Protein AF-A0A447T5N0-F1 (afdb_monomer)

Sequence (454 aa):
MVFMSHAIEIEAVSKRYGQLQALDKVSFAVEPGEFFALLGPNGAGKTTLISALAGLARPDSGSIRVMGRDVVRDFREARRALGVVPQELVFDPFLSVRETLRFQSGYFGLSRNEAWIDELLFKLGLADKADSNMRALSGGMKRRVMVAQALVHRPPVVVLDEPTAGVDVELRQSLWTFVQELNRAGTTIVLTTHYLEEAEALCGRIAMLKKGRLLALENKDKLLAHSARREVAVKLSGPLPASLAPRKLRDDDGRAVLQLADLSELEGVLAELRQAGVEVRELNVVEADLESVFVKMMNGARHDRLPHPVQEGAGALLESGVPDHRRAGADRADVPADLRPRAVQACRGLSRRRLHRLPDSGPGDDVDGAERLRQQLQQPDPVQDHRQYRVPAVAAADRGRVLLRLPAGRRGARPGGRRGVIAVTAWFGLPLPASRCGRWFSPCSAAACWARWV

pLDDT: mean 70.22, std 30.37, range [23.0, 98.38]

Foldseek 3Di:
DPPQDFQKWWAQFWDDDVPATQAGGAGDTHHFLFAEEEEEDPSLNPVVVVCCQLLVDPTPDTFMDGSNHTCPPRVLVSNLQEFEQDPDLDDDQAAFLQVLLCVLCVVSVHNPQVVVLCVLCVLQVNNVRRRPGPVVDDPQSSLSSSVSSSPSSPHLEYEYEASCVPHDPVSVVSVLVVVVVSSVVGRHYYYYHPPQVSCLVGGQWYWYGGSNYTLDTGGSVVLQVVQPFWKKWWAKPDDQDPVQVVQFDDHDPRTTIGTDPDPVCVVVSVVVCVVVVIDTPDMDTDGRGPVVSNCCSRVPPDDDDPDDDDDDDDDDDDDDDDDDDDDDDDDDDDDDDDDDDDDDDDDDDDDDDDDDDDDDDDDDDDPPPVVVVVVVVPDDDDDDDDDDDDDDDDDDDDDDDDDDDDDDDDDDDDDDDDDDDDDDDDDDDDDDDDDDDDDDDDDDDPPPPVPPPD

Radius of gyration: 33.57 Å; Cα contacts (8 Å, |Δi|>4): 566; chains: 1; bounding box: 96×104×73 Å

Solvent-accessible surface area (backbone atoms only — not comparable to full-atom values): 28854 Å² total; per-residue (Å²): 133,84,80,83,61,39,37,32,38,34,42,44,30,22,33,68,60,91,89,48,63,40,28,50,55,29,64,54,72,41,54,73,37,35,39,33,26,53,37,58,62,91,82,11,26,65,68,60,50,52,30,31,67,70,51,78,37,81,66,77,40,61,49,47,27,35,68,74,24,37,28,79,86,37,35,68,64,19,49,60,40,44,15,62,26,66,71,67,95,78,79,64,69,81,38,25,46,46,54,46,42,50,52,53,20,44,76,74,71,44,87,85,48,62,72,56,52,53,49,45,26,50,64,62,74,36,57,95,43,31,82,39,42,47,69,81,48,51,72,44,53,49,49,46,50,41,48,43,55,27,46,60,69,66,31,55,29,36,37,34,31,43,73,55,74,79,43,57,71,71,59,43,51,44,48,51,54,49,52,50,53,45,29,76,74,48,24,18,36,39,38,31,58,91,54,46,66,57,44,63,76,63,26,57,34,38,35,33,31,50,72,11,26,73,75,46,76,46,44,41,72,60,53,34,57,78,41,60,58,40,31,36,37,35,28,56,77,51,79,84,55,79,88,54,51,84,35,49,77,52,73,59,98,81,17,48,28,31,60,34,95,45,77,79,50,50,60,56,55,53,50,52,35,52,74,71,73,35,49,77,77,44,80,42,80,45,75,58,46,60,58,61,37,48,52,49,62,74,66,61,83,72,88,78,84,77,80,79,83,73,86,83,87,88,85,86,90,80,91,80,82,85,85,89,82,85,87,81,85,89,85,88,84,82,86,88,87,89,88,83,83,90,83,85,93,84,87,89,90,87,80,92,85,82,91,78,82,84,83,90,79,82,92,76,91,72,76,70,64,66,53,59,62,54,62,72,72,70,69,83,82,80,86,82,84,82,77,80,83,83,78,81,88,79,81,87,85,84,89,80,91,81,87,88,83,84,86,88,84,88,86,84,90,85,88,89,77,95,75,89,83,82,84,84,80,87,80,83,88,86,88,87,82,84,85,89,84,81,88,91,83,82,97,82,71,83,82,69,71,70,80,78,81,123

Mean predicted aligned error: 18.21 Å

Organism: Chromobacterium violaceum (NCBI:txid536)

Secondary structure (DSSP, 8-state):
------SEEEEEEEEEETTEEEEEEEEEEE-TT-EEEEE--TTSSHHHHHHHHTTSS--SEEEEEETTEETTTSHHHHHHTEEEE-SS----SSSBHHHHHHHHHHHTT-SS-HHHHHHHHHHTT-GGGTTSBGGGS-HHHHHHHHHHHHHTT--SEEEEESTTTT--HHHHHHHHHHHHHHHHTT-EEEEE-S-HHHHHHH-SEEEEEETTEEEEEEEHHHHHHTT--EEEEEEESSPPPTTTGGGEEEEETTEEEEEESSTTHHHHHHHHHHHTT--EEEEEEE---HHHHHHHHHH--S---PPP-----------------------------------------------------------HHHHHHHHTT--PPPP------PPPP---------PPPPPP----------------------------------S--SSSSGGG--

InterPro domains:
  IPR003439 ABC transporter-like, ATP-binding domain [PF00005] (23-165)
  IPR003439 ABC transporter-like, ATP-binding domain [PS50893] (8-236)
  IPR003593 AAA+ ATPase domain [SM00382] (32-212)
  IPR017871 ABC transporter-like, conserved site [PS00211] (137-151)
  IPR027417 P-loop containing nucleoside triphosphate hydrolase [G3DSA:3.40.50.300] (3-238)
  IPR027417 P-loop containing nucleoside triphosphate hydrolase [SSF52540] (4-229)
  IPR050763 ABC transporter ATP-binding component [PTHR42711] (4-300)

Structure (mmCIF, N/CA/C/O backbone):
data_AF-A0A447T5N0-F1
#
_entry.id   AF-A0A447T5N0-F1
#
loop_
_atom_site.group_PDB
_atom_site.id
_atom_site.type_symbol
_atom_site.label_atom_id
_atom_site.label_alt_id
_atom_site.label_comp_id
_atom_site.label_asym_id
_atom_site.label_entity_id
_atom_site.label_seq_id
_atom_site.pdbx_PDB_ins_code
_atom_site.Cartn_x
_atom_site.Cartn_y
_atom_site.Cartn_z
_atom_site.occupancy
_atom_site.B_iso_or_equiv
_atom_site.auth_seq_id
_atom_site.auth_comp_id
_atom_site.auth_asym_id
_atom_site.auth_atom_id
_atom_site.pdbx_PDB_model_num
ATOM 1 N N . MET A 1 1 ? -13.209 -20.963 -22.573 1.00 33.50 1 MET A N 1
ATOM 2 C CA . MET A 1 1 ? -13.150 -20.395 -21.210 1.00 33.50 1 MET A CA 1
ATOM 3 C C . MET A 1 1 ? -11.787 -19.749 -21.046 1.00 33.50 1 MET A C 1
ATOM 5 O O . MET A 1 1 ? -10.799 -20.463 -20.951 1.00 33.50 1 MET A O 1
ATOM 9 N N . VAL A 1 2 ? -11.700 -18.422 -21.135 1.00 37.06 2 VAL A N 1
ATOM 10 C CA . VAL A 1 2 ? -10.464 -17.716 -20.774 1.00 37.06 2 VAL A CA 1
ATOM 11 C C . VAL A 1 2 ? -10.434 -17.728 -19.249 1.00 37.06 2 VAL A C 1
ATOM 13 O O . VAL A 1 2 ? -11.292 -17.104 -18.635 1.00 37.06 2 VAL A O 1
ATOM 16 N N . PHE A 1 3 ? -9.543 -18.517 -18.644 1.00 44.69 3 PHE A N 1
ATOM 17 C CA . PHE A 1 3 ? -9.294 -18.450 -17.204 1.00 44.69 3 PHE A CA 1
ATOM 18 C C . PHE A 1 3 ? -8.937 -16.998 -16.879 1.00 44.69 3 PHE A C 1
ATOM 20 O O . PHE A 1 3 ? -7.908 -16.505 -17.343 1.00 44.69 3 PHE A O 1
ATOM 27 N N . MET A 1 4 ? -9.805 -16.292 -16.154 1.00 53.47 4 MET A N 1
ATOM 28 C CA . MET A 1 4 ? -9.456 -14.980 -15.627 1.00 53.47 4 MET A CA 1
ATOM 29 C C . MET A 1 4 ? -8.401 -15.204 -14.550 1.00 53.47 4 MET A C 1
ATOM 31 O O . MET A 1 4 ? -8.708 -15.629 -13.443 1.00 53.47 4 MET A O 1
ATOM 35 N N . SER A 1 5 ? -7.134 -15.019 -14.916 1.00 80.62 5 SER A N 1
ATOM 36 C CA . SER A 1 5 ? -6.029 -15.053 -13.967 1.00 80.62 5 SER A CA 1
ATOM 37 C C . SER A 1 5 ? -6.114 -13.820 -13.074 1.00 80.62 5 SER A C 1
ATOM 39 O O . SER A 1 5 ? -6.157 -12.702 -13.596 1.00 80.62 5 SER A O 1
ATOM 41 N N . HIS A 1 6 ? -6.095 -14.016 -11.757 1.00 94.50 6 HIS A N 1
ATOM 42 C CA . HIS A 1 6 ? -5.962 -12.933 -10.787 1.00 94.50 6 HIS A CA 1
ATOM 43 C C . HIS A 1 6 ? -4.747 -12.045 -11.105 1.00 94.50 6 HIS A C 1
ATOM 45 O O . HIS A 1 6 ? -3.737 -12.508 -11.652 1.00 94.50 6 HIS A O 1
ATOM 51 N N . ALA A 1 7 ? -4.827 -10.762 -10.746 1.00 97.12 7 ALA A N 1
ATOM 52 C CA . ALA A 1 7 ? -3.711 -9.836 -10.912 1.00 97.12 7 ALA A CA 1
ATOM 53 C C . ALA A 1 7 ? -2.532 -10.223 -10.014 1.00 97.12 7 ALA A C 1
ATOM 55 O O . ALA A 1 7 ? -1.381 -10.217 -10.458 1.00 97.12 7 ALA A O 1
ATOM 56 N N . ILE A 1 8 ? -2.830 -10.613 -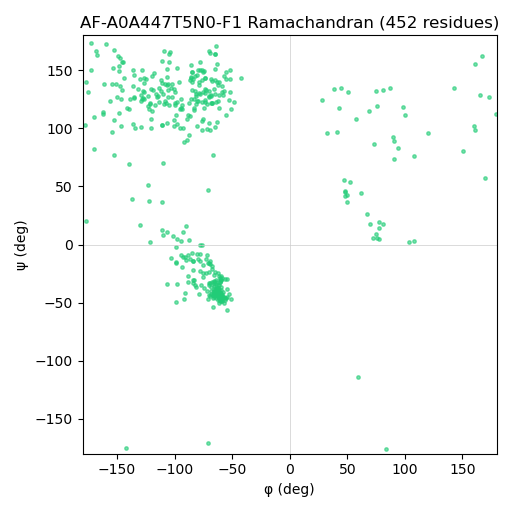8.773 1.00 98.12 8 ILE A N 1
ATOM 57 C CA . ILE A 1 8 ? -1.876 -11.193 -7.827 1.00 98.12 8 ILE A CA 1
ATOM 58 C C . ILE A 1 8 ? -2.509 -12.441 -7.224 1.00 98.12 8 ILE A C 1
ATOM 60 O O . ILE A 1 8 ? -3.653 -12.404 -6.781 1.00 98.12 8 ILE A O 1
ATOM 64 N N . GLU A 1 9 ? -1.749 -13.525 -7.155 1.00 98.00 9 GLU A N 1
ATOM 65 C CA . GLU A 1 9 ? -2.140 -14.765 -6.492 1.00 98.00 9 GLU A CA 1
ATOM 66 C C . GLU A 1 9 ? -1.032 -15.174 -5.521 1.00 98.00 9 GLU A C 1
ATOM 68 O O . GLU A 1 9 ? 0.136 -15.273 -5.900 1.00 98.00 9 GLU A O 1
ATOM 73 N N . ILE A 1 10 ? -1.391 -15.371 -4.255 1.00 98.19 10 ILE A N 1
ATOM 74 C CA . ILE A 1 10 ? -0.487 -15.769 -3.177 1.00 98.19 10 ILE A CA 1
ATOM 75 C C . ILE A 1 10 ? -1.043 -17.054 -2.574 1.00 98.19 10 ILE A C 1
ATOM 77 O O . ILE A 1 10 ? -2.151 -17.063 -2.040 1.00 98.19 10 ILE A O 1
ATOM 81 N N . GLU A 1 11 ? -0.268 -18.134 -2.639 1.00 98.06 11 GLU A N 1
ATOM 82 C CA . GLU A 1 11 ? -0.673 -19.466 -2.188 1.00 98.06 11 GLU A CA 1
ATOM 83 C C . GLU A 1 11 ? 0.276 -19.973 -1.095 1.00 98.06 11 GLU A C 1
ATOM 85 O O . GLU A 1 11 ? 1.427 -20.330 -1.360 1.00 98.06 11 GLU A O 1
ATOM 90 N N . ALA A 1 12 ? -0.216 -20.019 0.145 1.00 97.69 12 ALA A N 1
ATOM 91 C CA . ALA A 1 12 ? 0.440 -20.594 1.320 1.00 97.69 12 ALA A CA 1
ATOM 92 C C . ALA A 1 12 ? 1.893 -20.127 1.536 1.00 97.69 12 ALA A C 1
ATOM 94 O O . ALA A 1 12 ? 2.750 -20.885 2.006 1.00 97.69 12 ALA A O 1
ATOM 95 N N . VAL A 1 13 ? 2.171 -18.861 1.228 1.00 98.25 13 VAL A N 1
ATOM 96 C CA . VAL A 1 13 ? 3.522 -18.301 1.252 1.00 98.25 13 VAL A CA 1
ATOM 97 C C . VAL A 1 13 ? 4.049 -18.212 2.670 1.00 98.25 13 VAL A C 1
ATOM 99 O O . VAL A 1 13 ? 3.421 -17.633 3.559 1.00 98.25 13 VAL A O 1
ATOM 102 N N . SER A 1 14 ? 5.245 -18.761 2.867 1.00 98.12 14 SER A N 1
ATOM 103 C CA . SER A 1 14 ? 5.967 -18.678 4.131 1.00 98.12 14 SER A CA 1
ATOM 104 C C . SER A 1 14 ? 7.375 -18.136 3.928 1.00 98.12 14 SER A C 1
ATOM 106 O O . SER A 1 14 ? 8.042 -18.435 2.935 1.00 98.12 14 SER A O 1
ATOM 108 N N . LYS A 1 15 ? 7.838 -17.340 4.893 1.00 97.75 15 LYS A N 1
ATOM 109 C CA . LYS A 1 15 ? 9.185 -16.779 4.912 1.00 97.75 15 LYS A CA 1
ATOM 110 C C . LYS A 1 15 ? 9.718 -16.664 6.331 1.00 97.75 15 LYS A C 1
ATOM 112 O O . LYS A 1 15 ? 9.053 -16.121 7.213 1.00 97.75 15 LYS A O 1
ATOM 117 N N . ARG A 1 16 ? 10.950 -17.117 6.519 1.00 97.12 16 ARG A N 1
ATOM 118 C CA . ARG A 1 16 ? 11.705 -17.110 7.762 1.00 97.12 16 ARG A CA 1
ATOM 119 C C . ARG A 1 16 ? 13.057 -16.429 7.557 1.00 97.12 16 ARG A C 1
ATOM 121 O O . ARG A 1 16 ? 13.743 -16.647 6.560 1.00 97.12 16 ARG A O 1
ATOM 128 N N . TYR A 1 17 ? 13.451 -15.627 8.539 1.00 96.06 17 TYR A N 1
ATOM 129 C CA . TYR A 1 17 ? 14.779 -15.030 8.655 1.00 96.06 17 TYR A CA 1
ATOM 130 C C . TYR A 1 17 ? 15.397 -15.490 9.976 1.00 96.06 17 TYR A C 1
ATOM 132 O O . TYR A 1 17 ? 15.046 -14.999 11.049 1.00 96.06 17 TYR A O 1
ATOM 140 N N . GLY A 1 18 ? 16.278 -16.492 9.918 1.00 94.12 18 GLY A N 1
ATOM 141 C CA . GLY A 1 18 ? 16.810 -17.135 11.121 1.00 94.12 18 GLY A CA 1
ATOM 142 C C . GLY A 1 18 ? 15.689 -17.748 11.966 1.00 94.12 18 GLY A C 1
ATOM 143 O O . GLY A 1 18 ? 15.026 -18.684 11.529 1.00 94.12 18 GLY A O 1
ATOM 144 N N . GLN A 1 19 ? 15.464 -17.210 13.167 1.00 92.25 19 GLN A N 1
ATOM 145 C CA . GLN A 1 19 ? 14.386 -17.657 14.062 1.00 92.25 19 GLN A CA 1
ATOM 146 C C . GLN A 1 19 ? 13.062 -16.901 13.863 1.00 92.25 19 GLN A C 1
ATOM 148 O O . GLN A 1 19 ? 12.022 -17.346 14.345 1.00 92.25 19 GLN A O 1
ATOM 153 N N . LEU A 1 20 ? 13.072 -15.777 13.140 1.00 95.19 20 LEU A N 1
ATOM 154 C CA . LEU A 1 20 ? 11.887 -14.955 12.920 1.00 95.19 20 LEU A CA 1
ATOM 155 C C . LEU A 1 20 ? 11.051 -15.510 11.761 1.00 95.19 20 LEU A C 1
ATOM 157 O O . LEU A 1 20 ? 11.489 -15.486 10.612 1.00 95.19 20 LEU A O 1
ATOM 161 N N . GLN A 1 21 ? 9.828 -15.962 12.044 1.00 96.31 21 GLN A N 1
ATOM 162 C CA . GLN A 1 21 ? 8.829 -16.265 11.015 1.00 96.31 21 GLN A CA 1
ATOM 163 C C . GLN A 1 21 ? 8.162 -14.955 10.564 1.00 96.31 21 GLN A C 1
ATOM 165 O O . GLN A 1 21 ? 7.313 -14.418 11.270 1.00 96.31 21 GLN A O 1
ATOM 170 N N . ALA A 1 22 ? 8.563 -14.430 9.407 1.00 97.50 22 ALA A N 1
ATOM 171 C CA . ALA A 1 22 ? 8.056 -13.166 8.873 1.00 97.50 22 ALA A CA 1
ATOM 172 C C . ALA A 1 22 ? 6.731 -13.323 8.108 1.00 97.50 22 ALA A C 1
ATOM 174 O O . ALA A 1 22 ? 5.896 -12.426 8.158 1.00 97.50 22 ALA A O 1
ATOM 175 N N . LEU A 1 23 ? 6.528 -14.457 7.430 1.00 98.19 23 LEU A N 1
ATOM 176 C CA . LEU A 1 23 ? 5.273 -14.837 6.766 1.00 98.19 23 LEU A CA 1
ATOM 177 C C . LEU A 1 23 ? 4.971 -16.296 7.074 1.00 98.19 23 LEU A C 1
ATOM 179 O O . LEU A 1 23 ? 5.879 -17.114 6.986 1.00 98.19 23 LEU A O 1
ATOM 183 N N . ASP A 1 24 ? 3.735 -16.649 7.392 1.00 97.69 24 ASP A N 1
ATOM 184 C CA . ASP A 1 24 ? 3.320 -18.000 7.769 1.00 97.69 24 ASP A CA 1
ATOM 185 C C . ASP A 1 24 ? 2.031 -18.384 7.037 1.00 97.69 24 ASP A C 1
ATOM 187 O O . ASP A 1 24 ? 0.938 -17.970 7.426 1.00 97.69 24 ASP A O 1
ATOM 191 N N . LYS A 1 25 ? 2.191 -19.168 5.964 1.00 97.44 25 LYS A N 1
ATOM 192 C CA . LYS A 1 25 ? 1.116 -19.693 5.108 1.00 97.44 25 LYS A CA 1
ATOM 193 C C . LYS A 1 25 ? 0.092 -18.635 4.682 1.00 97.44 25 LYS A C 1
ATOM 195 O O . LYS A 1 25 ? -1.113 -18.867 4.743 1.00 97.44 25 LYS A O 1
ATOM 200 N N . VAL A 1 26 ? 0.568 -17.470 4.251 1.00 98.25 26 VAL A N 1
ATOM 201 C CA . VAL A 1 26 ? -0.299 -16.396 3.754 1.00 98.25 26 VAL A CA 1
ATOM 202 C C . VAL A 1 26 ? -0.895 -16.811 2.410 1.00 98.25 26 VAL A C 1
ATOM 204 O O . VAL A 1 26 ? -0.145 -17.167 1.503 1.00 98.25 26 VAL A O 1
ATOM 207 N N . SER A 1 27 ? -2.222 -16.736 2.286 1.00 98.06 27 SER A N 1
ATOM 208 C CA . SER A 1 27 ? -2.942 -17.019 1.042 1.00 98.06 27 SER A CA 1
ATOM 209 C C . SER A 1 27 ? -4.009 -15.966 0.773 1.00 98.06 27 SER A C 1
ATOM 211 O O . SER A 1 27 ? -4.848 -15.730 1.640 1.00 98.06 27 SER A O 1
ATOM 213 N N . PHE A 1 28 ? -3.992 -15.357 -0.410 1.00 97.81 28 PHE A N 1
ATOM 214 C CA . PHE A 1 28 ? -5.068 -14.513 -0.937 1.00 97.81 28 PHE A CA 1
ATOM 215 C C . PHE A 1 28 ? -4.841 -14.228 -2.426 1.00 97.81 28 PHE A C 1
ATOM 217 O O . PHE A 1 28 ? -3.744 -14.431 -2.946 1.00 97.81 28 PHE A O 1
ATOM 224 N N . ALA A 1 29 ? -5.866 -13.709 -3.095 1.00 97.62 29 ALA A N 1
ATOM 225 C CA . ALA A 1 29 ? -5.786 -13.250 -4.475 1.00 97.62 29 ALA A CA 1
ATOM 226 C C . ALA A 1 29 ? -6.329 -11.824 -4.603 1.00 97.62 29 ALA A C 1
ATOM 228 O O . ALA A 1 29 ? -7.217 -11.442 -3.841 1.00 97.62 29 ALA A O 1
ATOM 229 N N . VAL A 1 30 ? -5.805 -11.053 -5.556 1.00 98.12 30 VAL A N 1
ATOM 230 C CA . VAL A 1 30 ? -6.237 -9.691 -5.912 1.00 98.12 30 VAL A CA 1
ATOM 231 C C . VAL A 1 30 ? -6.768 -9.710 -7.338 1.00 98.12 30 VAL A C 1
ATOM 233 O O . VAL A 1 30 ? -6.097 -10.220 -8.241 1.00 98.12 30 VAL A O 1
ATOM 236 N N . GLU A 1 31 ? -7.962 -9.164 -7.542 1.00 97.25 31 GLU A N 1
ATOM 237 C CA . GLU A 1 31 ? -8.608 -9.167 -8.851 1.00 97.25 31 GLU A CA 1
ATOM 238 C C . GLU A 1 31 ? -8.024 -8.091 -9.781 1.00 97.25 31 GLU A C 1
ATOM 240 O O . GLU A 1 31 ? -7.573 -7.039 -9.316 1.00 97.25 31 GLU A O 1
ATOM 245 N N . PRO A 1 32 ? -8.025 -8.310 -11.108 1.00 96.88 32 PRO A N 1
ATOM 246 C CA . PRO A 1 32 ? -7.641 -7.277 -12.063 1.00 96.88 32 PRO A CA 1
ATOM 247 C C . PRO A 1 32 ? -8.486 -6.004 -11.926 1.00 96.88 32 PRO A C 1
ATOM 249 O O . PRO A 1 32 ? -9.712 -6.063 -11.877 1.00 96.88 32 PRO A O 1
ATOM 252 N N . GLY A 1 33 ? -7.822 -4.847 -11.891 1.00 96.12 33 GLY A N 1
ATOM 253 C CA . GLY A 1 33 ? -8.464 -3.535 -11.748 1.00 96.12 33 GLY A CA 1
ATOM 254 C C . GLY A 1 33 ? -8.912 -3.210 -10.320 1.00 96.12 33 GLY A C 1
ATOM 255 O O . GLY A 1 33 ? -9.521 -2.168 -10.088 1.00 96.12 33 GLY A O 1
ATOM 256 N N . GLU A 1 34 ? -8.605 -4.065 -9.346 1.00 96.88 34 GLU A N 1
ATOM 257 C CA . GLU A 1 34 ? -8.948 -3.824 -7.951 1.00 96.88 34 GLU A CA 1
ATOM 258 C C . GLU A 1 34 ? -8.060 -2.739 -7.320 1.00 96.88 34 GLU A C 1
ATOM 260 O O . GLU A 1 34 ? -6.856 -2.669 -7.578 1.00 96.88 34 GLU A O 1
ATOM 265 N N . PHE A 1 35 ? -8.658 -1.920 -6.451 1.00 97.50 35 PHE A N 1
ATOM 266 C CA . PHE A 1 35 ? -7.933 -1.079 -5.501 1.00 97.50 35 PHE A CA 1
ATOM 267 C C . PHE A 1 35 ? -7.970 -1.761 -4.126 1.00 97.50 35 PHE A C 1
ATOM 269 O O . PHE A 1 35 ? -8.992 -1.761 -3.431 1.00 97.50 35 PHE A O 1
ATOM 276 N N . PHE A 1 36 ? -6.857 -2.398 -3.772 1.00 98.31 36 PHE A N 1
ATOM 277 C CA . PHE A 1 36 ? -6.728 -3.329 -2.656 1.00 98.31 36 PHE A CA 1
ATOM 278 C C . PHE A 1 36 ? -5.809 -2.775 -1.564 1.00 98.31 36 PHE A C 1
ATOM 280 O O . PHE A 1 36 ? -4.703 -2.321 -1.856 1.00 98.31 36 PHE A O 1
ATOM 287 N N . ALA A 1 37 ? -6.215 -2.874 -0.297 1.00 97.69 37 ALA A N 1
ATOM 288 C CA . ALA A 1 37 ? -5.369 -2.489 0.832 1.00 97.69 37 ALA A CA 1
ATOM 289 C C . ALA A 1 37 ? -4.718 -3.707 1.498 1.00 97.69 37 ALA A C 1
ATOM 291 O O . ALA A 1 37 ? -5.398 -4.672 1.847 1.00 97.69 37 ALA A O 1
ATOM 292 N N . LEU A 1 38 ? -3.415 -3.627 1.767 1.00 97.31 38 LEU A N 1
ATOM 293 C CA . LEU A 1 38 ? -2.691 -4.542 2.648 1.00 97.31 38 LEU A CA 1
ATOM 294 C C . LEU A 1 38 ? -2.278 -3.788 3.917 1.00 97.31 38 LEU A C 1
ATOM 296 O O . LEU A 1 38 ? -1.311 -3.027 3.936 1.00 97.31 38 LEU A O 1
ATOM 300 N N . LEU A 1 39 ? -3.010 -4.026 4.999 1.00 95.75 39 LEU A N 1
ATOM 301 C CA . LEU A 1 39 ? -2.867 -3.316 6.266 1.00 95.75 39 LEU A CA 1
ATOM 302 C C . LEU A 1 39 ? -2.303 -4.231 7.347 1.00 95.75 39 LEU A C 1
ATOM 304 O O . LEU A 1 39 ? -2.374 -5.454 7.270 1.00 95.75 39 LEU A O 1
ATOM 308 N N . GLY A 1 40 ? -1.717 -3.641 8.380 1.00 93.75 40 GLY A N 1
ATOM 309 C CA . GLY A 1 40 ? -1.152 -4.380 9.504 1.00 93.75 40 GLY A CA 1
ATOM 310 C C . GLY A 1 40 ? -0.154 -3.531 10.282 1.00 93.75 40 GLY A C 1
ATOM 311 O O . GLY A 1 40 ? 0.431 -2.615 9.702 1.00 93.75 40 GLY A O 1
ATOM 312 N N . PRO A 1 41 ? 0.079 -3.813 11.573 1.00 91.94 41 PRO A N 1
ATOM 313 C CA . PRO A 1 41 ? 1.046 -3.067 12.367 1.00 91.94 41 PRO A CA 1
ATOM 314 C C . PRO A 1 41 ? 2.478 -3.250 11.843 1.00 91.94 41 PRO A C 1
ATOM 316 O O . PRO A 1 41 ? 2.768 -4.095 10.983 1.00 91.94 41 PRO A O 1
ATOM 319 N N . ASN A 1 42 ? 3.408 -2.468 12.384 1.00 89.94 42 ASN A N 1
ATOM 320 C CA . ASN A 1 42 ? 4.830 -2.647 12.103 1.00 89.94 42 ASN A CA 1
ATOM 321 C C . ASN A 1 42 ? 5.280 -4.055 12.516 1.00 89.94 42 ASN A C 1
ATOM 323 O O . ASN A 1 42 ? 4.863 -4.588 13.544 1.00 89.94 42 ASN A O 1
ATOM 327 N N . GLY A 1 43 ? 6.081 -4.696 11.663 1.00 89.44 43 GLY A N 1
ATOM 328 C CA . GLY A 1 43 ? 6.484 -6.093 11.855 1.00 89.44 43 GLY A CA 1
ATOM 329 C C . GLY A 1 43 ? 5.399 -7.134 11.540 1.00 89.44 43 GLY A C 1
ATOM 330 O O . GLY A 1 43 ? 5.608 -8.318 11.788 1.00 89.44 43 GLY A O 1
ATOM 331 N N . ALA A 1 44 ? 4.254 -6.748 10.960 1.00 93.94 44 ALA A N 1
ATOM 332 C CA . ALA A 1 44 ? 3.229 -7.708 10.543 1.00 93.94 44 ALA A CA 1
ATOM 333 C C . ALA A 1 44 ? 3.647 -8.617 9.374 1.00 93.94 44 ALA A C 1
ATOM 335 O O . ALA A 1 44 ? 3.013 -9.649 9.183 1.00 93.94 44 ALA A O 1
ATOM 336 N N . GLY A 1 45 ? 4.677 -8.241 8.605 1.00 95.25 45 GLY A N 1
ATOM 337 C CA . GLY A 1 45 ? 5.151 -8.979 7.426 1.00 95.25 45 GLY A CA 1
ATOM 338 C C . GLY A 1 45 ? 4.833 -8.320 6.076 1.00 95.25 45 GLY A C 1
ATOM 339 O O . GLY A 1 45 ? 5.186 -8.885 5.046 1.00 95.25 45 GLY A O 1
ATOM 340 N N . LYS A 1 46 ? 4.221 -7.123 6.051 1.00 95.75 46 LYS A N 1
ATOM 341 C CA . LYS A 1 46 ? 3.823 -6.410 4.815 1.00 95.75 46 LYS A CA 1
ATOM 342 C C . LYS A 1 46 ? 4.992 -6.225 3.841 1.00 95.75 46 LYS A C 1
ATOM 344 O O . LYS A 1 46 ? 4.956 -6.740 2.729 1.00 95.75 46 LYS A O 1
ATOM 349 N N . THR A 1 47 ? 6.072 -5.593 4.300 1.00 94.25 47 THR A N 1
ATOM 350 C CA . THR A 1 47 ? 7.277 -5.339 3.497 1.00 94.25 47 THR A CA 1
ATOM 351 C C . THR A 1 47 ? 7.948 -6.636 3.043 1.00 94.25 47 THR A C 1
ATOM 353 O O . THR A 1 47 ? 8.443 -6.714 1.923 1.00 94.25 47 THR A O 1
ATOM 356 N N . THR A 1 48 ? 7.925 -7.696 3.864 1.00 96.62 48 THR A N 1
ATOM 357 C CA . THR A 1 48 ? 8.424 -9.023 3.463 1.00 96.62 48 THR A CA 1
ATOM 358 C C . THR A 1 48 ? 7.585 -9.618 2.335 1.00 96.62 48 THR A C 1
ATOM 360 O O . THR A 1 48 ? 8.147 -10.167 1.389 1.00 96.62 48 THR A O 1
ATOM 363 N N . LEU A 1 49 ? 6.259 -9.490 2.407 1.00 97.50 49 LEU A N 1
ATOM 364 C CA . LEU A 1 49 ? 5.351 -9.966 1.367 1.00 97.50 49 LEU A CA 1
ATOM 365 C C . LEU A 1 49 ? 5.535 -9.190 0.061 1.00 97.50 49 LEU A C 1
ATOM 367 O O . LEU A 1 49 ? 5.666 -9.804 -0.992 1.00 97.50 49 LEU A O 1
ATOM 371 N N . ILE A 1 50 ? 5.633 -7.861 0.136 1.00 97.00 50 ILE A N 1
ATOM 372 C CA . ILE A 1 50 ? 5.912 -6.996 -1.021 1.00 97.00 50 ILE A CA 1
ATOM 373 C C . ILE A 1 50 ? 7.278 -7.323 -1.625 1.00 97.00 50 ILE A C 1
ATOM 375 O O . ILE A 1 50 ? 7.406 -7.447 -2.840 1.00 97.00 50 ILE A O 1
ATOM 379 N N . SER A 1 51 ? 8.295 -7.544 -0.792 1.00 96.31 51 SER A N 1
ATOM 380 C CA . SER A 1 51 ? 9.624 -7.957 -1.254 1.00 96.31 51 SER A CA 1
ATOM 381 C C . SER A 1 51 ? 9.583 -9.316 -1.953 1.00 96.31 51 SER A C 1
ATOM 383 O O . SER A 1 51 ? 10.288 -9.520 -2.940 1.00 96.31 51 SER A O 1
ATOM 385 N N . ALA A 1 52 ? 8.760 -10.248 -1.467 1.00 97.25 52 ALA A N 1
ATOM 386 C CA . ALA A 1 52 ? 8.563 -11.540 -2.113 1.00 97.25 52 ALA A CA 1
ATOM 387 C C . ALA A 1 52 ? 7.833 -11.408 -3.456 1.00 97.25 52 ALA A C 1
ATOM 389 O O . ALA A 1 52 ? 8.267 -11.989 -4.449 1.00 97.25 52 ALA A O 1
ATOM 390 N N . LEU A 1 53 ? 6.795 -10.573 -3.509 1.00 96.75 53 LEU A N 1
ATOM 391 C CA . LEU A 1 53 ? 6.046 -10.236 -4.719 1.00 96.75 53 LEU A CA 1
ATOM 392 C C . LEU A 1 53 ? 6.932 -9.569 -5.787 1.00 96.75 53 LEU A C 1
ATOM 394 O O . LEU A 1 53 ? 6.866 -9.927 -6.959 1.00 96.75 53 LEU A O 1
ATOM 398 N N . ALA A 1 54 ? 7.821 -8.661 -5.379 1.00 95.44 54 ALA A N 1
ATOM 399 C CA . ALA A 1 54 ? 8.802 -8.008 -6.250 1.00 95.44 54 ALA A CA 1
ATOM 400 C C . ALA A 1 54 ? 9.949 -8.942 -6.699 1.00 95.44 54 ALA A C 1
ATOM 402 O O . ALA A 1 54 ? 10.784 -8.577 -7.536 1.00 95.44 54 ALA A O 1
ATOM 403 N N . GLY A 1 55 ? 10.036 -10.146 -6.122 1.00 94.00 55 GLY A N 1
ATOM 404 C CA . GLY A 1 55 ? 11.141 -11.077 -6.337 1.00 94.00 55 GLY A CA 1
ATOM 405 C C . GLY A 1 55 ? 12.476 -10.582 -5.766 1.00 94.00 55 GLY A C 1
ATOM 406 O O . GLY A 1 55 ? 13.527 -10.950 -6.296 1.00 94.00 55 GLY A O 1
ATOM 407 N N . LEU A 1 56 ? 12.441 -9.729 -4.736 1.00 93.31 56 LEU A N 1
ATOM 408 C CA . LEU A 1 56 ? 13.598 -9.276 -3.947 1.00 93.31 56 LEU A CA 1
ATOM 409 C C . LEU A 1 56 ? 13.891 -10.221 -2.772 1.00 93.31 56 LEU A C 1
ATOM 411 O O . LEU A 1 56 ? 15.035 -10.356 -2.347 1.00 93.31 56 LEU A O 1
ATOM 415 N N . ALA A 1 57 ? 12.867 -10.920 -2.278 1.00 95.19 57 ALA A N 1
ATOM 416 C CA . ALA A 1 57 ? 12.992 -11.992 -1.299 1.00 95.19 57 ALA A CA 1
ATOM 417 C C . ALA A 1 57 ? 12.424 -13.292 -1.877 1.00 95.19 57 ALA A C 1
ATOM 419 O O . ALA A 1 57 ? 11.335 -13.310 -2.435 1.00 95.19 57 ALA A O 1
ATOM 420 N N . ARG A 1 58 ? 13.136 -14.411 -1.732 1.00 95.44 58 ARG A N 1
ATOM 421 C CA . ARG A 1 58 ? 12.611 -15.715 -2.160 1.00 95.44 58 ARG A CA 1
ATOM 422 C C . ARG A 1 58 ? 11.756 -16.326 -1.042 1.00 95.44 58 ARG A C 1
ATOM 424 O O . ARG A 1 58 ? 12.301 -16.458 0.058 1.00 95.44 58 ARG A O 1
ATOM 431 N N . PRO A 1 59 ? 10.487 -16.711 -1.281 1.00 96.81 59 PRO A N 1
ATOM 432 C CA . PRO A 1 59 ? 9.705 -17.505 -0.331 1.00 96.81 59 PRO A CA 1
ATOM 433 C C . PRO A 1 59 ? 10.425 -18.803 0.050 1.00 96.81 59 PRO A C 1
ATOM 435 O O . PRO A 1 59 ? 11.138 -19.375 -0.775 1.00 96.81 59 PRO A O 1
ATOM 438 N N . ASP A 1 60 ? 10.230 -19.281 1.279 1.00 97.38 60 ASP A N 1
ATOM 439 C CA . ASP A 1 60 ? 10.751 -20.592 1.694 1.00 97.38 60 ASP A CA 1
ATOM 440 C C . ASP A 1 60 ? 9.804 -21.724 1.268 1.00 97.38 60 ASP A C 1
ATOM 442 O O . ASP A 1 60 ? 10.243 -22.834 0.974 1.00 97.38 60 ASP A O 1
ATOM 446 N N . SER A 1 61 ? 8.503 -21.433 1.209 1.00 97.94 61 SER A N 1
ATOM 447 C CA . SER A 1 61 ? 7.463 -22.305 0.663 1.00 97.94 61 SER A CA 1
ATOM 448 C C . SER A 1 61 ? 6.282 -21.486 0.134 1.00 97.94 61 SER A C 1
ATOM 450 O O . SER A 1 61 ? 6.180 -20.285 0.410 1.00 97.94 61 SER A O 1
ATOM 452 N N . GLY A 1 62 ? 5.396 -22.149 -0.613 1.00 97.38 62 GLY A N 1
ATOM 453 C CA . GLY A 1 62 ? 4.274 -21.522 -1.310 1.00 97.38 62 GLY A CA 1
ATOM 454 C C . GLY A 1 62 ? 4.672 -20.932 -2.664 1.00 97.38 62 GLY A C 1
ATOM 455 O O . GLY A 1 62 ? 5.818 -21.068 -3.102 1.00 97.38 62 GLY A O 1
ATOM 456 N N . SER A 1 63 ? 3.722 -20.276 -3.321 1.00 97.38 63 SER A N 1
ATOM 457 C CA . SER A 1 63 ? 3.921 -19.626 -4.620 1.00 97.38 63 SER A CA 1
ATOM 458 C C . SER A 1 63 ? 3.282 -18.246 -4.660 1.00 97.38 63 SER A C 1
ATOM 460 O O . SER A 1 63 ? 2.283 -17.982 -3.993 1.00 97.38 63 SER A O 1
ATOM 462 N N . ILE A 1 64 ? 3.884 -17.363 -5.454 1.00 98.19 64 ILE A N 1
ATOM 463 C CA . ILE A 1 64 ? 3.338 -16.044 -5.769 1.00 98.19 64 ILE A CA 1
ATOM 464 C C . ILE A 1 64 ? 3.324 -15.911 -7.282 1.00 98.19 64 ILE A C 1
ATOM 466 O O . ILE A 1 64 ? 4.340 -16.179 -7.934 1.00 98.19 64 ILE A O 1
ATOM 470 N N . ARG A 1 65 ? 2.196 -15.465 -7.831 1.00 98.19 65 ARG A N 1
ATOM 471 C CA . ARG A 1 65 ? 2.049 -15.165 -9.252 1.00 98.19 65 ARG A CA 1
ATOM 472 C C . ARG A 1 65 ? 1.553 -13.742 -9.447 1.00 98.19 65 ARG A C 1
ATOM 474 O O . ARG A 1 65 ? 0.715 -13.262 -8.689 1.00 98.19 65 ARG A O 1
ATOM 481 N N . VAL A 1 66 ? 2.062 -13.083 -10.481 1.00 97.88 66 VAL A N 1
ATOM 482 C CA . VAL A 1 66 ? 1.604 -11.767 -10.942 1.00 97.88 66 VAL A CA 1
ATOM 483 C C . VAL A 1 66 ? 1.158 -11.914 -12.384 1.00 97.88 66 VAL A C 1
ATOM 485 O O . VAL A 1 66 ? 1.946 -12.353 -13.222 1.00 97.88 66 VAL A O 1
ATOM 488 N N . MET A 1 67 ? -0.101 -11.588 -12.680 1.00 96.50 67 MET A N 1
ATOM 489 C CA . MET A 1 67 ? -0.695 -11.778 -14.011 1.00 96.50 67 MET A CA 1
ATOM 490 C C . MET A 1 67 ? -0.457 -13.203 -14.556 1.00 96.50 67 MET A C 1
ATOM 492 O O . MET A 1 67 ? -0.047 -13.400 -15.702 1.00 96.50 67 MET A O 1
ATOM 496 N N . GLY A 1 68 ? -0.620 -14.206 -13.685 1.00 95.69 68 GLY A N 1
ATOM 497 C CA . GLY A 1 68 ? -0.386 -15.622 -13.991 1.00 95.69 68 GLY A CA 1
ATOM 498 C C . GLY A 1 68 ? 1.084 -16.052 -14.140 1.00 95.69 68 GLY A C 1
ATOM 499 O O . GLY A 1 68 ? 1.332 -17.202 -14.497 1.00 95.69 68 GLY A O 1
ATOM 500 N N . ARG A 1 69 ? 2.063 -15.174 -13.882 1.00 97.00 69 ARG A N 1
ATOM 501 C CA . ARG A 1 69 ? 3.509 -15.464 -13.972 1.00 97.00 69 ARG A CA 1
ATOM 502 C C . ARG A 1 69 ? 4.109 -15.691 -12.598 1.00 97.00 69 ARG A C 1
ATOM 504 O O . ARG A 1 69 ? 3.968 -14.832 -11.732 1.00 97.00 69 ARG A O 1
ATOM 511 N N . ASP A 1 70 ? 4.796 -16.811 -12.402 1.00 97.06 70 ASP A N 1
ATOM 512 C CA . ASP A 1 70 ? 5.446 -17.116 -11.126 1.00 97.06 70 ASP A CA 1
ATOM 513 C C . ASP A 1 70 ? 6.628 -16.163 -10.879 1.00 97.06 70 ASP A C 1
ATOM 515 O O . ASP A 1 70 ? 7.505 -16.008 -11.730 1.00 97.06 70 ASP A O 1
ATOM 519 N N . VAL A 1 71 ? 6.679 -15.523 -9.707 1.00 97.00 71 VAL A N 1
ATOM 520 C CA . VAL A 1 71 ? 7.696 -14.493 -9.410 1.00 97.00 71 VAL A CA 1
ATOM 521 C C . VAL A 1 71 ? 9.120 -15.049 -9.276 1.00 97.00 71 VAL A C 1
ATOM 523 O O . VAL A 1 71 ? 10.085 -14.285 -9.323 1.00 97.00 71 VAL A O 1
ATOM 526 N N . VAL A 1 72 ? 9.271 -16.366 -9.100 1.00 96.00 72 VAL A N 1
ATOM 527 C CA . VAL A 1 72 ? 10.561 -17.060 -8.988 1.00 96.00 72 VAL A CA 1
ATOM 528 C C . VAL A 1 72 ? 10.955 -17.688 -10.325 1.00 96.00 72 VAL A C 1
ATOM 530 O O . VAL A 1 72 ? 12.087 -17.501 -10.772 1.00 96.00 72 VAL A O 1
ATOM 533 N N . ARG A 1 73 ? 10.050 -18.438 -10.965 1.00 96.12 73 ARG A N 1
ATOM 534 C CA . ARG A 1 73 ? 10.324 -19.172 -12.216 1.00 96.12 73 ARG A CA 1
ATOM 535 C C . ARG A 1 73 ? 10.287 -18.255 -13.439 1.00 96.12 73 ARG A C 1
ATOM 537 O O . ARG A 1 73 ? 11.196 -18.326 -14.262 1.00 96.12 73 ARG A O 1
ATOM 544 N N . ASP A 1 74 ? 9.310 -17.352 -13.497 1.00 96.38 74 ASP A N 1
ATOM 545 C CA . ASP A 1 74 ? 9.038 -16.434 -14.614 1.00 96.38 74 ASP A CA 1
ATOM 546 C C . ASP A 1 74 ? 9.341 -14.975 -14.219 1.00 96.38 74 ASP A C 1
ATOM 548 O O . ASP A 1 74 ? 8.632 -14.029 -14.573 1.00 96.38 74 ASP A O 1
ATOM 552 N N . PHE A 1 75 ? 10.399 -14.778 -13.421 1.00 94.94 75 PHE A N 1
ATOM 553 C CA . PHE A 1 75 ? 10.669 -13.515 -12.725 1.00 94.94 75 PHE A CA 1
ATOM 554 C C . PHE A 1 75 ? 10.758 -12.288 -13.649 1.00 94.94 75 PHE A C 1
ATOM 556 O O . PHE A 1 75 ? 10.466 -11.173 -13.219 1.00 94.94 75 PHE A O 1
ATOM 563 N N . ARG A 1 76 ? 11.183 -12.451 -14.910 1.00 94.50 76 ARG A N 1
ATOM 564 C CA . ARG A 1 76 ? 11.303 -11.333 -15.863 1.00 94.50 76 ARG A CA 1
ATOM 565 C C . ARG A 1 76 ? 9.929 -10.844 -16.292 1.00 94.50 76 ARG A C 1
ATOM 567 O O . ARG A 1 76 ? 9.680 -9.642 -16.291 1.00 94.50 76 ARG A O 1
ATOM 574 N N . GLU A 1 77 ? 9.051 -11.768 -16.649 1.00 95.44 77 GLU A N 1
ATOM 575 C CA . GLU A 1 77 ? 7.677 -11.507 -17.059 1.00 95.44 77 GLU A CA 1
ATOM 576 C C . GLU A 1 77 ? 6.866 -10.953 -15.885 1.00 95.44 77 GLU A C 1
ATOM 578 O O . GLU A 1 77 ? 6.182 -9.945 -16.053 1.00 95.44 77 GLU A O 1
ATOM 583 N N . ALA A 1 78 ? 7.022 -11.529 -14.689 1.00 96.31 78 ALA A N 1
ATOM 584 C CA . ALA A 1 78 ? 6.382 -11.025 -13.475 1.00 96.31 78 ALA A CA 1
ATOM 585 C C . ALA A 1 78 ? 6.807 -9.578 -13.158 1.00 96.31 78 ALA A C 1
ATOM 587 O O . ALA A 1 78 ? 5.960 -8.718 -12.931 1.00 96.31 78 ALA A O 1
ATOM 588 N N . ARG A 1 79 ? 8.111 -9.266 -13.222 1.00 95.44 79 ARG A N 1
ATOM 589 C CA . ARG A 1 79 ? 8.619 -7.901 -12.976 1.00 95.44 79 ARG A CA 1
ATOM 590 C C . ARG A 1 79 ? 8.207 -6.899 -14.052 1.00 95.44 79 ARG A C 1
ATOM 592 O O . ARG A 1 79 ? 7.999 -5.737 -13.732 1.00 95.44 79 ARG A O 1
ATOM 599 N N . ARG A 1 80 ? 8.059 -7.316 -15.315 1.00 95.69 80 ARG A N 1
ATOM 600 C CA . ARG A 1 80 ? 7.492 -6.448 -16.368 1.00 95.69 80 ARG A CA 1
ATOM 601 C C . ARG A 1 80 ? 6.033 -6.088 -16.090 1.00 95.69 80 ARG A C 1
ATOM 603 O O . ARG A 1 80 ? 5.601 -5.013 -16.482 1.00 95.69 80 ARG A O 1
ATOM 610 N N . ALA A 1 81 ? 5.293 -6.973 -15.426 1.00 96.69 81 ALA A N 1
ATOM 611 C CA . ALA A 1 81 ? 3.895 -6.753 -15.079 1.00 96.69 81 ALA A CA 1
ATOM 612 C C . ALA A 1 81 ? 3.693 -5.962 -13.769 1.00 96.69 81 ALA A C 1
ATOM 614 O O . ALA A 1 81 ? 2.560 -5.606 -13.453 1.00 96.69 81 ALA A O 1
ATOM 615 N N . LEU A 1 82 ? 4.765 -5.686 -13.017 1.00 97.88 82 LEU A N 1
ATOM 616 C CA . LEU A 1 82 ? 4.706 -5.134 -11.667 1.00 97.88 82 LEU A CA 1
ATOM 617 C C . LEU A 1 82 ? 5.490 -3.818 -11.555 1.00 97.88 82 LEU A C 1
ATOM 619 O O . LEU A 1 82 ? 6.671 -3.752 -11.892 1.00 97.88 82 LEU A O 1
ATOM 623 N N . GLY A 1 83 ? 4.848 -2.775 -11.038 1.00 97.50 83 GLY A N 1
ATOM 624 C CA . GLY A 1 83 ? 5.499 -1.574 -10.515 1.00 97.50 83 GLY A CA 1
ATOM 625 C C . GLY A 1 83 ? 5.504 -1.609 -8.992 1.00 97.50 83 GLY A C 1
ATOM 626 O O . GLY A 1 83 ? 4.484 -1.930 -8.391 1.00 97.50 83 GLY A O 1
ATOM 627 N N . VAL A 1 84 ? 6.627 -1.286 -8.349 1.00 96.62 84 VAL A N 1
ATOM 628 C CA . VAL A 1 84 ? 6.716 -1.234 -6.881 1.00 96.62 84 VAL A CA 1
ATOM 629 C C . VAL A 1 84 ? 7.319 0.093 -6.460 1.00 96.62 84 VAL A C 1
ATOM 631 O O . VAL A 1 84 ? 8.429 0.427 -6.874 1.00 96.62 84 VAL A O 1
ATOM 634 N N . VAL A 1 85 ? 6.594 0.829 -5.625 1.00 95.19 85 VAL A N 1
ATOM 635 C CA . VAL A 1 85 ? 7.088 2.024 -4.941 1.00 95.19 85 VAL A CA 1
ATOM 636 C C . VAL A 1 85 ? 7.489 1.607 -3.528 1.00 95.19 85 VAL A C 1
ATOM 638 O O . VAL A 1 85 ? 6.605 1.242 -2.756 1.00 95.19 85 VAL A O 1
ATOM 641 N N . PRO A 1 86 ? 8.788 1.607 -3.185 1.00 90.94 86 PRO A N 1
ATOM 642 C CA . PRO A 1 86 ? 9.249 1.190 -1.867 1.00 90.94 86 PRO A CA 1
ATOM 643 C C . PRO A 1 86 ? 9.036 2.272 -0.796 1.00 90.94 86 PRO A C 1
ATOM 645 O O . PRO A 1 86 ? 9.015 3.475 -1.086 1.00 90.94 86 PRO A O 1
ATOM 648 N N . GLN A 1 87 ? 8.981 1.830 0.464 1.00 87.88 87 GLN A N 1
ATOM 649 C CA . GLN A 1 87 ? 8.916 2.708 1.635 1.00 87.88 87 GLN A CA 1
ATOM 650 C C . GLN A 1 87 ? 10.198 3.540 1.830 1.00 87.88 87 GLN A C 1
ATOM 652 O O . GLN A 1 87 ? 10.125 4.694 2.257 1.00 87.88 87 GLN A O 1
ATOM 657 N N . GLU A 1 88 ? 11.376 3.006 1.502 1.00 87.38 88 GLU A N 1
ATOM 658 C CA . GLU A 1 88 ? 12.645 3.737 1.606 1.00 87.38 88 GLU A CA 1
ATOM 659 C C . GLU A 1 88 ? 12.931 4.574 0.354 1.00 87.38 88 GLU A C 1
ATOM 661 O O . GLU A 1 88 ? 12.655 4.161 -0.772 1.00 87.38 88 GLU A O 1
ATOM 666 N N . LEU A 1 89 ? 13.520 5.760 0.542 1.00 84.69 89 LEU A N 1
ATOM 667 C CA . LEU A 1 89 ? 13.927 6.625 -0.565 1.00 84.69 89 LEU A CA 1
ATOM 668 C C . LEU A 1 89 ? 15.213 6.099 -1.208 1.00 84.69 89 LEU A C 1
ATOM 670 O O . LEU A 1 89 ? 16.313 6.388 -0.740 1.00 84.69 89 LEU A O 1
ATOM 674 N N . VAL A 1 90 ? 15.068 5.378 -2.317 1.00 82.94 90 VAL A N 1
ATOM 675 C CA . VAL A 1 90 ? 16.186 4.882 -3.125 1.00 82.94 90 VAL A CA 1
ATOM 676 C C . VAL A 1 90 ? 16.300 5.729 -4.391 1.00 82.94 90 VAL A C 1
ATOM 678 O O . VAL A 1 90 ? 15.361 5.801 -5.179 1.00 82.94 90 VAL A O 1
ATOM 681 N N . PHE A 1 91 ? 17.442 6.389 -4.602 1.00 87.38 91 PHE A N 1
ATOM 682 C CA . PHE A 1 91 ? 17.674 7.197 -5.802 1.00 87.38 91 PHE A CA 1
ATOM 683 C C . PHE A 1 91 ? 19.142 7.216 -6.233 1.00 87.38 91 PHE A C 1
ATOM 685 O O . PHE A 1 91 ? 20.049 7.085 -5.411 1.00 87.38 91 PHE A O 1
ATOM 692 N N . ASP A 1 92 ? 19.367 7.440 -7.529 1.00 88.81 92 ASP A N 1
ATOM 693 C CA . ASP A 1 92 ? 20.695 7.702 -8.078 1.00 88.81 92 ASP A CA 1
ATOM 694 C C . ASP A 1 92 ? 21.050 9.194 -7.908 1.00 88.81 92 ASP A C 1
ATOM 696 O O . ASP A 1 92 ? 20.278 10.056 -8.332 1.00 88.81 92 ASP A O 1
ATOM 700 N N . PRO A 1 93 ? 22.185 9.546 -7.277 1.00 89.50 93 PRO A N 1
ATOM 701 C CA . PRO A 1 93 ? 22.536 10.940 -7.016 1.00 89.50 93 PRO A CA 1
ATOM 702 C C . PRO A 1 93 ? 23.147 11.668 -8.227 1.00 89.50 93 PRO A C 1
ATOM 704 O O . PRO A 1 93 ? 23.396 12.874 -8.156 1.00 89.50 93 PRO A O 1
ATOM 707 N N . PHE A 1 94 ? 23.462 10.989 -9.323 1.00 93.38 94 PHE A N 1
ATOM 708 C CA . PHE A 1 94 ? 24.160 11.566 -10.473 1.00 93.38 94 PHE A CA 1
ATOM 709 C C . PHE A 1 94 ? 23.207 11.971 -11.589 1.00 93.38 94 PHE A C 1
ATOM 711 O O . PHE A 1 94 ? 23.443 12.995 -12.229 1.00 93.38 94 PHE A O 1
ATOM 718 N N . LEU A 1 95 ? 22.122 11.227 -11.771 1.00 95.75 95 LEU A N 1
ATOM 719 C CA . LEU A 1 95 ? 21.158 11.480 -12.835 1.00 95.75 95 LEU A CA 1
ATOM 720 C C . LEU A 1 95 ? 20.190 12.625 -12.499 1.00 95.75 95 LEU A C 1
ATOM 722 O O . LEU A 1 95 ? 19.855 12.895 -11.337 1.00 95.75 95 LEU A O 1
ATOM 726 N N . SER A 1 96 ? 19.726 13.310 -13.542 1.00 97.25 96 SER A N 1
ATOM 727 C CA . SER A 1 96 ? 18.515 14.130 -13.476 1.00 97.25 96 SER A CA 1
ATOM 728 C C . SER A 1 96 ? 17.261 13.262 -13.357 1.00 97.25 96 SER A C 1
ATOM 730 O O . SER A 1 96 ? 17.292 12.045 -13.583 1.00 97.25 96 SER A O 1
ATOM 732 N N . VAL A 1 97 ? 16.131 13.884 -13.017 1.00 97.44 97 VAL A N 1
ATOM 733 C CA . VAL A 1 97 ? 14.838 13.187 -12.944 1.00 97.44 97 VAL A CA 1
ATOM 734 C C . VAL A 1 97 ? 14.500 12.523 -14.277 1.00 97.44 97 VAL A C 1
ATOM 736 O O . VAL A 1 97 ? 14.202 11.329 -14.326 1.00 97.44 97 VAL A O 1
ATOM 739 N N . ARG A 1 98 ? 14.592 13.270 -15.378 1.00 97.44 98 ARG A N 1
ATOM 740 C CA . ARG A 1 98 ? 14.274 12.773 -16.718 1.00 97.44 98 ARG A CA 1
ATOM 741 C C . ARG A 1 98 ? 15.212 11.651 -17.145 1.00 97.44 98 ARG A C 1
ATOM 743 O O . ARG A 1 98 ? 14.747 10.641 -17.668 1.00 97.44 98 ARG A O 1
ATOM 750 N N . GLU A 1 99 ? 16.514 11.791 -16.907 1.00 96.88 99 GLU A N 1
ATOM 751 C CA . GLU A 1 99 ? 17.486 10.732 -17.212 1.00 96.88 99 GLU A CA 1
ATOM 752 C C . GLU A 1 99 ? 17.206 9.459 -16.414 1.00 96.88 99 GLU A C 1
ATOM 754 O O . GLU A 1 99 ? 17.275 8.367 -16.971 1.00 96.88 99 GLU A O 1
ATOM 759 N N . THR A 1 100 ? 16.817 9.594 -15.145 1.00 96.62 100 THR A N 1
ATOM 760 C CA . THR A 1 100 ? 16.428 8.462 -14.295 1.00 96.62 100 THR A CA 1
ATOM 761 C C . THR A 1 100 ? 15.235 7.706 -14.888 1.00 96.62 100 THR A C 1
ATOM 763 O O . THR A 1 100 ? 15.261 6.478 -14.986 1.00 96.62 100 THR A O 1
ATOM 766 N N . LEU A 1 101 ? 14.201 8.424 -15.343 1.00 97.00 101 LEU A N 1
ATOM 767 C CA . LEU A 1 101 ? 13.020 7.816 -15.966 1.00 97.00 101 LEU A CA 1
ATOM 768 C C . LEU A 1 101 ? 13.338 7.188 -17.326 1.00 97.00 101 LEU A C 1
ATOM 770 O O . LEU A 1 101 ? 12.890 6.077 -17.606 1.00 97.00 101 LEU A O 1
ATOM 774 N N . ARG A 1 102 ? 14.169 7.840 -18.145 1.00 96.50 102 ARG A N 1
ATOM 775 C CA . ARG A 1 102 ? 14.670 7.274 -19.409 1.00 96.50 102 ARG A CA 1
ATOM 776 C C . ARG A 1 102 ? 15.461 5.992 -19.181 1.00 96.50 102 ARG A C 1
ATOM 778 O O . ARG A 1 102 ? 15.252 5.009 -19.890 1.00 96.50 102 ARG A O 1
ATOM 785 N N . PHE A 1 103 ? 16.340 5.986 -18.183 1.00 95.19 103 PHE A N 1
A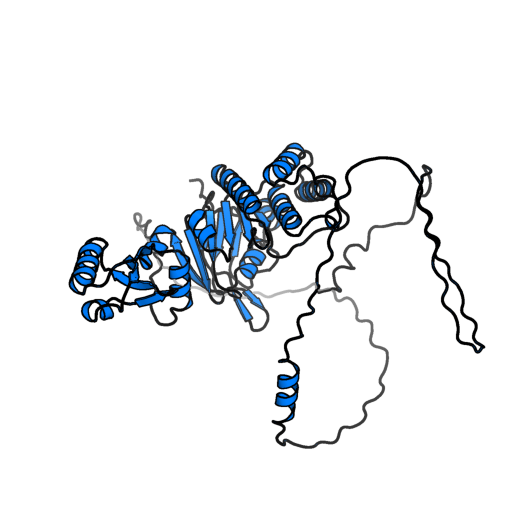TOM 786 C CA . PHE A 1 103 ? 17.152 4.826 -17.835 1.00 95.19 103 PHE A CA 1
ATOM 787 C C . PHE A 1 103 ? 16.277 3.647 -17.393 1.00 95.19 103 PHE A C 1
ATOM 789 O O . PHE A 1 103 ? 16.410 2.543 -17.923 1.00 95.19 103 PHE A O 1
ATOM 796 N N . GLN A 1 104 ? 15.319 3.899 -16.498 1.00 95.25 104 GLN A N 1
ATOM 797 C CA . GLN A 1 104 ? 14.355 2.898 -16.045 1.00 95.25 104 GLN A CA 1
ATOM 798 C C . GLN A 1 104 ? 13.496 2.370 -17.209 1.00 95.25 104 GLN A C 1
ATOM 800 O O . GLN A 1 104 ? 13.360 1.162 -17.379 1.00 95.25 104 GLN A O 1
ATOM 805 N N . SER A 1 105 ? 12.985 3.258 -18.067 1.00 96.06 105 SER A N 1
ATOM 806 C CA . SER A 1 105 ? 12.261 2.903 -19.296 1.00 96.06 105 SER A CA 1
ATOM 807 C C . SER A 1 105 ? 13.087 1.970 -20.194 1.00 96.06 105 SER A C 1
ATOM 809 O O . SER A 1 105 ? 12.592 0.944 -20.666 1.00 96.06 105 SER A O 1
ATOM 811 N N . GLY A 1 106 ? 14.375 2.279 -20.374 1.00 95.19 106 GLY A N 1
ATOM 812 C CA . GLY A 1 106 ? 15.317 1.455 -21.129 1.00 95.19 106 GLY A CA 1
ATOM 813 C C . GLY A 1 106 ? 15.523 0.061 -20.531 1.00 95.19 106 GLY A C 1
ATOM 814 O O . GLY A 1 106 ? 15.589 -0.911 -21.283 1.00 95.19 106 GLY A O 1
ATOM 815 N N . TYR A 1 107 ? 15.538 -0.072 -19.199 1.00 92.56 107 TYR A N 1
ATOM 816 C CA . TYR A 1 107 ? 15.640 -1.370 -18.514 1.00 92.56 107 TYR A CA 1
ATOM 817 C C . TYR A 1 107 ? 14.466 -2.306 -18.850 1.00 92.56 107 TYR A C 1
ATOM 819 O O . TYR A 1 107 ? 14.639 -3.520 -18.964 1.00 92.56 107 TYR A O 1
ATOM 827 N N . PHE A 1 108 ? 13.284 -1.734 -19.087 1.00 94.38 108 PHE A N 1
ATOM 828 C CA . PHE A 1 108 ? 12.095 -2.459 -19.540 1.00 94.38 108 PHE A CA 1
ATOM 829 C C . PHE A 1 108 ? 11.987 -2.592 -21.070 1.00 94.38 108 PHE A C 1
ATOM 831 O O . PHE A 1 108 ? 11.016 -3.159 -21.567 1.00 94.38 108 PHE A O 1
ATOM 838 N N . GLY A 1 109 ? 12.990 -2.133 -21.826 1.00 93.50 109 GLY A N 1
ATOM 839 C CA . GLY A 1 109 ? 13.033 -2.235 -23.289 1.00 93.50 109 GLY A CA 1
ATOM 840 C C . GLY A 1 109 ? 12.217 -1.167 -24.025 1.00 93.50 109 GLY A C 1
ATOM 841 O O . GLY A 1 109 ? 11.921 -1.335 -25.207 1.00 93.50 109 GLY A O 1
ATOM 842 N N . LEU A 1 110 ? 11.851 -0.071 -23.355 1.00 93.81 110 LEU A N 1
ATOM 843 C CA . LEU A 1 110 ? 11.022 0.998 -23.912 1.00 93.81 110 LEU A CA 1
ATOM 844 C C . LEU A 1 110 ? 11.891 2.186 -24.352 1.00 93.81 110 LEU A C 1
ATOM 846 O O . LEU A 1 110 ? 12.394 2.942 -23.521 1.00 93.81 110 LEU A O 1
ATOM 850 N N . SER A 1 111 ? 12.054 2.361 -25.668 1.00 86.94 111 SER A N 1
ATOM 851 C CA . SER A 1 111 ? 12.950 3.366 -26.273 1.00 86.94 111 SER A CA 1
ATOM 852 C C . SER A 1 111 ? 12.266 4.653 -26.751 1.00 86.94 111 SER A C 1
ATOM 854 O O . SER A 1 111 ? 12.940 5.651 -26.983 1.00 86.94 111 SER A O 1
ATOM 856 N N . ARG A 1 112 ? 10.936 4.658 -26.904 1.00 90.44 112 ARG A N 1
ATOM 857 C CA . ARG A 1 112 ? 10.142 5.807 -27.389 1.00 90.44 112 ARG A CA 1
ATOM 858 C C . ARG A 1 112 ? 9.071 6.211 -26.380 1.00 90.44 112 ARG A C 1
ATOM 860 O O . ARG A 1 112 ? 7.894 6.294 -26.709 1.00 90.44 112 ARG A O 1
ATOM 867 N N . ASN A 1 113 ? 9.491 6.408 -25.135 1.00 95.19 113 ASN A N 1
ATOM 868 C CA . ASN A 1 113 ? 8.588 6.611 -24.003 1.00 95.19 113 ASN A CA 1
ATOM 869 C C . ASN A 1 113 ? 8.544 8.069 -23.507 1.00 95.19 113 ASN A C 1
ATOM 871 O O . ASN A 1 113 ? 7.989 8.337 -22.450 1.00 95.19 113 ASN A O 1
ATOM 875 N N . GLU A 1 114 ? 9.124 9.016 -24.253 1.00 96.12 114 GLU A N 1
ATOM 876 C CA . GLU A 1 114 ? 9.231 10.424 -23.834 1.00 96.12 114 GLU A CA 1
ATOM 877 C C . GLU A 1 114 ? 7.878 11.068 -23.542 1.00 96.12 114 GLU A C 1
ATOM 879 O O . GLU A 1 114 ? 7.723 11.672 -22.491 1.00 96.12 114 GLU A O 1
ATOM 884 N N . ALA A 1 115 ? 6.878 10.867 -24.407 1.00 96.81 115 ALA A N 1
ATOM 885 C CA . ALA A 1 115 ? 5.545 11.432 -24.194 1.00 96.81 115 ALA A CA 1
ATOM 886 C C . ALA A 1 115 ? 4.909 10.943 -22.880 1.00 96.81 115 ALA A C 1
ATOM 888 O O . ALA A 1 115 ? 4.258 11.710 -22.179 1.00 96.81 115 ALA A O 1
ATOM 889 N N . TRP A 1 116 ? 5.143 9.677 -22.515 1.00 96.12 116 TRP A N 1
ATOM 890 C CA . TRP A 1 116 ? 4.686 9.135 -21.236 1.00 96.12 116 TRP A CA 1
ATOM 891 C C . TRP A 1 116 ? 5.475 9.692 -20.056 1.00 96.12 116 TRP A C 1
ATOM 893 O O . TRP A 1 116 ? 4.903 9.979 -19.012 1.00 96.12 116 TRP A O 1
ATOM 903 N N . ILE A 1 117 ? 6.791 9.842 -20.214 1.00 97.62 117 ILE A N 1
ATOM 904 C CA . ILE A 1 117 ? 7.650 10.452 -19.198 1.00 97.62 117 ILE A CA 1
ATOM 905 C C . ILE A 1 117 ? 7.197 11.894 -18.935 1.00 97.62 117 ILE A C 1
ATOM 907 O O . ILE A 1 117 ? 7.076 12.281 -17.778 1.00 97.62 117 ILE A O 1
ATOM 911 N N . ASP A 1 118 ? 6.895 12.666 -19.979 1.00 97.38 118 ASP A N 1
ATOM 912 C CA . ASP A 1 118 ? 6.373 14.030 -19.856 1.00 97.38 118 ASP A CA 1
ATOM 913 C C . ASP A 1 118 ? 5.020 14.062 -19.141 1.00 97.38 118 ASP A C 1
ATOM 915 O O . ASP A 1 118 ? 4.819 14.875 -18.237 1.00 97.38 118 ASP A O 1
ATOM 919 N N . GLU A 1 119 ? 4.118 13.142 -19.485 1.00 95.31 119 GLU A N 1
ATOM 920 C CA . GLU A 1 119 ? 2.824 13.002 -18.817 1.00 95.31 119 GLU A CA 1
ATOM 921 C C . GLU A 1 119 ? 2.982 12.654 -17.328 1.00 95.31 119 GLU A C 1
ATOM 923 O O . GLU A 1 119 ? 2.368 13.304 -16.481 1.00 95.31 119 GLU A O 1
ATOM 928 N N . LEU A 1 120 ? 3.857 11.699 -16.989 1.00 95.69 120 LEU A N 1
ATOM 929 C CA . LEU A 1 120 ? 4.176 11.339 -15.603 1.00 95.69 120 LEU A CA 1
ATOM 930 C C . LEU A 1 120 ? 4.730 12.533 -14.825 1.00 95.69 120 LEU A C 1
ATOM 932 O O . LEU A 1 120 ? 4.295 12.802 -13.705 1.00 95.69 120 LEU A O 1
ATOM 936 N N . LEU A 1 121 ? 5.681 13.264 -15.411 1.00 95.94 121 LEU A N 1
ATOM 937 C CA . LEU A 1 121 ? 6.273 14.446 -14.788 1.00 95.94 121 LEU A CA 1
ATOM 938 C C . LEU A 1 121 ? 5.235 15.546 -14.567 1.00 95.94 121 LEU A C 1
ATOM 940 O O . LEU A 1 121 ? 5.258 16.198 -13.525 1.00 95.94 121 LEU A O 1
ATOM 944 N N . PHE A 1 122 ? 4.314 15.742 -15.508 1.00 94.12 122 PHE A N 1
ATOM 945 C CA . PHE A 1 122 ? 3.227 16.703 -15.364 1.00 94.12 122 PHE A CA 1
ATOM 946 C C . PHE A 1 122 ? 2.244 16.288 -14.262 1.00 94.12 122 PHE A C 1
ATOM 948 O O . PHE A 1 122 ? 2.037 17.045 -13.314 1.00 94.12 122 PHE A O 1
ATOM 955 N N . LYS A 1 123 ? 1.703 15.063 -14.327 1.00 91.81 123 LYS A N 1
ATOM 956 C CA . LYS A 1 123 ? 0.719 14.523 -13.367 1.00 91.81 123 LYS A CA 1
ATOM 957 C C . LYS A 1 123 ? 1.247 14.462 -11.933 1.00 91.81 123 LYS A C 1
ATOM 959 O O . LYS A 1 123 ? 0.479 14.604 -10.985 1.00 91.81 123 LYS A O 1
ATOM 964 N N . LEU A 1 124 ? 2.555 14.275 -11.765 1.00 91.44 124 LEU A N 1
ATOM 965 C CA . LEU A 1 124 ? 3.209 14.231 -10.457 1.00 91.44 124 LEU A CA 1
ATOM 966 C C . LEU A 1 124 ? 3.778 15.590 -10.015 1.00 91.44 124 LEU A C 1
ATOM 968 O O . LEU A 1 124 ? 4.399 15.667 -8.954 1.00 91.44 124 LEU A O 1
ATOM 972 N N . GLY A 1 125 ? 3.584 16.667 -10.784 1.00 91.31 125 GLY A N 1
ATOM 973 C CA . GLY A 1 125 ? 4.067 18.006 -10.431 1.00 91.31 125 GLY A CA 1
ATOM 974 C C . GLY A 1 125 ? 5.595 18.081 -10.318 1.00 91.31 125 GLY A C 1
ATOM 975 O O . GLY A 1 125 ? 6.122 18.606 -9.336 1.00 91.31 125 GLY A O 1
ATOM 976 N N . LEU A 1 126 ? 6.291 17.471 -11.280 1.00 93.81 126 LEU A N 1
ATOM 977 C CA . LEU A 1 126 ? 7.752 17.390 -11.401 1.00 93.81 126 LEU A CA 1
ATOM 978 C C . LEU A 1 126 ? 8.281 17.983 -12.720 1.00 93.81 126 LEU A C 1
ATOM 980 O O . LEU A 1 126 ? 9.486 17.937 -12.966 1.00 93.81 126 LEU A O 1
ATOM 984 N N . ALA A 1 127 ? 7.412 18.525 -13.577 1.00 95.69 127 ALA A N 1
ATOM 985 C CA . ALA A 1 127 ? 7.785 19.031 -14.900 1.00 95.69 127 ALA A CA 1
ATOM 986 C C . ALA A 1 127 ? 8.865 20.130 -14.847 1.00 95.69 127 ALA A C 1
ATOM 988 O O . ALA A 1 127 ? 9.818 20.093 -15.620 1.00 95.69 127 ALA A O 1
ATOM 989 N N . ASP A 1 128 ? 8.784 21.055 -13.886 1.00 95.75 128 ASP A N 1
ATOM 990 C CA . ASP A 1 128 ? 9.771 22.125 -13.673 1.00 95.75 128 ASP A CA 1
ATOM 991 C C . ASP A 1 128 ? 11.102 21.621 -13.078 1.00 95.75 128 ASP A C 1
ATOM 993 O O . ASP A 1 128 ? 12.095 22.351 -13.043 1.00 95.75 128 ASP A O 1
ATOM 997 N N . LYS A 1 129 ? 11.131 20.371 -12.599 1.00 96.06 129 LYS A N 1
ATOM 998 C CA . LYS A 1 129 ? 12.307 19.691 -12.040 1.00 96.06 129 LYS A CA 1
ATOM 999 C C . LYS A 1 129 ? 12.836 18.570 -12.931 1.00 96.06 129 LYS A C 1
ATOM 1001 O O . LYS A 1 129 ? 13.752 17.868 -12.507 1.00 96.06 129 LYS A O 1
ATOM 1006 N N . ALA A 1 130 ? 12.322 18.417 -14.152 1.00 96.94 130 ALA A N 1
ATOM 1007 C CA . ALA A 1 130 ? 12.689 17.327 -15.057 1.00 96.94 130 ALA A CA 1
ATOM 1008 C C . ALA A 1 130 ? 14.211 17.208 -15.266 1.00 96.94 130 ALA A C 1
ATOM 1010 O O . ALA A 1 130 ? 14.763 16.110 -15.194 1.00 96.94 130 ALA A O 1
ATOM 1011 N N . ASP A 1 131 ? 14.895 18.340 -15.437 1.00 97.19 131 ASP A N 1
ATOM 1012 C CA . ASP A 1 131 ? 16.343 18.392 -15.686 1.00 97.19 131 ASP A CA 1
ATOM 1013 C C . ASP A 1 131 ? 17.161 18.666 -14.409 1.00 97.19 131 ASP A C 1
ATOM 1015 O O . ASP A 1 131 ? 18.384 18.808 -14.444 1.00 97.19 131 ASP A O 1
ATOM 1019 N N . SER A 1 132 ? 16.501 18.732 -13.248 1.00 97.19 132 SER A N 1
ATOM 1020 C CA . SER A 1 132 ? 17.180 18.883 -11.961 1.00 97.19 132 SER A CA 1
ATOM 1021 C C . SER A 1 132 ? 17.809 17.563 -11.523 1.00 97.19 132 SER A C 1
ATOM 1023 O O . SER A 1 132 ? 17.219 16.493 -11.670 1.00 97.19 132 SER A O 1
ATOM 1025 N N . ASN A 1 133 ? 19.000 17.638 -10.930 1.00 96.75 133 ASN A N 1
ATOM 1026 C CA . ASN A 1 133 ? 19.653 16.477 -10.330 1.00 96.75 133 ASN A CA 1
ATOM 1027 C C . ASN A 1 133 ? 18.877 15.985 -9.093 1.00 96.75 133 ASN A C 1
ATOM 1029 O O . ASN A 1 133 ? 18.445 16.792 -8.265 1.00 96.75 133 ASN A O 1
ATOM 1033 N N . MET A 1 134 ? 18.781 14.664 -8.918 1.00 94.19 134 MET A N 1
ATOM 1034 C CA . MET A 1 134 ? 18.055 14.038 -7.803 1.00 94.19 134 MET A CA 1
ATOM 1035 C C . MET A 1 134 ? 18.500 14.516 -6.408 1.00 94.19 134 MET A C 1
ATOM 1037 O O . MET A 1 134 ? 17.682 14.569 -5.489 1.00 94.19 134 MET A O 1
ATOM 1041 N N . ARG A 1 135 ? 19.767 14.917 -6.215 1.00 94.44 135 ARG A N 1
ATOM 1042 C CA . ARG A 1 135 ? 20.263 15.450 -4.928 1.00 94.44 135 ARG A CA 1
ATOM 1043 C C . ARG A 1 135 ? 19.622 16.775 -4.531 1.00 94.44 135 ARG A C 1
ATOM 1045 O O . ARG A 1 135 ? 19.476 17.017 -3.336 1.00 94.44 135 ARG A O 1
ATOM 1052 N N . ALA A 1 136 ? 19.244 17.603 -5.503 1.00 94.31 136 ALA A N 1
ATOM 1053 C CA . ALA A 1 136 ? 18.651 18.917 -5.264 1.00 94.31 136 ALA A CA 1
ATOM 1054 C C . ALA A 1 136 ? 17.164 18.846 -4.872 1.00 94.31 136 ALA A C 1
ATOM 1056 O O . ALA A 1 136 ? 16.575 19.857 -4.497 1.00 94.31 136 ALA A O 1
ATOM 1057 N N . LEU A 1 137 ? 16.548 17.665 -4.962 1.00 92.81 137 LEU A N 1
ATOM 1058 C CA . LEU A 1 137 ? 15.135 17.466 -4.668 1.00 92.81 137 LEU A CA 1
ATOM 1059 C C . LEU A 1 137 ? 14.867 17.303 -3.168 1.00 92.81 137 LEU A C 1
ATOM 1061 O O . LEU A 1 137 ? 15.627 16.645 -2.445 1.00 92.81 137 LEU A O 1
ATOM 1065 N N . SER A 1 138 ? 13.722 17.826 -2.721 1.00 90.81 138 SER A N 1
ATOM 1066 C CA . SER A 1 138 ? 13.178 17.538 -1.391 1.00 90.81 138 SER A CA 1
ATOM 1067 C C . SER A 1 138 ? 12.785 16.059 -1.255 1.00 90.81 138 SER A C 1
ATOM 1069 O O . SER A 1 138 ? 12.628 15.348 -2.250 1.00 90.81 138 SER A O 1
ATOM 1071 N N . GLY A 1 139 ? 12.593 15.577 -0.023 1.00 88.62 139 GLY A N 1
ATOM 1072 C CA . GLY A 1 139 ? 12.148 14.197 0.226 1.00 88.62 139 GLY A CA 1
ATOM 1073 C C . GLY A 1 139 ? 10.839 13.854 -0.499 1.00 88.62 139 GLY A C 1
ATOM 1074 O O . GLY A 1 139 ? 10.774 12.853 -1.208 1.00 88.62 139 GLY A O 1
ATOM 1075 N N . GLY A 1 140 ? 9.838 14.737 -0.423 1.00 87.94 140 GLY A N 1
ATOM 1076 C CA . GLY A 1 140 ? 8.563 14.559 -1.127 1.00 87.94 140 GLY A CA 1
ATOM 1077 C C . GLY A 1 140 ? 8.688 14.601 -2.656 1.00 87.94 140 GLY A C 1
ATOM 1078 O O . GLY A 1 140 ? 7.970 13.893 -3.359 1.00 87.94 140 GLY A O 1
ATOM 1079 N N . MET A 1 141 ? 9.625 15.381 -3.209 1.00 91.06 141 MET A N 1
ATOM 1080 C CA . MET A 1 141 ? 9.934 15.332 -4.646 1.00 91.06 141 MET A CA 1
ATOM 1081 C C . MET A 1 141 ? 10.557 13.986 -5.032 1.00 91.06 141 MET A C 1
ATOM 1083 O O . MET A 1 141 ? 10.102 13.365 -5.987 1.00 91.06 141 MET A O 1
ATOM 1087 N N . LYS A 1 142 ? 11.530 13.488 -4.259 1.00 92.12 142 LYS A N 1
ATOM 1088 C CA . LYS A 1 142 ? 12.147 12.169 -4.489 1.00 92.12 142 LYS A CA 1
ATOM 1089 C C . LYS A 1 142 ? 11.117 11.042 -4.429 1.00 92.12 142 LYS A C 1
ATOM 1091 O O . LYS A 1 142 ? 11.118 10.186 -5.306 1.00 92.12 142 LYS A O 1
ATOM 1096 N N . ARG A 1 143 ? 10.193 11.080 -3.461 1.00 91.06 143 ARG A N 1
ATOM 1097 C CA . ARG A 1 143 ? 9.083 10.120 -3.353 1.00 91.06 143 ARG A CA 1
ATOM 1098 C C . ARG A 1 143 ? 8.248 10.077 -4.634 1.00 91.06 143 ARG A C 1
ATOM 1100 O O . ARG A 1 143 ? 7.997 9.000 -5.164 1.00 91.06 143 ARG A O 1
ATOM 1107 N N . ARG A 1 144 ? 7.888 11.240 -5.181 1.00 91.44 144 ARG A N 1
ATOM 1108 C CA . ARG A 1 144 ? 7.141 11.333 -6.446 1.00 91.44 144 ARG A CA 1
ATOM 1109 C C . ARG A 1 144 ? 7.943 10.826 -7.644 1.00 91.44 144 ARG A C 1
ATOM 1111 O O . ARG A 1 144 ? 7.372 10.175 -8.511 1.00 91.44 144 ARG A O 1
ATOM 1118 N N . VAL A 1 145 ? 9.260 11.039 -7.674 1.00 94.25 145 VAL A N 1
ATOM 1119 C CA . VAL A 1 145 ? 10.113 10.424 -8.706 1.00 94.25 145 VAL A CA 1
ATOM 1120 C C . VAL A 1 145 ? 10.090 8.897 -8.600 1.00 94.25 145 VAL A C 1
ATOM 1122 O O . VAL A 1 145 ? 9.977 8.238 -9.628 1.00 94.25 145 VAL A O 1
ATOM 1125 N N . MET A 1 146 ? 10.108 8.318 -7.394 1.00 93.88 146 MET A N 1
ATOM 1126 C CA . MET A 1 146 ? 9.990 6.859 -7.234 1.00 93.88 146 MET A CA 1
ATOM 1127 C C . MET A 1 146 ? 8.643 6.327 -7.736 1.00 93.88 146 MET A C 1
ATOM 1129 O O . MET A 1 146 ? 8.604 5.281 -8.383 1.00 93.88 146 MET A O 1
ATOM 1133 N N . VAL A 1 147 ? 7.550 7.065 -7.507 1.00 94.56 147 VAL A N 1
ATOM 1134 C C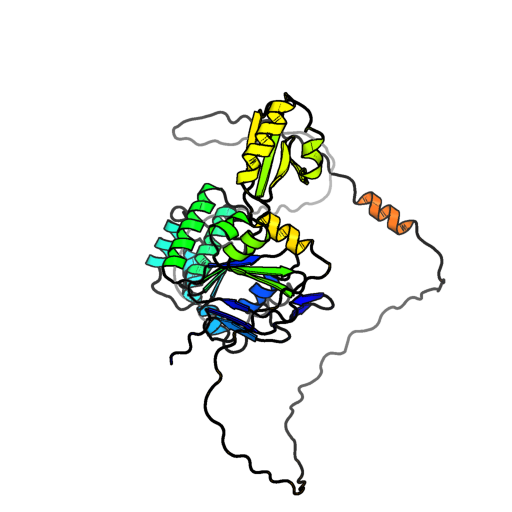A . VAL A 1 147 ? 6.243 6.747 -8.108 1.00 94.56 147 VAL A CA 1
ATOM 1135 C C . VAL A 1 147 ? 6.343 6.758 -9.635 1.00 94.56 147 VAL A C 1
ATOM 1137 O O . VAL A 1 147 ? 5.949 5.788 -10.280 1.00 94.56 147 VAL A O 1
ATOM 1140 N N . ALA A 1 148 ? 6.940 7.796 -10.227 1.00 95.31 148 ALA A N 1
ATOM 1141 C CA . ALA A 1 148 ? 7.152 7.862 -11.673 1.00 95.31 148 ALA A CA 1
ATOM 1142 C C . ALA A 1 148 ? 7.996 6.682 -12.194 1.00 95.31 148 ALA A C 1
ATOM 1144 O O . ALA A 1 148 ? 7.656 6.087 -13.214 1.00 95.31 148 ALA A O 1
ATOM 1145 N N . GLN A 1 149 ? 9.064 6.295 -11.487 1.00 96.00 149 GLN A N 1
ATOM 1146 C CA . GLN A 1 149 ? 9.915 5.157 -11.854 1.00 96.00 149 GLN A CA 1
ATOM 1147 C C . GLN A 1 149 ? 9.162 3.824 -11.831 1.00 96.00 149 GLN A C 1
ATOM 1149 O O . GLN A 1 149 ? 9.400 2.982 -12.696 1.00 96.00 149 GLN A O 1
ATOM 1154 N N . ALA A 1 150 ? 8.259 3.624 -10.869 1.00 95.69 150 ALA A N 1
ATOM 1155 C CA . ALA A 1 150 ? 7.437 2.419 -10.792 1.00 95.69 150 ALA A CA 1
ATOM 1156 C C . ALA A 1 150 ? 6.387 2.341 -11.915 1.00 95.69 150 ALA A C 1
ATOM 1158 O O . ALA A 1 150 ? 5.943 1.247 -12.252 1.00 95.69 150 ALA A O 1
ATOM 1159 N N . LEU A 1 151 ? 6.000 3.482 -12.492 1.00 96.19 151 LEU A N 1
ATOM 1160 C CA . LEU A 1 151 ? 4.949 3.597 -13.508 1.00 96.19 151 LEU A CA 1
ATOM 1161 C C . LEU A 1 151 ? 5.481 3.772 -14.936 1.00 96.19 151 LEU A C 1
ATOM 1163 O O . LEU A 1 151 ? 4.719 3.672 -15.902 1.00 96.19 151 LEU A O 1
ATOM 1167 N N . VAL A 1 152 ? 6.779 4.039 -15.103 1.00 96.62 152 VAL A N 1
ATOM 1168 C CA . VAL A 1 152 ? 7.360 4.389 -16.408 1.00 96.62 152 VAL A CA 1
ATOM 1169 C C . VAL A 1 152 ? 7.173 3.285 -17.449 1.00 96.62 152 VAL A C 1
ATOM 1171 O O . VAL A 1 152 ? 7.008 3.578 -18.630 1.00 96.62 152 VAL A O 1
ATOM 1174 N N . HIS A 1 153 ? 7.126 2.019 -17.033 1.00 96.00 153 HIS A N 1
ATOM 1175 C CA . HIS A 1 153 ? 6.902 0.875 -17.919 1.00 96.00 153 HIS A CA 1
ATOM 1176 C C . HIS A 1 153 ? 5.438 0.451 -18.062 1.00 96.00 153 HIS A C 1
ATOM 1178 O O . HIS A 1 153 ? 5.177 -0.586 -18.665 1.00 96.00 153 HIS A O 1
ATOM 1184 N N . ARG A 1 154 ? 4.492 1.261 -17.563 1.00 95.31 154 ARG A N 1
ATOM 1185 C CA . ARG A 1 154 ? 3.035 1.042 -17.650 1.00 95.31 154 ARG A CA 1
ATOM 1186 C C . ARG A 1 154 ? 2.599 -0.354 -17.158 1.00 95.31 154 ARG A C 1
ATOM 1188 O O . ARG A 1 154 ? 1.944 -1.086 -17.903 1.00 95.31 154 ARG A O 1
ATOM 1195 N N . PRO A 1 155 ? 2.976 -0.758 -15.933 1.00 97.19 155 PRO A N 1
ATOM 1196 C CA . PRO A 1 155 ? 2.615 -2.073 -15.425 1.00 97.19 155 PRO A CA 1
ATOM 1197 C C . PRO A 1 155 ? 1.100 -2.183 -15.164 1.00 97.19 155 PRO A C 1
ATOM 1199 O O . PRO A 1 155 ? 0.502 -1.233 -14.660 1.00 97.19 155 PRO A O 1
ATOM 1202 N N . PRO A 1 156 ? 0.473 -3.344 -15.432 1.00 97.44 156 PRO A N 1
ATOM 1203 C CA . PRO A 1 156 ? -0.925 -3.608 -15.079 1.00 97.44 156 PRO A CA 1
ATOM 1204 C C . PRO A 1 156 ? -1.160 -3.751 -13.567 1.00 97.44 156 PRO A C 1
ATOM 1206 O O . PRO A 1 156 ? -2.308 -3.695 -13.126 1.00 97.44 156 PRO A O 1
ATOM 1209 N N . VAL A 1 157 ? -0.101 -3.953 -12.773 1.00 98.31 157 VAL A N 1
ATOM 1210 C CA . VAL A 1 157 ? -0.164 -4.079 -11.312 1.00 98.31 157 VAL A CA 1
ATOM 1211 C C . VAL A 1 157 ? 0.842 -3.131 -10.669 1.00 98.31 157 VAL A C 1
ATOM 1213 O O . VAL A 1 157 ? 2.025 -3.149 -11.011 1.00 98.31 157 VAL A O 1
ATOM 1216 N N . VAL A 1 158 ? 0.392 -2.328 -9.707 1.00 98.25 158 VAL A N 1
ATOM 1217 C CA . VAL A 1 158 ? 1.230 -1.378 -8.968 1.00 98.25 158 VAL A CA 1
ATOM 1218 C C . VAL A 1 158 ? 1.073 -1.605 -7.473 1.00 98.25 158 VAL A C 1
ATOM 1220 O O . VAL A 1 158 ? -0.039 -1.654 -6.957 1.00 98.25 158 VAL A O 1
ATOM 1223 N N . VAL A 1 159 ? 2.196 -1.703 -6.770 1.00 98.06 159 VAL A N 1
ATOM 1224 C CA . VAL A 1 159 ? 2.258 -1.764 -5.310 1.00 98.06 159 VAL A CA 1
ATOM 1225 C C . VAL A 1 159 ? 2.825 -0.450 -4.793 1.00 98.06 159 VAL A C 1
ATOM 1227 O O . VAL A 1 159 ? 3.925 -0.048 -5.177 1.00 98.06 159 VAL A O 1
ATOM 1230 N N . LEU A 1 160 ? 2.077 0.209 -3.920 1.00 96.31 160 LEU A N 1
ATOM 1231 C CA . LEU A 1 160 ? 2.436 1.467 -3.289 1.00 96.31 160 LEU A CA 1
ATOM 1232 C C . LEU A 1 160 ? 2.704 1.215 -1.804 1.00 96.31 160 LEU A C 1
ATOM 1234 O O . LEU A 1 160 ? 1.756 1.038 -1.039 1.00 96.31 160 LEU A O 1
ATOM 1238 N N . ASP A 1 161 ? 3.981 1.173 -1.414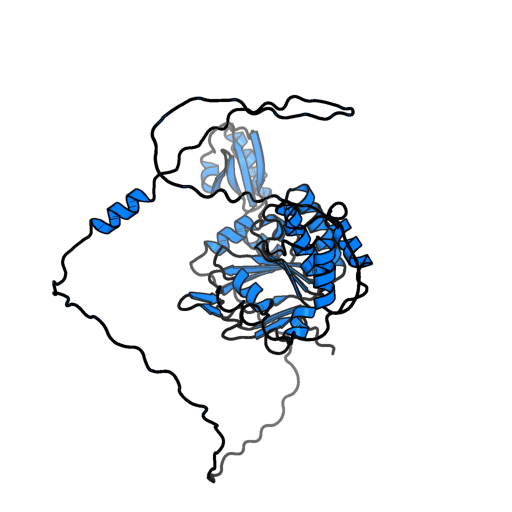 1.00 94.38 161 ASP A N 1
ATOM 1239 C CA . ASP A 1 161 ? 4.383 0.942 -0.024 1.00 94.38 161 ASP A CA 1
ATOM 1240 C C . ASP A 1 161 ? 4.579 2.277 0.713 1.00 94.38 161 ASP A C 1
ATOM 1242 O O . ASP A 1 161 ? 5.590 2.953 0.517 1.00 94.38 161 ASP A O 1
ATOM 1246 N N . GLU A 1 162 ? 3.583 2.690 1.505 1.00 90.38 162 GLU A N 1
ATOM 1247 C CA . GLU A 1 162 ? 3.526 3.985 2.211 1.00 90.38 162 GLU A CA 1
ATOM 1248 C C . GLU A 1 162 ? 3.880 5.201 1.317 1.00 90.38 162 GLU A C 1
ATOM 1250 O O . GLU A 1 162 ? 4.781 5.997 1.626 1.00 90.38 162 GLU A O 1
ATOM 1255 N N . PRO A 1 163 ? 3.182 5.390 0.179 1.00 88.19 163 PRO A N 1
ATOM 1256 C CA . PRO A 1 163 ? 3.590 6.350 -0.848 1.00 88.19 163 PRO A CA 1
ATOM 1257 C C . PRO A 1 163 ? 3.476 7.818 -0.403 1.00 88.19 163 PRO A C 1
ATOM 1259 O O . PRO A 1 163 ? 4.136 8.686 -0.977 1.00 88.19 163 PRO A O 1
ATOM 1262 N N . THR A 1 164 ? 2.658 8.111 0.608 1.00 85.88 164 THR A N 1
ATOM 1263 C CA . THR A 1 164 ? 2.355 9.466 1.098 1.00 85.88 164 THR A CA 1
ATOM 1264 C C . THR A 1 164 ? 3.152 9.862 2.335 1.00 85.88 164 THR A C 1
ATOM 1266 O O . THR A 1 164 ? 3.064 11.005 2.785 1.00 85.88 164 THR A O 1
ATOM 1269 N N . ALA A 1 165 ? 3.989 8.968 2.869 1.00 82.50 165 ALA A N 1
ATOM 1270 C CA . ALA A 1 165 ? 4.825 9.273 4.021 1.00 82.50 165 ALA A CA 1
ATOM 1271 C C . ALA A 1 165 ? 5.796 10.428 3.708 1.00 82.50 165 ALA A C 1
ATOM 1273 O O . ALA A 1 165 ? 6.662 10.307 2.831 1.00 82.50 165 ALA A O 1
ATOM 1274 N N . GLY A 1 166 ? 5.652 11.538 4.446 1.00 74.12 166 GLY A N 1
ATOM 1275 C CA . GLY A 1 166 ? 6.476 12.745 4.307 1.00 74.12 166 GLY A CA 1
ATOM 1276 C C . GLY A 1 166 ? 6.123 13.634 3.107 1.00 74.12 166 GLY A C 1
ATOM 1277 O O . GLY A 1 166 ? 6.962 14.429 2.676 1.00 74.12 166 GLY A O 1
ATOM 1278 N N . VAL A 1 167 ? 4.920 13.485 2.544 1.00 80.00 167 VAL A N 1
ATOM 1279 C CA . VAL A 1 167 ? 4.404 14.299 1.433 1.00 80.00 167 VAL A CA 1
ATOM 1280 C C . VAL A 1 167 ? 3.409 15.333 1.967 1.00 80.00 167 VAL A C 1
ATOM 1282 O O . VAL A 1 167 ? 2.592 15.024 2.829 1.00 80.00 167 VAL A O 1
ATOM 1285 N N . ASP A 1 168 ? 3.490 16.564 1.458 1.00 82.69 168 ASP A N 1
ATOM 1286 C CA . ASP A 1 168 ? 2.550 17.640 1.792 1.00 82.69 168 ASP A CA 1
ATOM 1287 C C . ASP A 1 168 ? 1.105 17.318 1.346 1.00 82.69 168 ASP A C 1
ATOM 1289 O O . ASP A 1 168 ? 0.889 16.539 0.413 1.00 82.69 168 ASP A O 1
ATOM 1293 N N . VAL A 1 169 ? 0.115 17.930 2.003 1.00 81.38 169 VAL A N 1
ATOM 1294 C CA . VAL A 1 169 ? -1.318 17.666 1.807 1.00 81.38 169 VAL A CA 1
ATOM 1295 C C . VAL A 1 169 ? -1.769 17.867 0.358 1.00 81.38 169 VAL A C 1
ATOM 1297 O O . VAL A 1 169 ? -2.473 17.004 -0.172 1.00 81.38 169 VAL A O 1
ATOM 1300 N N . GLU A 1 170 ? -1.363 18.957 -0.298 1.00 78.88 170 GLU A N 1
ATOM 1301 C CA . GLU A 1 170 ? -1.790 19.260 -1.675 1.00 78.88 170 GLU A CA 1
ATOM 1302 C C . GLU A 1 170 ? -1.242 18.213 -2.657 1.00 78.88 170 GLU A C 1
ATOM 1304 O O . GLU A 1 170 ? -1.946 17.661 -3.507 1.00 78.88 170 GLU A O 1
ATOM 1309 N N . LEU A 1 171 ? 0.026 17.850 -2.477 1.00 78.38 171 LEU A N 1
ATOM 1310 C CA . LEU A 1 171 ? 0.707 16.877 -3.325 1.00 78.38 171 LEU A CA 1
ATOM 1311 C C . LEU A 1 171 ? 0.180 15.457 -3.126 1.00 78.38 171 LEU A C 1
ATOM 1313 O O . LEU A 1 171 ? 0.118 14.681 -4.083 1.00 78.38 171 LEU A O 1
ATOM 1317 N N . ARG A 1 172 ? -0.229 15.123 -1.900 1.00 86.25 172 ARG A N 1
ATOM 1318 C CA . ARG A 1 172 ? -0.916 13.870 -1.592 1.00 86.25 172 ARG A CA 1
ATOM 1319 C C . ARG A 1 172 ? -2.213 13.741 -2.394 1.00 86.25 172 ARG A C 1
ATOM 1321 O O . ARG A 1 172 ? -2.450 12.696 -2.992 1.00 86.25 172 ARG A O 1
ATOM 1328 N N . GLN A 1 173 ? -3.024 14.798 -2.461 1.00 86.50 173 GLN A N 1
ATOM 1329 C CA . GLN A 1 173 ? -4.273 14.791 -3.234 1.00 86.50 173 GLN A CA 1
ATOM 1330 C C . GLN A 1 173 ? -4.024 14.605 -4.737 1.00 86.50 173 GLN A C 1
ATOM 1332 O O . GLN A 1 173 ? -4.713 13.811 -5.383 1.00 86.50 173 GLN A O 1
ATOM 1337 N N . SER A 1 174 ? -3.010 15.280 -5.287 1.00 85.62 174 SER A N 1
ATOM 1338 C CA . SER A 1 174 ? -2.626 15.118 -6.697 1.00 85.62 174 SER A CA 1
ATOM 1339 C C . SER A 1 174 ? -2.177 13.687 -7.006 1.00 85.62 174 SER A C 1
ATOM 1341 O O . SER A 1 174 ? -2.579 13.121 -8.023 1.00 85.62 174 SER A O 1
ATOM 1343 N N . LEU A 1 175 ? -1.380 13.076 -6.120 1.00 89.31 175 LEU A N 1
ATOM 1344 C CA . LEU A 1 175 ? -0.961 11.681 -6.260 1.00 89.31 175 LEU A CA 1
ATOM 1345 C C . LEU A 1 175 ? -2.171 10.743 -6.270 1.00 89.31 175 LEU A C 1
ATOM 1347 O O . LEU A 1 175 ? -2.273 9.893 -7.152 1.00 89.31 175 LEU A O 1
ATOM 1351 N N . TRP A 1 176 ? -3.103 10.910 -5.329 1.00 92.12 176 TRP A N 1
ATOM 1352 C CA . TRP A 1 176 ? -4.284 10.053 -5.258 1.00 92.12 176 TRP A CA 1
ATOM 1353 C C . TRP A 1 176 ? -5.209 10.210 -6.452 1.00 92.12 176 TRP A C 1
ATOM 1355 O O . TRP A 1 176 ? -5.678 9.205 -6.980 1.00 92.12 176 TRP A O 1
ATOM 1365 N N . THR A 1 177 ? -5.400 11.437 -6.933 1.00 92.31 177 THR A N 1
ATOM 1366 C CA . THR A 1 177 ? -6.150 11.696 -8.168 1.00 92.31 177 THR A CA 1
ATOM 1367 C C . THR A 1 177 ? -5.544 10.914 -9.331 1.00 92.31 177 THR A C 1
ATOM 1369 O O . THR A 1 177 ? -6.250 10.195 -10.034 1.00 92.31 177 THR A O 1
ATOM 1372 N N . PHE A 1 178 ? -4.219 10.967 -9.488 1.00 91.94 178 PHE A N 1
ATOM 1373 C CA . PHE A 1 178 ? -3.530 10.244 -10.553 1.00 91.94 178 PHE A CA 1
ATOM 1374 C C . PHE A 1 178 ? -3.608 8.715 -10.394 1.00 91.94 178 PHE A C 1
ATOM 1376 O O . PHE A 1 178 ? -3.888 8.002 -11.355 1.00 91.94 178 PHE A O 1
ATOM 1383 N N . VAL A 1 179 ? -3.423 8.183 -9.183 1.00 94.06 179 VAL A N 1
ATOM 1384 C CA . VAL A 1 179 ? -3.540 6.736 -8.925 1.00 94.06 179 VAL A CA 1
ATOM 1385 C C . VAL A 1 179 ? -4.969 6.237 -9.178 1.00 94.06 179 VAL A C 1
ATOM 1387 O O . VAL A 1 179 ? -5.152 5.157 -9.739 1.00 94.06 179 VAL A O 1
ATOM 1390 N N . GLN A 1 180 ? -5.990 7.026 -8.832 1.00 95.31 180 GLN A N 1
ATOM 1391 C CA . GLN A 1 180 ? -7.386 6.715 -9.150 1.00 95.31 180 GLN A CA 1
ATOM 1392 C C . GLN A 1 180 ? -7.649 6.714 -10.660 1.00 95.31 180 GLN A C 1
ATOM 1394 O O . GLN A 1 180 ? -8.366 5.842 -11.147 1.00 95.31 180 GLN A O 1
ATOM 1399 N N . GLU A 1 181 ? -7.078 7.655 -11.417 1.00 94.94 181 GLU A N 1
ATOM 1400 C CA . GLU A 1 181 ? -7.156 7.651 -12.885 1.00 94.94 181 GLU A CA 1
ATOM 1401 C C . GLU A 1 181 ? -6.542 6.370 -13.472 1.00 94.94 181 GLU A C 1
ATOM 1403 O O . GLU A 1 181 ? -7.167 5.723 -14.315 1.00 94.94 181 GLU A O 1
ATOM 1408 N N . LEU A 1 182 ? -5.368 5.953 -12.982 1.00 94.56 182 LEU A N 1
ATOM 1409 C CA . LEU A 1 182 ? -4.721 4.701 -13.397 1.00 94.56 182 LEU A CA 1
ATOM 1410 C C . LEU A 1 182 ? -5.581 3.473 -13.086 1.00 94.56 182 LEU A C 1
ATOM 1412 O O . LEU A 1 182 ? -5.683 2.563 -13.914 1.00 94.56 182 LEU A O 1
ATOM 1416 N N . ASN A 1 183 ? -6.208 3.446 -11.908 1.00 96.88 183 ASN A N 1
ATOM 1417 C CA . ASN A 1 183 ? -7.089 2.356 -11.511 1.00 96.88 183 ASN A CA 1
ATOM 1418 C C . ASN A 1 183 ? -8.361 2.301 -12.368 1.00 96.88 183 ASN A C 1
ATOM 1420 O O . ASN A 1 183 ? -8.710 1.235 -12.868 1.00 96.88 183 ASN A O 1
ATOM 1424 N N . ARG A 1 184 ? -8.994 3.450 -12.645 1.00 96.31 184 ARG A N 1
ATOM 1425 C CA . ARG A 1 184 ? -10.140 3.548 -13.573 1.00 96.31 184 ARG A CA 1
ATOM 1426 C C . ARG A 1 184 ? -9.785 3.116 -14.996 1.00 96.31 184 ARG A C 1
ATOM 1428 O O . ARG A 1 184 ? -10.650 2.617 -15.708 1.00 96.31 184 ARG A O 1
ATOM 1435 N N . ALA A 1 185 ? -8.525 3.274 -15.400 1.00 95.12 185 ALA A N 1
ATOM 1436 C CA . ALA A 1 185 ? -8.005 2.765 -16.667 1.00 95.12 185 ALA A CA 1
ATOM 1437 C C . ALA A 1 185 ? -7.701 1.248 -16.656 1.00 95.12 185 ALA A C 1
ATOM 1439 O O . ALA A 1 185 ? -7.265 0.710 -17.672 1.00 95.12 185 ALA A O 1
ATOM 1440 N N . GLY A 1 186 ? -7.928 0.553 -15.535 1.00 95.75 186 GLY A N 1
ATOM 1441 C CA . GLY A 1 186 ? -7.786 -0.900 -15.395 1.00 95.75 186 GLY A CA 1
ATOM 1442 C C . GLY A 1 186 ? -6.523 -1.367 -14.665 1.00 95.75 186 GLY A C 1
ATOM 1443 O O . GLY A 1 186 ? -6.312 -2.572 -14.534 1.00 95.75 186 GLY A O 1
ATOM 1444 N N . THR A 1 187 ? -5.679 -0.453 -14.174 1.00 97.62 187 THR A N 1
ATOM 1445 C CA . THR A 1 187 ? -4.498 -0.822 -13.374 1.00 97.62 187 THR A CA 1
ATOM 1446 C C . THR A 1 187 ? -4.926 -1.358 -12.009 1.00 97.62 187 THR A C 1
ATOM 1448 O O . THR A 1 187 ? -5.713 -0.732 -11.301 1.00 97.62 187 THR A O 1
ATOM 1451 N N . THR A 1 188 ? -4.371 -2.492 -11.594 1.00 98.38 188 THR A N 1
ATOM 1452 C CA . THR A 1 188 ? -4.578 -3.036 -10.244 1.00 98.38 188 THR A CA 1
ATOM 1453 C C . THR A 1 188 ? -3.650 -2.329 -9.266 1.00 98.38 188 THR A C 1
ATOM 1455 O O . THR A 1 188 ? -2.442 -2.283 -9.502 1.00 98.38 188 THR A O 1
ATOM 1458 N N . ILE A 1 189 ? -4.185 -1.801 -8.167 1.00 98.19 189 ILE A N 1
ATOM 1459 C CA . ILE A 1 189 ? -3.415 -1.063 -7.162 1.00 98.19 189 ILE A CA 1
ATOM 1460 C C . ILE A 1 189 ? -3.440 -1.823 -5.838 1.00 98.19 189 ILE A C 1
ATOM 1462 O O . ILE A 1 189 ? -4.507 -2.119 -5.308 1.00 98.19 189 ILE A O 1
ATOM 1466 N N . VAL A 1 190 ? -2.263 -2.090 -5.276 1.00 98.19 190 VAL A N 1
ATOM 1467 C CA . VAL A 1 190 ? -2.095 -2.567 -3.900 1.00 98.19 190 VAL A CA 1
ATOM 1468 C C . VAL A 1 190 ? -1.489 -1.450 -3.070 1.00 98.19 190 VAL A C 1
ATOM 1470 O O . VAL A 1 190 ? -0.383 -0.997 -3.356 1.00 98.19 190 VAL A O 1
ATOM 1473 N N . LEU A 1 191 ? -2.192 -1.029 -2.028 1.00 97.31 191 LEU A N 1
ATOM 1474 C CA . LEU A 1 191 ? -1.765 0.031 -1.129 1.00 97.31 191 LEU A CA 1
ATOM 1475 C C . LEU A 1 191 ? -1.407 -0.535 0.245 1.00 97.31 191 LEU A C 1
ATOM 1477 O O . LEU A 1 191 ? -2.214 -1.231 0.863 1.00 97.31 191 LEU A O 1
ATOM 1481 N N . THR A 1 192 ? -0.234 -0.180 0.760 1.00 95.56 192 THR A N 1
ATOM 1482 C CA . THR A 1 192 ? 0.024 -0.188 2.202 1.00 95.56 192 THR A CA 1
ATOM 1483 C C . THR A 1 192 ? 0.104 1.251 2.686 1.00 95.56 192 THR A C 1
ATOM 1485 O O . THR A 1 192 ? 0.678 2.130 2.041 1.00 95.56 192 THR A O 1
ATOM 1488 N N . THR A 1 193 ? -0.506 1.506 3.831 1.00 92.25 193 THR A N 1
ATOM 1489 C CA . THR A 1 193 ? -0.494 2.824 4.449 1.00 92.25 193 THR A CA 1
ATOM 1490 C C . THR A 1 193 ? -0.675 2.673 5.950 1.00 92.25 193 THR A C 1
ATOM 1492 O O . THR A 1 193 ? -1.268 1.698 6.426 1.00 92.25 193 THR A O 1
ATOM 1495 N N . HIS A 1 194 ? -0.133 3.626 6.698 1.00 87.31 194 HIS A N 1
ATOM 1496 C CA . HIS A 1 194 ? -0.445 3.842 8.107 1.00 87.31 194 HIS A CA 1
ATOM 1497 C C . HIS A 1 194 ? -1.575 4.861 8.303 1.00 87.31 194 HIS A C 1
ATOM 1499 O O . HIS A 1 194 ? -2.096 4.959 9.408 1.00 87.31 194 HIS A O 1
ATOM 1505 N N . TYR A 1 195 ? -1.971 5.574 7.247 1.00 88.56 195 TYR A N 1
ATOM 1506 C CA . TYR A 1 195 ? -3.130 6.461 7.209 1.00 88.56 195 TYR A CA 1
ATOM 1507 C C . TYR A 1 195 ? -4.360 5.654 6.787 1.00 88.56 195 TYR A C 1
ATOM 1509 O O . TYR A 1 195 ? -4.634 5.471 5.598 1.00 88.56 195 TYR A O 1
ATOM 1517 N N . LEU A 1 196 ? -5.074 5.087 7.759 1.00 90.56 196 LEU A N 1
ATOM 1518 C CA . LEU A 1 196 ? -6.204 4.192 7.495 1.00 90.56 196 LEU A CA 1
ATOM 1519 C C . LEU A 1 196 ? -7.332 4.887 6.723 1.00 90.56 196 LEU A C 1
ATOM 1521 O O . LEU A 1 196 ? -8.003 4.235 5.926 1.00 90.56 196 LEU A O 1
ATOM 1525 N N . GLU A 1 197 ? -7.460 6.204 6.858 1.00 89.75 197 GLU A N 1
ATOM 1526 C CA . GLU A 1 197 ? -8.378 7.028 6.078 1.00 89.75 197 GLU A CA 1
ATOM 1527 C C . GLU A 1 197 ? -8.102 6.964 4.564 1.00 89.75 197 GLU A C 1
ATOM 1529 O O . GLU A 1 197 ? -9.028 7.039 3.759 1.00 89.75 197 GLU A O 1
ATOM 1534 N N . GLU A 1 198 ? -6.846 6.765 4.142 1.00 90.62 198 GLU A N 1
ATOM 1535 C CA . GLU A 1 198 ? -6.501 6.605 2.723 1.00 90.62 198 GLU A CA 1
ATOM 1536 C C . GLU A 1 198 ? -7.009 5.264 2.190 1.00 90.62 198 GLU A C 1
ATOM 1538 O O . GLU A 1 198 ? -7.586 5.191 1.104 1.00 90.62 198 GLU A O 1
ATOM 1543 N N . ALA A 1 199 ? -6.827 4.193 2.967 1.00 93.12 199 ALA A N 1
ATOM 1544 C CA . ALA A 1 199 ? -7.348 2.880 2.614 1.00 93.12 199 ALA A CA 1
ATOM 1545 C C . ALA A 1 199 ? -8.883 2.881 2.610 1.00 93.12 199 ALA A C 1
ATOM 1547 O O . ALA A 1 199 ? -9.493 2.313 1.706 1.00 93.12 199 ALA A O 1
ATOM 1548 N N . GLU A 1 200 ? -9.507 3.558 3.572 1.00 92.44 200 GLU A N 1
ATOM 1549 C CA . GLU A 1 200 ? -10.957 3.696 3.650 1.00 92.44 200 GLU A CA 1
ATOM 1550 C C . GLU A 1 200 ? -11.527 4.481 2.461 1.00 92.44 200 GLU A C 1
ATOM 1552 O O . GLU A 1 200 ? -12.514 4.060 1.856 1.00 92.44 200 GLU A O 1
ATOM 1557 N N . ALA A 1 201 ? -10.885 5.580 2.062 1.00 91.75 201 ALA A N 1
ATOM 1558 C CA . ALA A 1 201 ? -11.342 6.394 0.941 1.00 91.75 201 ALA A CA 1
ATOM 1559 C C . ALA A 1 201 ? -11.156 5.700 -0.421 1.00 91.75 201 ALA A C 1
ATOM 1561 O O . ALA A 1 201 ? -11.973 5.889 -1.323 1.00 91.75 201 ALA A O 1
ATOM 1562 N N . LEU A 1 202 ? -10.084 4.917 -0.591 1.00 93.88 202 LEU A N 1
ATOM 1563 C CA . LEU A 1 202 ? -9.645 4.439 -1.909 1.00 93.88 202 LEU A CA 1
ATOM 1564 C C . LEU A 1 202 ? -9.925 2.960 -2.173 1.00 93.88 202 LEU A C 1
ATOM 1566 O O . LEU A 1 202 ? -10.170 2.586 -3.318 1.00 93.88 202 LEU A O 1
ATOM 1570 N N . CYS A 1 203 ? -9.857 2.110 -1.149 1.00 95.94 203 CYS A N 1
ATOM 1571 C CA . CYS A 1 203 ? -9.838 0.664 -1.343 1.00 95.94 203 CYS A CA 1
ATOM 1572 C C . CYS A 1 203 ? -11.234 0.050 -1.187 1.00 95.94 203 CYS A C 1
ATOM 1574 O O . CYS A 1 203 ? -12.012 0.414 -0.301 1.00 95.94 203 CYS A O 1
ATOM 1576 N N . GLY A 1 204 ? -11.547 -0.918 -2.050 1.00 93.94 204 GLY A N 1
ATOM 1577 C CA . GLY A 1 204 ? -12.795 -1.687 -1.982 1.00 93.94 204 GLY A CA 1
ATOM 1578 C C . GLY A 1 204 ? -12.681 -2.923 -1.090 1.00 93.94 204 GLY A C 1
ATOM 1579 O O . GLY A 1 204 ? -13.642 -3.309 -0.421 1.00 93.94 204 GLY A O 1
ATOM 1580 N N . ARG A 1 205 ? -11.489 -3.523 -1.038 1.00 96.81 205 ARG A N 1
ATOM 1581 C CA . ARG A 1 205 ? -11.202 -4.741 -0.277 1.00 96.81 205 ARG A CA 1
ATOM 1582 C C . ARG A 1 205 ? -9.887 -4.602 0.472 1.00 96.81 205 ARG A C 1
ATOM 1584 O O . ARG A 1 205 ? -8.956 -3.938 0.014 1.00 96.81 205 ARG A O 1
ATOM 1591 N N . ILE A 1 206 ? -9.841 -5.208 1.650 1.00 96.50 206 ILE A N 1
ATOM 1592 C CA . ILE A 1 206 ? -8.782 -4.990 2.628 1.00 96.50 206 ILE A CA 1
ATOM 1593 C C . ILE A 1 206 ? -8.333 -6.342 3.177 1.00 96.50 206 ILE A C 1
ATOM 1595 O O . ILE A 1 206 ? -9.142 -7.115 3.693 1.00 96.50 206 ILE A O 1
ATOM 1599 N N . ALA A 1 207 ? -7.029 -6.601 3.106 1.00 96.56 207 ALA A N 1
ATOM 1600 C CA . ALA A 1 207 ? -6.358 -7.652 3.855 1.00 96.56 207 ALA A CA 1
ATOM 1601 C C . ALA A 1 207 ? -5.671 -7.070 5.089 1.00 96.56 207 ALA A C 1
ATOM 1603 O O . ALA A 1 207 ? -4.895 -6.119 4.994 1.00 96.56 207 ALA A O 1
ATOM 1604 N N . MET A 1 208 ? -5.893 -7.692 6.244 1.00 95.56 208 MET A N 1
ATOM 1605 C CA . MET A 1 208 ? -5.200 -7.361 7.486 1.00 95.56 208 MET A CA 1
ATOM 1606 C C . MET A 1 208 ? -4.198 -8.454 7.836 1.00 95.56 208 MET A C 1
ATOM 1608 O O . MET A 1 208 ? -4.560 -9.616 8.017 1.00 95.56 208 MET A O 1
ATOM 1612 N N . LEU A 1 209 ? -2.932 -8.077 7.965 1.00 95.56 209 LEU A N 1
ATOM 1613 C CA . LEU A 1 209 ? -1.826 -8.958 8.302 1.00 95.56 209 LEU A CA 1
ATOM 1614 C C . LEU A 1 209 ? -1.393 -8.728 9.754 1.00 95.56 209 LEU A C 1
ATOM 1616 O O . LEU A 1 209 ? -1.275 -7.591 10.213 1.00 95.56 209 LEU A O 1
ATOM 1620 N N . LYS A 1 210 ? -1.105 -9.809 10.480 1.00 95.00 210 LYS A N 1
ATOM 1621 C CA . LYS A 1 210 ? -0.609 -9.758 11.860 1.00 95.00 210 LYS A CA 1
ATOM 1622 C C . LYS A 1 210 ? 0.348 -10.915 12.110 1.00 95.00 210 LYS A C 1
ATOM 1624 O O . LYS A 1 210 ? -0.017 -12.072 11.930 1.00 95.00 210 LYS A O 1
ATOM 1629 N N . LYS A 1 211 ? 1.571 -10.605 12.560 1.00 94.00 211 LYS A N 1
ATOM 1630 C CA . LYS A 1 211 ? 2.624 -11.600 12.857 1.00 94.00 211 LYS A CA 1
ATOM 1631 C C . LYS A 1 211 ? 2.814 -12.627 11.723 1.00 94.00 211 LYS A C 1
ATOM 1633 O O . LYS A 1 211 ? 2.852 -13.829 11.966 1.00 94.00 211 LYS A O 1
ATOM 1638 N N . GLY A 1 212 ? 2.862 -12.144 10.483 1.00 94.94 212 GLY A N 1
ATOM 1639 C CA . GLY A 1 212 ? 3.068 -12.958 9.289 1.00 94.94 212 GLY A CA 1
ATOM 1640 C C . GLY A 1 212 ? 1.858 -13.763 8.825 1.00 94.94 212 GLY A C 1
ATOM 1641 O O . GLY A 1 212 ? 2.005 -14.541 7.893 1.00 94.94 212 GLY A O 1
ATOM 1642 N N . ARG A 1 213 ? 0.678 -13.604 9.435 1.00 96.62 213 ARG A N 1
ATOM 1643 C CA . ARG A 1 213 ? -0.548 -14.329 9.066 1.00 96.62 213 ARG A CA 1
ATOM 1644 C C . ARG A 1 213 ? -1.641 -13.376 8.605 1.00 96.62 213 ARG A C 1
ATOM 1646 O O . ARG A 1 213 ? -1.744 -12.261 9.118 1.00 96.62 213 ARG A O 1
ATOM 1653 N N . LEU A 1 214 ? -2.472 -13.842 7.676 1.00 96.19 214 LEU A N 1
ATOM 1654 C CA . LEU A 1 214 ? -3.689 -13.146 7.266 1.00 96.19 214 LEU A CA 1
ATOM 1655 C C . LEU A 1 214 ? -4.743 -13.296 8.369 1.00 96.19 214 LEU A C 1
ATOM 1657 O O . LEU A 1 214 ? -5.132 -14.411 8.708 1.00 96.19 214 LEU A O 1
ATOM 1661 N N . LEU A 1 215 ? -5.151 -12.176 8.956 1.00 94.31 215 LEU A N 1
ATOM 1662 C CA . LEU A 1 215 ? -6.147 -12.117 10.023 1.00 94.31 215 LEU A CA 1
ATOM 1663 C C . LEU A 1 215 ? -7.561 -11.943 9.461 1.00 94.31 215 LEU A C 1
ATOM 1665 O O . LEU A 1 215 ? -8.488 -12.580 9.946 1.00 94.31 215 LEU A O 1
ATOM 1669 N N . ALA A 1 216 ? -7.704 -11.090 8.447 1.00 92.69 216 ALA A N 1
ATOM 1670 C CA . ALA A 1 216 ? -8.966 -10.806 7.775 1.00 92.69 216 ALA A CA 1
ATOM 1671 C C . ALA A 1 216 ? -8.712 -10.472 6.300 1.00 92.69 216 ALA A C 1
ATOM 1673 O O . ALA A 1 216 ? -7.663 -9.919 5.962 1.00 92.69 216 ALA A O 1
ATOM 1674 N N . LEU A 1 217 ? -9.673 -10.808 5.442 1.00 95.44 217 LEU A N 1
ATOM 1675 C CA . LEU A 1 217 ? -9.714 -10.437 4.028 1.00 95.44 217 LEU A CA 1
ATOM 1676 C C . LEU A 1 217 ? -11.174 -10.242 3.636 1.00 95.44 217 LEU A C 1
ATOM 1678 O O . LEU A 1 217 ? -11.899 -11.215 3.434 1.00 95.44 217 LEU A O 1
ATOM 1682 N N . GLU A 1 218 ? -11.607 -8.992 3.552 1.00 93.75 218 GLU A N 1
ATOM 1683 C CA . GLU A 1 218 ? -13.015 -8.661 3.350 1.00 93.75 218 GLU A CA 1
ATOM 1684 C C . GLU A 1 218 ? -13.186 -7.355 2.574 1.00 93.75 218 GLU A C 1
ATOM 1686 O O . GLU A 1 218 ? -12.272 -6.532 2.480 1.00 93.75 218 GLU A O 1
ATOM 1691 N N . ASN A 1 219 ? -14.384 -7.161 2.019 1.00 94.69 219 ASN A N 1
ATOM 1692 C CA . ASN A 1 219 ? -14.780 -5.867 1.471 1.00 94.69 219 ASN A CA 1
ATOM 1693 C C . ASN A 1 219 ? -14.850 -4.835 2.601 1.00 94.69 219 ASN A C 1
ATOM 1695 O O . ASN A 1 219 ? -15.333 -5.144 3.694 1.00 94.69 219 ASN A O 1
ATOM 1699 N N . LYS A 1 220 ? -14.421 -3.603 2.318 1.00 92.75 220 LYS A N 1
ATOM 1700 C CA . LYS A 1 220 ? -14.402 -2.493 3.279 1.00 92.75 220 LYS A CA 1
ATOM 1701 C C . LYS A 1 220 ? -15.757 -2.305 3.966 1.00 92.75 220 LYS A C 1
ATOM 1703 O O . LYS A 1 220 ? -15.805 -2.251 5.188 1.00 92.75 220 LYS A O 1
ATOM 1708 N N . ASP A 1 221 ? -16.852 -2.304 3.208 1.00 89.00 221 ASP A N 1
ATOM 1709 C CA . ASP A 1 221 ? -18.196 -2.076 3.760 1.00 89.00 221 ASP A CA 1
ATOM 1710 C C . ASP A 1 221 ? -18.596 -3.152 4.780 1.00 89.00 221 ASP A C 1
ATOM 1712 O O . ASP A 1 221 ? -19.238 -2.859 5.788 1.00 89.00 221 ASP A O 1
ATOM 1716 N N . LYS A 1 222 ? -18.161 -4.402 4.563 1.00 88.50 222 LYS A N 1
ATOM 1717 C CA . LYS A 1 222 ? -18.362 -5.483 5.535 1.00 88.50 222 LYS A CA 1
ATOM 1718 C C . LYS A 1 222 ? -17.518 -5.253 6.781 1.00 88.50 222 LYS A C 1
ATOM 1720 O O . LYS A 1 222 ? -18.037 -5.377 7.884 1.00 88.50 222 LYS A O 1
ATOM 1725 N N . LEU A 1 223 ? -16.248 -4.875 6.636 1.00 86.12 223 LEU A N 1
ATOM 1726 C CA . LEU A 1 223 ? -15.377 -4.572 7.778 1.00 86.12 223 LEU A CA 1
ATOM 1727 C C . LEU A 1 223 ? -15.939 -3.442 8.647 1.00 86.12 223 LEU A C 1
ATOM 1729 O O . LEU A 1 223 ? -16.004 -3.595 9.865 1.00 86.12 223 LEU A O 1
ATOM 1733 N N . LEU A 1 224 ? -16.413 -2.357 8.029 1.00 85.44 224 LEU A N 1
ATOM 1734 C CA . LEU A 1 224 ? -17.034 -1.233 8.735 1.00 85.44 224 LEU A CA 1
ATOM 1735 C C . LEU A 1 224 ? -18.338 -1.652 9.434 1.00 85.44 224 LEU A C 1
ATOM 1737 O O . LEU A 1 224 ? -18.577 -1.268 10.580 1.00 85.44 224 LEU A O 1
ATOM 1741 N N . ALA A 1 225 ? -19.139 -2.525 8.813 1.00 79.62 225 ALA A N 1
ATOM 1742 C CA . ALA A 1 225 ? -20.346 -3.069 9.437 1.00 79.62 225 ALA A CA 1
ATOM 1743 C C . ALA A 1 225 ? -20.056 -3.859 10.733 1.00 79.62 225 ALA A C 1
ATOM 1745 O O . ALA A 1 225 ? -20.843 -3.795 11.677 1.00 79.62 225 ALA A O 1
ATOM 1746 N N . HIS A 1 226 ? -18.906 -4.537 10.848 1.00 69.38 226 HIS A N 1
ATOM 1747 C CA . HIS A 1 226 ? -18.506 -5.251 12.077 1.00 69.38 226 HIS A CA 1
ATOM 1748 C C . HIS A 1 226 ? -18.152 -4.323 13.258 1.00 69.38 226 HIS A C 1
ATOM 1750 O O . HIS A 1 226 ? -18.040 -4.781 14.407 1.00 69.38 226 HIS A O 1
ATOM 1756 N N . SER A 1 227 ? -17.961 -3.027 12.995 1.00 66.69 227 SER A N 1
ATOM 1757 C CA . SER A 1 227 ? -17.720 -1.990 14.004 1.00 66.69 227 SER A CA 1
ATOM 1758 C C . SER A 1 227 ? -18.888 -1.013 14.147 1.00 66.69 227 SER A C 1
ATOM 1760 O O . SER A 1 227 ? -18.744 -0.006 14.830 1.00 66.69 227 SER A O 1
ATOM 1762 N N . ALA A 1 228 ? -20.058 -1.324 13.572 1.00 59.47 228 ALA A N 1
ATOM 1763 C CA . ALA A 1 228 ? -21.254 -0.480 13.580 1.00 59.47 228 ALA A CA 1
ATOM 1764 C C . ALA A 1 228 ? -21.954 -0.381 14.952 1.00 59.47 228 ALA A C 1
ATOM 1766 O O . ALA A 1 228 ? -23.175 -0.485 15.051 1.00 59.47 228 ALA A O 1
ATOM 1767 N N . ARG A 1 229 ? -21.203 -0.145 16.031 1.00 66.50 229 ARG A N 1
ATOM 1768 C CA . ARG A 1 229 ? -21.783 0.500 17.208 1.00 66.50 229 ARG A CA 1
ATOM 1769 C C . ARG A 1 229 ? -22.108 1.927 16.786 1.00 66.50 229 ARG A C 1
ATOM 1771 O O . ARG A 1 229 ? -21.238 2.637 16.293 1.00 66.50 229 ARG A O 1
ATOM 1778 N N . ARG A 1 230 ? -23.374 2.322 16.902 1.00 78.94 230 ARG A N 1
ATOM 1779 C CA . ARG A 1 230 ? -23.774 3.710 16.675 1.00 78.94 230 ARG A CA 1
ATOM 1780 C C . ARG A 1 230 ? -23.354 4.474 17.914 1.00 78.94 230 ARG A C 1
ATOM 1782 O O . ARG A 1 230 ? -23.915 4.273 18.981 1.00 78.94 230 ARG A O 1
ATOM 1789 N N . GLU A 1 231 ? -22.304 5.264 17.804 1.00 85.88 231 GLU A N 1
ATOM 1790 C CA . GLU A 1 231 ? -21.771 6.019 18.929 1.00 85.88 231 GLU A CA 1
ATOM 1791 C C . GLU A 1 231 ? -22.127 7.497 18.755 1.00 85.88 231 GLU A C 1
ATOM 1793 O O . GLU A 1 231 ? -22.186 8.011 17.639 1.00 85.88 231 GLU A O 1
ATOM 1798 N N . VAL A 1 232 ? -22.405 8.190 19.856 1.00 88.62 232 VAL A N 1
ATOM 1799 C CA . VAL A 1 232 ? -22.611 9.641 19.852 1.00 88.62 232 VAL A CA 1
ATOM 1800 C C . VAL A 1 232 ? -21.692 10.278 20.881 1.00 88.62 232 VAL A C 1
ATOM 1802 O O . VAL A 1 232 ? -21.688 9.897 22.051 1.00 88.62 232 VAL A O 1
ATOM 1805 N N . ALA A 1 233 ? -20.892 11.242 20.441 1.00 89.81 233 ALA A N 1
ATOM 1806 C CA . ALA A 1 233 ? -20.046 12.049 21.302 1.00 89.81 233 ALA A CA 1
ATOM 1807 C C . ALA A 1 233 ? -20.789 13.339 21.658 1.00 89.81 233 ALA A C 1
ATOM 1809 O O . ALA A 1 233 ? -21.107 14.146 20.782 1.00 89.81 233 ALA A O 1
ATOM 1810 N N . VAL A 1 234 ? -21.059 13.539 22.947 1.00 92.50 234 VAL A N 1
ATOM 1811 C CA . VAL A 1 234 ? -21.762 14.723 23.456 1.00 92.50 234 VAL A CA 1
ATOM 1812 C C . VAL A 1 234 ? -20.887 15.508 24.422 1.00 92.50 234 VAL A C 1
ATOM 1814 O O . VAL A 1 234 ? -20.284 14.956 25.344 1.00 92.50 234 VAL A O 1
ATOM 1817 N N . LYS A 1 235 ? -20.833 16.825 24.229 1.00 93.50 235 LYS A N 1
ATOM 1818 C CA . LYS A 1 235 ? -20.215 17.756 25.174 1.00 93.50 235 LYS A CA 1
ATOM 1819 C C . LYS A 1 235 ? -21.304 18.398 26.008 1.00 93.50 235 LYS A C 1
ATOM 1821 O O . LYS A 1 235 ? -22.187 19.065 25.472 1.00 93.50 235 LYS A O 1
ATOM 1826 N N . LEU A 1 236 ? -21.239 18.199 27.313 1.00 92.88 236 LEU A N 1
ATOM 1827 C CA . LEU A 1 236 ? -22.298 18.584 28.239 1.00 92.88 236 LEU A CA 1
ATOM 1828 C C . LEU A 1 236 ? -21.885 19.811 29.061 1.00 92.88 236 LEU A C 1
ATOM 1830 O O . LEU A 1 236 ? -20.700 20.032 29.313 1.00 92.88 236 LEU A O 1
ATOM 1834 N N . SER A 1 237 ? -22.855 20.626 29.479 1.00 90.31 237 SER A N 1
ATOM 1835 C CA . SER A 1 237 ? -22.625 21.744 30.407 1.00 90.31 237 SER A CA 1
ATOM 1836 C C . SER A 1 237 ? -22.418 21.295 31.859 1.00 90.31 237 SER A C 1
ATOM 1838 O O . SER A 1 237 ? -21.883 22.058 32.662 1.00 90.31 237 SER A O 1
ATOM 1840 N N . GLY A 1 238 ? -22.815 20.062 32.177 1.00 87.88 238 GLY A N 1
ATOM 1841 C CA . GLY A 1 238 ? -22.710 19.432 33.489 1.00 87.88 238 GLY A CA 1
ATOM 1842 C C . GLY A 1 238 ? -22.358 17.942 33.384 1.00 87.88 238 GLY A C 1
ATOM 1843 O O . GLY A 1 238 ? -22.088 17.448 32.287 1.00 87.88 238 GLY A O 1
ATOM 1844 N N . PRO A 1 239 ? -22.327 17.212 34.513 1.00 88.88 239 PRO A N 1
ATOM 1845 C CA . PRO A 1 239 ? -22.007 15.789 34.514 1.00 88.88 239 PRO A CA 1
ATOM 1846 C C . PRO A 1 239 ? -23.062 14.973 33.758 1.00 88.88 239 PRO A C 1
ATOM 1848 O O . PRO A 1 239 ? -24.240 15.329 33.728 1.00 88.88 239 PRO A O 1
ATOM 1851 N N . LEU A 1 240 ? -22.639 13.845 33.180 1.00 90.81 240 LEU A N 1
ATOM 1852 C CA . LEU A 1 240 ? -23.557 12.896 32.555 1.00 90.81 240 LEU A CA 1
ATOM 1853 C C . LEU A 1 240 ? -24.536 12.348 33.618 1.00 90.81 240 LEU A C 1
ATOM 1855 O O . LEU A 1 240 ? -24.072 11.874 34.660 1.00 90.81 240 LEU A O 1
ATOM 1859 N N . PRO A 1 241 ? -25.861 12.375 33.377 1.00 91.19 241 PRO A N 1
ATOM 1860 C CA . PRO A 1 241 ? -26.843 11.806 34.295 1.00 91.19 241 PRO A CA 1
ATOM 1861 C C . PRO A 1 241 ? -26.581 10.324 34.579 1.00 91.19 241 PRO A C 1
ATOM 1863 O O . PRO A 1 241 ? -26.186 9.568 33.689 1.00 91.19 241 PRO A O 1
ATOM 1866 N N . ALA A 1 242 ? -26.860 9.884 35.808 1.00 89.19 242 ALA A N 1
ATOM 1867 C CA . ALA A 1 242 ? -26.632 8.498 36.224 1.00 89.19 242 ALA A CA 1
ATOM 1868 C C . ALA A 1 242 ? -27.426 7.472 35.388 1.00 89.19 242 ALA A C 1
ATOM 1870 O O . ALA A 1 242 ? -26.964 6.345 35.225 1.00 89.19 242 ALA A O 1
ATOM 1871 N N . SER A 1 243 ? -28.573 7.862 34.816 1.00 87.94 243 SER A N 1
ATOM 1872 C CA . SER A 1 243 ? -29.371 7.018 33.912 1.00 87.94 243 SER A CA 1
ATOM 1873 C C . SER A 1 243 ? -28.641 6.673 32.610 1.00 87.94 243 SER A C 1
ATOM 1875 O O . SER A 1 243 ? -28.796 5.570 32.092 1.00 87.94 243 SER A O 1
ATOM 1877 N N . LEU A 1 244 ? -27.788 7.578 32.119 1.00 89.50 244 LEU A N 1
ATOM 1878 C CA . LEU A 1 244 ? -27.023 7.419 30.880 1.00 89.50 244 LEU A CA 1
ATOM 1879 C C . LEU A 1 244 ? -25.613 6.861 31.111 1.00 89.50 244 LEU A C 1
ATOM 1881 O O . LEU A 1 244 ? -24.941 6.478 30.152 1.00 89.50 244 LEU A O 1
ATOM 1885 N N . ALA A 1 245 ? -25.163 6.756 32.365 1.00 87.62 245 ALA A N 1
ATOM 1886 C CA . ALA A 1 245 ? -23.859 6.189 32.710 1.00 87.62 245 ALA A CA 1
ATOM 1887 C C . ALA A 1 245 ? -23.618 4.767 32.151 1.00 87.62 245 ALA A C 1
ATOM 1889 O O . ALA A 1 245 ? -22.512 4.530 31.667 1.00 87.62 245 ALA A O 1
ATOM 1890 N N . PRO A 1 246 ? -24.603 3.841 32.114 1.00 89.50 246 PRO A N 1
ATOM 1891 C CA . PRO A 1 246 ? -24.412 2.512 31.522 1.00 89.50 246 PRO A CA 1
ATOM 1892 C C . PRO A 1 246 ? -24.146 2.533 30.012 1.00 89.50 246 PRO A C 1
ATOM 1894 O O . PRO A 1 246 ? -23.567 1.591 29.480 1.00 89.50 246 PRO A O 1
ATOM 1897 N N . ARG A 1 247 ? -24.578 3.592 29.315 1.00 87.94 247 ARG A N 1
ATOM 1898 C CA . ARG A 1 247 ? -24.359 3.764 27.873 1.00 87.94 247 ARG A CA 1
ATOM 1899 C C . ARG A 1 247 ? -22.987 4.365 27.567 1.00 87.94 247 ARG A C 1
ATOM 1901 O O . ARG A 1 247 ? -22.569 4.346 26.415 1.00 87.94 247 ARG A O 1
ATOM 1908 N N . LYS A 1 248 ? -22.283 4.913 28.559 1.00 89.75 248 LYS A N 1
ATOM 1909 C CA . LYS A 1 248 ? -20.991 5.570 28.357 1.00 89.75 248 LYS A CA 1
ATOM 1910 C C . LYS A 1 248 ? -19.889 4.547 28.095 1.00 89.75 248 LYS A C 1
ATOM 1912 O O . LYS A 1 248 ? -19.622 3.683 28.924 1.00 89.75 248 LYS A O 1
ATOM 1917 N N . LEU A 1 249 ? -19.219 4.690 26.955 1.00 85.38 249 LEU A N 1
ATOM 1918 C CA . LEU A 1 249 ? -18.088 3.854 26.555 1.00 85.38 249 LEU A CA 1
ATOM 1919 C C . LEU A 1 249 ? -16.752 4.445 27.000 1.00 85.38 249 LEU A C 1
ATOM 1921 O O . LEU A 1 249 ? -15.902 3.729 27.524 1.00 85.38 249 LEU A O 1
ATOM 1925 N N . ARG A 1 250 ? -16.562 5.745 26.756 1.00 87.00 250 ARG A N 1
ATOM 1926 C CA . ARG A 1 250 ? -15.314 6.477 27.013 1.00 87.00 250 ARG A CA 1
ATOM 1927 C C . ARG A 1 250 ? -15.563 7.985 27.108 1.00 87.00 250 ARG A C 1
ATOM 1929 O O . ARG A 1 250 ? -16.675 8.446 26.843 1.00 87.00 250 ARG A O 1
ATOM 1936 N N . ASP A 1 251 ? -14.530 8.730 27.489 1.00 85.50 251 ASP A N 1
ATOM 1937 C CA . ASP A 1 251 ? -14.458 10.184 27.316 1.00 85.50 251 ASP A CA 1
ATOM 1938 C C . ASP A 1 251 ? -13.339 10.520 26.326 1.00 85.50 251 ASP A C 1
ATOM 1940 O O . ASP A 1 251 ? -12.199 10.114 26.550 1.00 85.50 251 ASP A O 1
ATOM 1944 N N . ASP A 1 252 ? -13.655 11.309 25.299 1.00 81.44 252 ASP A N 1
ATOM 1945 C CA . ASP A 1 252 ? -12.697 11.810 24.305 1.00 81.44 252 ASP A CA 1
ATOM 1946 C C . ASP A 1 252 ? -12.690 13.348 24.361 1.00 81.44 252 ASP A C 1
ATOM 1948 O O . ASP A 1 252 ? -13.704 13.990 24.078 1.00 81.44 252 ASP A O 1
ATOM 1952 N N . ASP A 1 253 ? -11.570 13.960 24.762 1.00 81.31 253 ASP A N 1
ATOM 1953 C CA . ASP A 1 253 ? -11.386 15.424 24.823 1.00 81.31 253 ASP A CA 1
ATOM 1954 C C . ASP A 1 253 ? -12.531 16.194 25.521 1.00 81.31 253 ASP A C 1
ATOM 1956 O O . ASP A 1 253 ? -12.993 17.247 25.071 1.00 81.31 253 ASP A O 1
ATOM 1960 N N . GLY A 1 254 ? -13.026 15.655 26.641 1.00 83.44 254 GLY A N 1
ATOM 1961 C CA . GLY A 1 254 ? -14.123 16.254 27.410 1.00 83.44 254 GLY A CA 1
ATOM 1962 C C . GLY A 1 254 ? -15.518 16.045 26.805 1.00 83.44 254 GLY A C 1
ATOM 1963 O O . GLY A 1 254 ? -16.465 16.723 27.210 1.00 83.44 254 GLY A O 1
ATOM 1964 N N . ARG A 1 255 ? -15.658 15.123 25.847 1.00 89.12 255 ARG A N 1
ATOM 1965 C CA . ARG A 1 255 ? -16.940 14.634 25.326 1.00 89.12 255 ARG A CA 1
ATOM 1966 C C . ARG A 1 255 ? -17.209 13.233 25.859 1.00 89.12 255 ARG A C 1
ATOM 1968 O O . ARG A 1 255 ? -16.343 12.369 25.773 1.00 89.12 255 ARG A O 1
ATOM 1975 N N . ALA A 1 256 ? -18.419 12.995 26.355 1.00 89.81 256 ALA A N 1
ATOM 1976 C CA . ALA A 1 256 ? -18.854 11.654 26.723 1.00 89.81 256 ALA A CA 1
ATOM 1977 C C . ALA A 1 256 ? -19.293 10.910 25.456 1.00 89.81 256 ALA A C 1
ATOM 1979 O O . ALA A 1 256 ? -20.180 11.385 24.743 1.00 89.81 256 ALA A O 1
ATOM 1980 N N . VAL A 1 257 ? -18.689 9.752 25.184 1.00 89.44 257 VAL A N 1
ATOM 1981 C CA . VAL A 1 257 ? -19.080 8.887 24.065 1.00 89.44 257 VAL A CA 1
ATOM 1982 C C . VAL A 1 257 ? -20.072 7.848 24.565 1.00 89.44 257 VAL A C 1
ATOM 1984 O O . VAL A 1 257 ? -19.745 7.023 25.423 1.00 89.44 257 VAL A O 1
ATOM 1987 N N . LEU A 1 258 ? -21.293 7.902 24.041 1.00 89.69 258 LEU A N 1
ATOM 1988 C CA . LEU A 1 258 ? -22.398 7.028 24.411 1.00 89.69 258 LEU A CA 1
ATOM 1989 C C . LEU A 1 258 ? -22.669 6.017 23.297 1.00 89.69 258 LEU A C 1
ATOM 1991 O O . LEU A 1 258 ? -22.699 6.375 22.121 1.00 89.69 258 LEU A O 1
ATOM 1995 N N . GLN A 1 259 ? -22.908 4.764 23.673 1.00 87.06 259 GLN A N 1
ATOM 1996 C CA . GLN A 1 259 ? -23.362 3.726 22.762 1.00 87.06 259 GLN A CA 1
ATOM 1997 C C . GLN A 1 259 ?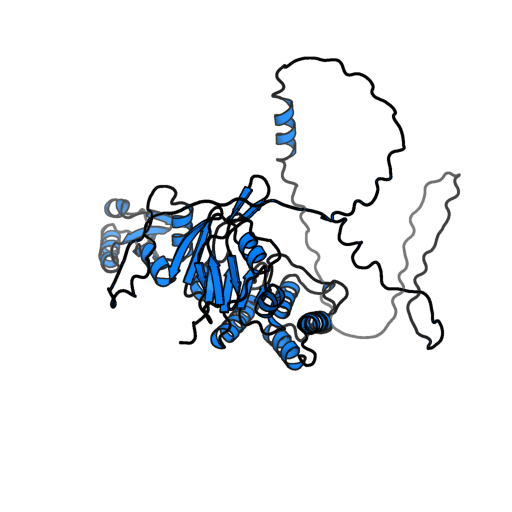 -24.878 3.807 22.563 1.00 87.06 259 GLN A C 1
ATOM 1999 O O . GLN A 1 259 ? -25.658 3.837 23.521 1.00 87.06 259 GLN A O 1
ATOM 2004 N N . LEU A 1 260 ? -25.277 3.765 21.301 1.00 85.12 260 LEU A N 1
ATOM 2005 C CA . LEU A 1 260 ? -26.641 3.586 20.835 1.00 85.12 260 LEU A CA 1
ATOM 2006 C C . LEU A 1 260 ? -26.748 2.218 20.151 1.00 85.12 260 LEU A C 1
ATOM 2008 O O . LEU A 1 260 ? -25.830 1.776 19.449 1.00 85.12 260 LEU A O 1
ATOM 2012 N N . ALA A 1 261 ? -27.871 1.539 20.363 1.00 79.62 261 ALA A N 1
ATOM 2013 C CA . ALA A 1 261 ? -28.224 0.358 19.583 1.00 79.62 261 ALA A CA 1
ATOM 2014 C C . ALA A 1 261 ? -28.684 0.761 18.172 1.00 79.62 261 ALA A C 1
ATOM 2016 O O . ALA A 1 261 ? -28.337 0.092 17.202 1.00 79.62 261 ALA A O 1
ATOM 2017 N N . ASP A 1 262 ? -29.408 1.880 18.070 1.00 80.56 262 ASP A N 1
ATOM 2018 C CA . ASP A 1 262 ? -29.892 2.474 16.824 1.00 80.56 262 ASP A CA 1
ATOM 2019 C C . ASP A 1 262 ? -29.906 4.011 16.917 1.00 80.56 262 ASP A C 1
ATOM 2021 O O . ASP A 1 262 ? -29.973 4.579 18.009 1.00 80.56 262 ASP A O 1
ATOM 2025 N N . LEU A 1 263 ? -29.865 4.696 15.771 1.00 78.88 263 LEU A N 1
ATOM 2026 C CA . LEU A 1 263 ? -29.970 6.157 15.691 1.00 78.88 263 LEU A CA 1
ATOM 2027 C C . LEU A 1 263 ? -31.284 6.691 16.280 1.00 78.88 263 LEU A C 1
ATOM 2029 O O . LEU A 1 263 ? -31.287 7.798 16.816 1.00 78.88 263 LEU A O 1
ATOM 2033 N N . SER A 1 264 ? -32.372 5.916 16.254 1.00 84.75 264 SER A N 1
ATOM 2034 C CA . SER A 1 264 ? -33.648 6.311 16.864 1.00 84.75 264 SER A CA 1
ATOM 2035 C C . SER A 1 264 ? -33.561 6.503 18.383 1.00 84.75 264 SER A C 1
ATOM 2037 O O . SER A 1 264 ? -34.352 7.245 18.957 1.00 84.75 264 SER A O 1
ATOM 2039 N N . GLU A 1 265 ? -32.604 5.859 19.062 1.00 87.19 265 GLU A N 1
ATOM 2040 C CA . GLU A 1 265 ? -32.411 6.033 20.508 1.00 87.19 265 GLU A CA 1
ATOM 2041 C C . GLU A 1 265 ? -31.844 7.410 20.875 1.00 87.19 265 GLU A C 1
ATOM 2043 O O . GLU A 1 265 ? -31.920 7.819 22.037 1.00 87.19 265 GLU A O 1
ATOM 2048 N N . LEU A 1 266 ? -31.287 8.141 19.902 1.00 89.06 266 LEU A N 1
ATOM 2049 C CA . LEU A 1 266 ? -30.679 9.447 20.135 1.00 89.06 266 LEU A CA 1
ATOM 2050 C C . LEU A 1 266 ? -31.681 10.449 20.720 1.00 89.06 266 LEU A C 1
ATOM 2052 O O . LEU A 1 266 ? -31.331 11.208 21.623 1.00 89.06 266 LEU A O 1
ATOM 2056 N N . GLU A 1 267 ? -32.931 10.426 20.254 1.00 90.19 267 GLU A N 1
ATOM 2057 C CA . GLU A 1 267 ? -33.990 11.299 20.773 1.00 90.19 267 GLU A CA 1
ATOM 2058 C C . GLU A 1 267 ? -34.257 11.047 22.261 1.00 90.19 267 GLU A C 1
ATOM 2060 O O . GLU A 1 267 ? -34.413 11.995 23.031 1.00 90.19 267 GLU A O 1
ATOM 2065 N N . GLY A 1 268 ? -34.238 9.778 22.681 1.00 90.75 268 GLY A N 1
ATOM 2066 C CA . GLY A 1 268 ? -34.394 9.390 24.083 1.00 90.75 268 GLY A CA 1
ATOM 2067 C C . GLY A 1 268 ? -33.243 9.901 24.947 1.00 90.75 268 GLY A C 1
ATOM 2068 O O . GLY A 1 268 ? -33.472 10.522 25.983 1.00 90.75 268 GLY A O 1
ATOM 2069 N N . VAL A 1 269 ? -32.004 9.734 24.474 1.00 90.31 269 VAL A N 1
ATOM 2070 C CA . VAL A 1 269 ? -30.805 10.240 25.162 1.00 90.31 269 VAL A CA 1
ATOM 2071 C C . VAL A 1 269 ? -30.854 11.764 25.323 1.00 90.31 269 VAL A C 1
ATOM 2073 O O . VAL A 1 269 ? -30.579 12.287 26.403 1.00 90.31 269 VAL A O 1
ATOM 2076 N N . LEU A 1 270 ? -31.247 12.490 24.273 1.00 92.06 270 LEU A N 1
ATOM 2077 C CA . LEU A 1 270 ? -31.394 13.948 24.315 1.00 92.06 270 LEU A CA 1
ATOM 2078 C C . LEU A 1 270 ? -32.519 14.399 25.255 1.00 92.06 270 LEU A C 1
ATOM 2080 O O . LEU A 1 270 ? -32.366 15.396 25.968 1.00 92.06 270 LEU A O 1
ATOM 2084 N N . ALA A 1 271 ? -33.634 13.668 25.286 1.00 91.88 271 ALA A N 1
ATOM 2085 C CA . ALA A 1 271 ? -34.739 13.944 26.196 1.00 91.88 271 ALA A CA 1
ATOM 2086 C C . ALA A 1 271 ? -34.326 13.765 27.665 1.00 91.88 271 ALA A C 1
ATOM 2088 O O . ALA A 1 271 ? -34.635 14.628 28.488 1.00 91.88 271 ALA A O 1
ATOM 2089 N N . GLU A 1 272 ? -33.584 12.704 27.990 1.00 91.88 272 GLU A N 1
ATOM 2090 C CA . GLU A 1 272 ? -33.062 12.463 29.342 1.00 91.88 272 GLU A CA 1
ATOM 2091 C C . GLU A 1 272 ? -32.093 13.561 29.796 1.00 91.88 272 GLU A C 1
ATOM 2093 O O . GLU A 1 272 ? -32.217 14.076 30.910 1.00 91.88 272 GLU A O 1
ATOM 2098 N N . LEU A 1 273 ? -31.165 13.979 28.927 1.00 92.19 273 LEU A N 1
ATOM 2099 C CA . LEU A 1 273 ? -30.240 15.081 29.219 1.00 92.19 273 LEU A CA 1
ATOM 2100 C C . LEU A 1 273 ? -31.001 16.376 29.530 1.00 92.19 273 LEU A C 1
ATOM 2102 O O . LEU A 1 273 ? -30.719 17.043 30.528 1.00 92.19 273 LEU A O 1
ATOM 2106 N N . ARG A 1 274 ? -32.030 16.682 28.731 1.00 91.00 274 ARG A N 1
ATOM 2107 C CA . ARG A 1 274 ? -32.893 17.848 28.944 1.00 91.00 274 ARG A CA 1
ATOM 2108 C C . ARG A 1 274 ? -33.681 17.762 30.252 1.00 91.00 274 ARG A C 1
ATOM 2110 O O . ARG A 1 274 ? -33.774 18.764 30.957 1.00 91.00 274 ARG A O 1
ATOM 2117 N N . GLN A 1 275 ? -34.244 16.600 30.588 1.00 92.19 275 GLN A N 1
ATOM 2118 C CA . GLN A 1 275 ? -34.976 16.392 31.847 1.00 92.19 275 GLN A CA 1
ATOM 2119 C C . GLN A 1 275 ? -34.070 16.538 33.074 1.00 92.19 275 GLN A C 1
ATOM 2121 O O . GLN A 1 275 ? -34.500 17.069 34.095 1.00 92.19 275 GLN A O 1
ATOM 2126 N N . ALA A 1 276 ? -32.805 16.132 32.958 1.00 90.44 276 ALA A N 1
ATOM 2127 C CA . ALA A 1 276 ? -31.793 16.319 33.991 1.00 90.44 276 ALA A CA 1
ATOM 2128 C C . ALA A 1 276 ? -31.259 17.765 34.082 1.00 90.44 276 ALA A C 1
ATOM 2130 O O . ALA A 1 276 ? -30.398 18.044 34.915 1.00 90.44 276 ALA A O 1
ATOM 2131 N N . GLY A 1 277 ? -31.736 18.684 33.232 1.00 90.75 277 GLY A N 1
ATOM 2132 C CA . GLY A 1 277 ? -31.259 20.068 33.178 1.00 90.75 277 GLY A CA 1
ATOM 2133 C C . GLY A 1 277 ? -29.832 20.208 32.638 1.00 90.75 277 GLY A C 1
ATOM 2134 O O . GLY A 1 277 ? -29.198 21.240 32.853 1.00 90.75 277 GLY A O 1
ATOM 2135 N N . VAL A 1 278 ? -29.314 19.183 31.954 1.00 92.56 278 VAL A N 1
ATOM 2136 C CA . VAL A 1 278 ? -27.974 19.181 31.362 1.00 92.56 278 VAL A CA 1
ATOM 2137 C C . VAL A 1 278 ? -28.072 19.638 29.911 1.00 92.56 278 VAL A C 1
ATOM 2139 O O . VAL A 1 278 ? -28.738 19.021 29.082 1.00 92.56 278 VAL A O 1
ATOM 2142 N N . GLU A 1 279 ? -27.390 20.730 29.590 1.00 91.81 279 GLU A N 1
ATOM 2143 C CA . GLU A 1 279 ? -27.381 21.295 28.243 1.00 91.81 279 GLU A CA 1
ATOM 2144 C C . GLU A 1 279 ? -26.318 20.602 27.379 1.00 91.81 279 GLU A C 1
ATOM 2146 O O . GLU A 1 279 ? -25.166 20.442 27.797 1.00 91.81 279 GLU A O 1
ATOM 2151 N N . VAL A 1 280 ? -26.694 20.215 26.159 1.00 92.31 280 VAL A N 1
ATOM 2152 C CA . VAL A 1 280 ? -25.769 19.677 25.154 1.00 92.31 280 VAL A CA 1
ATOM 2153 C C . VAL A 1 280 ? -25.165 20.842 24.379 1.00 92.31 280 VAL A C 1
ATOM 2155 O O . VAL A 1 280 ? -25.853 21.508 23.614 1.00 92.31 280 VAL A O 1
ATOM 2158 N N . ARG A 1 281 ? -23.871 21.090 24.580 1.00 92.56 281 ARG A N 1
ATOM 2159 C CA . ARG A 1 281 ? -23.128 22.160 23.900 1.00 92.56 281 ARG A CA 1
ATOM 2160 C C . ARG A 1 281 ? -22.685 21.763 22.498 1.00 92.56 281 ARG A C 1
ATOM 2162 O O . ARG A 1 281 ? -22.654 22.598 21.604 1.00 92.56 281 ARG A O 1
ATOM 2169 N N . GLU A 1 282 ? -22.309 20.501 22.324 1.00 91.25 282 GLU A N 1
ATOM 2170 C CA . GLU A 1 282 ? -21.883 19.929 21.047 1.00 91.25 282 GLU A CA 1
ATOM 2171 C C . GLU A 1 282 ? -22.376 18.480 20.969 1.00 91.25 282 GLU A C 1
ATOM 2173 O O . GLU A 1 282 ? -22.368 17.771 21.981 1.00 91.25 282 GLU A O 1
ATOM 2178 N N . LEU A 1 283 ? -22.772 18.039 19.776 1.00 90.44 283 LEU A N 1
ATOM 2179 C CA . LEU A 1 283 ? -23.203 16.673 19.494 1.00 90.44 283 LEU A CA 1
ATOM 2180 C C . LEU A 1 283 ? -22.623 16.232 18.157 1.00 90.44 283 LEU A C 1
ATOM 2182 O O . LEU A 1 283 ? -22.875 16.877 17.143 1.00 90.44 283 LEU A O 1
ATOM 2186 N N . ASN A 1 284 ? -21.910 15.108 18.168 1.00 88.06 284 ASN A N 1
ATOM 2187 C CA . ASN A 1 284 ? -21.367 14.476 16.974 1.00 88.06 284 ASN A CA 1
ATOM 2188 C C . ASN A 1 284 ? -21.790 13.009 16.948 1.00 88.06 284 ASN A C 1
ATOM 2190 O O . ASN A 1 284 ? -21.537 12.272 17.902 1.00 88.06 284 ASN A O 1
ATOM 2194 N N . VAL A 1 285 ? -22.403 12.574 15.851 1.00 85.50 285 VAL A N 1
ATOM 2195 C CA . VAL A 1 285 ? -22.558 11.142 15.581 1.00 85.50 285 VAL A CA 1
ATOM 2196 C C . VAL A 1 285 ? -21.190 10.618 15.159 1.00 85.50 285 VAL A C 1
ATOM 2198 O O . VAL A 1 285 ? -20.566 11.170 14.256 1.00 85.50 285 VAL A O 1
ATOM 2201 N N . VAL A 1 286 ? -20.703 9.597 15.854 1.00 79.00 286 VAL A N 1
ATOM 2202 C CA . VAL A 1 286 ? -19.430 8.950 15.549 1.00 79.00 286 VAL A CA 1
ATOM 2203 C C . VAL A 1 286 ? -19.721 7.854 14.533 1.00 79.00 286 VAL A C 1
ATOM 2205 O O . VAL A 1 286 ? -20.421 6.877 14.821 1.00 79.00 286 VAL A O 1
ATOM 2208 N N . GLU A 1 287 ? -19.231 8.054 13.316 1.00 73.19 287 GLU A N 1
ATOM 2209 C CA . GLU A 1 287 ? -19.279 7.039 12.273 1.00 73.19 287 GLU A CA 1
ATOM 2210 C C . GLU A 1 287 ? -18.228 5.959 12.548 1.00 73.19 287 GLU A C 1
ATOM 2212 O O . GLU A 1 287 ? -17.189 6.219 13.153 1.00 73.19 287 GLU A O 1
ATOM 2217 N N . ALA A 1 288 ? -18.519 4.723 12.142 1.00 76.62 288 ALA A N 1
ATOM 2218 C CA . ALA A 1 288 ? -17.544 3.649 12.247 1.00 76.62 288 ALA A CA 1
ATOM 2219 C C . ALA A 1 288 ? -16.453 3.880 11.200 1.00 76.62 288 ALA A C 1
ATOM 2221 O O . ALA A 1 288 ? -16.756 3.890 10.009 1.00 76.62 288 ALA A O 1
ATOM 2222 N N . ASP A 1 289 ? -15.212 4.015 11.651 1.00 84.81 289 ASP A N 1
ATOM 2223 C CA . ASP A 1 289 ? -14.041 4.161 10.797 1.00 84.81 289 ASP A CA 1
ATOM 2224 C C . ASP A 1 289 ? -13.215 2.868 10.744 1.00 84.81 289 ASP A C 1
ATOM 2226 O O . ASP A 1 289 ? -13.354 1.932 11.550 1.00 84.81 289 ASP A O 1
ATOM 2230 N N . LEU A 1 290 ? -12.334 2.798 9.751 1.00 87.25 290 LEU A N 1
ATOM 2231 C CA . LEU A 1 290 ? -11.424 1.675 9.589 1.00 87.25 290 LEU A CA 1
ATOM 2232 C C . LEU A 1 290 ? -10.408 1.590 10.738 1.00 87.25 290 LEU A C 1
ATOM 2234 O O . LEU A 1 290 ? -9.937 0.494 11.052 1.00 87.25 290 LEU A O 1
ATOM 2238 N N . GLU A 1 291 ? -10.093 2.712 11.389 1.00 87.62 291 GLU A N 1
ATOM 2239 C CA . GLU A 1 291 ? -9.191 2.767 12.541 1.00 87.62 291 GLU A CA 1
ATOM 2240 C C . GLU A 1 291 ? -9.714 1.952 13.723 1.00 87.62 291 GLU A C 1
ATOM 2242 O O . GLU A 1 291 ? -9.019 1.059 14.225 1.00 87.62 291 GLU A O 1
ATOM 2247 N N . SER A 1 292 ? -10.968 2.161 14.106 1.00 82.06 292 SER A N 1
ATOM 2248 C CA . SER A 1 292 ? -11.618 1.441 15.200 1.00 82.06 292 SER A CA 1
ATOM 2249 C C . SER A 1 292 ? -11.690 -0.062 14.924 1.00 82.06 292 SER A C 1
ATOM 2251 O O . SER A 1 292 ? -11.369 -0.882 15.796 1.00 82.06 292 SER A O 1
ATOM 2253 N N . VAL A 1 293 ? -12.041 -0.449 13.688 1.00 86.25 293 VAL A N 1
ATOM 2254 C CA . VAL A 1 293 ? -12.039 -1.856 13.246 1.00 86.25 293 VAL A CA 1
ATOM 2255 C C . VAL A 1 293 ? -10.637 -2.448 13.381 1.00 86.25 293 VAL A C 1
ATOM 2257 O O . VAL A 1 293 ? -10.464 -3.533 13.947 1.00 86.25 293 VAL A O 1
ATOM 2260 N N . PHE A 1 294 ? -9.630 -1.732 12.879 1.00 87.56 294 PHE A N 1
ATOM 2261 C CA . PHE A 1 294 ? -8.244 -2.171 12.880 1.00 87.56 294 PHE A CA 1
ATOM 2262 C C . PHE A 1 294 ? -7.730 -2.386 14.306 1.00 87.56 294 PHE A C 1
ATOM 2264 O O . PHE A 1 294 ? -7.208 -3.459 14.613 1.00 87.56 294 PHE A O 1
ATOM 2271 N N . VAL A 1 295 ? -7.937 -1.423 15.207 1.00 85.88 295 VAL A N 1
ATOM 2272 C CA . VAL A 1 295 ? -7.539 -1.530 16.620 1.00 85.88 295 VAL A CA 1
ATOM 2273 C C . VAL A 1 295 ? -8.231 -2.717 17.289 1.00 85.88 295 VAL A C 1
ATOM 2275 O O . VAL A 1 295 ? -7.569 -3.522 17.951 1.00 85.88 295 VAL A O 1
ATOM 2278 N N . LYS A 1 296 ? -9.539 -2.897 17.075 1.00 83.56 296 LYS A N 1
ATOM 2279 C CA . LYS A 1 296 ? -10.304 -4.024 17.631 1.00 83.56 296 LYS A CA 1
ATOM 2280 C C . LYS A 1 296 ? -9.768 -5.372 17.149 1.00 83.56 296 LYS A C 1
ATOM 2282 O O . LYS A 1 296 ? -9.547 -6.262 17.970 1.00 83.56 296 LYS A O 1
ATOM 2287 N N . MET A 1 297 ? -9.505 -5.532 15.853 1.00 85.31 297 MET A N 1
ATOM 2288 C CA . MET A 1 297 ? -8.955 -6.777 15.298 1.00 85.31 297 MET A CA 1
ATOM 2289 C C . MET A 1 297 ? -7.502 -7.022 15.746 1.00 85.31 297 MET A C 1
ATOM 2291 O O . ME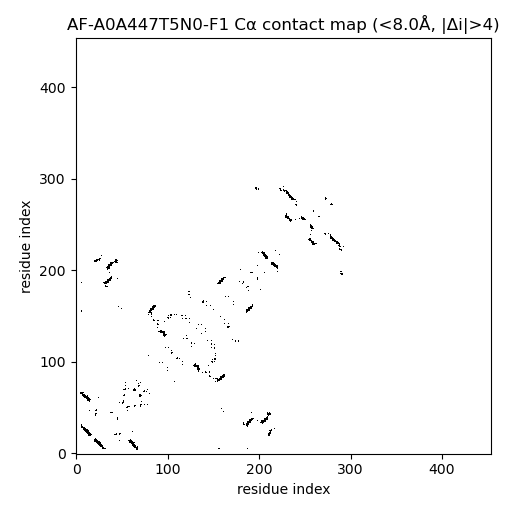T A 1 297 ? -7.102 -8.152 16.048 1.00 85.31 297 MET A O 1
ATOM 2295 N N . MET A 1 298 ? -6.694 -5.966 15.861 1.00 85.12 298 MET A N 1
ATOM 2296 C CA . MET A 1 298 ? -5.300 -6.076 16.298 1.00 85.12 298 MET A CA 1
ATOM 2297 C C . MET A 1 298 ? -5.160 -6.318 17.807 1.00 85.12 298 MET A C 1
ATOM 2299 O O . MET A 1 298 ? -4.232 -7.021 18.215 1.00 85.12 298 MET A O 1
ATOM 2303 N N . ASN A 1 299 ? -6.103 -5.862 18.627 1.00 82.69 299 ASN A N 1
ATOM 2304 C CA . ASN A 1 299 ? -6.118 -6.111 20.073 1.00 82.69 299 ASN A CA 1
ATOM 2305 C C . ASN A 1 299 ? -6.943 -7.346 20.468 1.00 82.69 299 ASN A C 1
ATOM 2307 O O . ASN A 1 299 ? -6.709 -7.927 21.527 1.00 82.69 299 ASN A O 1
ATOM 2311 N N . GLY A 1 300 ? -7.847 -7.801 19.597 1.00 64.75 300 GLY A N 1
ATOM 2312 C CA . GLY A 1 300 ? -8.642 -9.020 19.734 1.00 64.75 300 GLY A CA 1
ATOM 2313 C C . GLY A 1 300 ? -7.785 -10.281 19.667 1.00 64.75 300 GLY A C 1
ATOM 2314 O O . GLY A 1 300 ? -7.721 -10.975 18.657 1.00 64.75 300 GLY A O 1
ATOM 2315 N N . ALA A 1 301 ? -7.084 -10.581 20.755 1.00 41.62 301 ALA A N 1
ATOM 2316 C CA . ALA A 1 301 ? -6.400 -11.842 20.986 1.00 41.62 301 ALA A CA 1
ATOM 2317 C C . ALA A 1 301 ? -7.120 -12.615 22.096 1.00 41.62 301 ALA A C 1
ATOM 2319 O O . ALA A 1 301 ? -6.591 -12.751 23.194 1.00 41.62 301 ALA A O 1
ATOM 2320 N N . ARG A 1 302 ? -8.325 -13.116 21.797 1.00 36.66 302 ARG A N 1
ATOM 2321 C CA . ARG A 1 302 ? -8.929 -14.327 22.386 1.00 36.66 302 ARG A CA 1
ATOM 2322 C C . ARG A 1 302 ? -10.187 -14.683 21.585 1.00 36.66 302 ARG A C 1
ATOM 2324 O O . ARG A 1 302 ? -11.155 -13.951 21.650 1.00 36.66 302 ARG A O 1
ATOM 2331 N N . HIS A 1 303 ? -10.095 -15.786 20.834 1.00 38.47 303 HIS A N 1
ATOM 2332 C CA . HIS A 1 303 ? -11.183 -16.542 20.198 1.00 38.47 303 HIS A CA 1
ATOM 2333 C C . HIS A 1 303 ? -12.309 -15.728 19.542 1.00 38.47 303 HIS A C 1
ATOM 2335 O O . HIS A 1 303 ? -13.284 -15.405 20.193 1.00 38.47 303 HIS A O 1
ATOM 2341 N N . ASP A 1 304 ? -12.205 -15.529 18.230 1.00 29.39 304 ASP A N 1
ATOM 2342 C CA . ASP A 1 304 ? -13.286 -15.889 17.310 1.00 29.39 304 ASP A CA 1
ATOM 2343 C C . ASP A 1 304 ? -12.651 -16.180 15.950 1.00 29.39 304 ASP A C 1
ATOM 2345 O O . ASP A 1 304 ? -12.126 -15.301 15.267 1.00 29.39 304 ASP A O 1
ATOM 2349 N N . ARG A 1 305 ? -12.601 -17.467 15.585 1.00 32.38 305 ARG A N 1
ATOM 2350 C CA . ARG A 1 305 ? -12.322 -17.859 14.203 1.00 32.38 305 ARG A CA 1
ATOM 2351 C C . ARG A 1 305 ? -13.574 -17.507 13.414 1.00 32.38 305 ARG A C 1
ATOM 2353 O O . ARG A 1 305 ? -14.532 -18.273 13.437 1.00 32.38 305 ARG A O 1
ATOM 2360 N N . LEU A 1 306 ? -13.562 -16.372 12.728 1.00 39.41 306 LEU A N 1
ATOM 2361 C CA . LEU A 1 306 ? -14.517 -16.146 11.651 1.00 39.41 306 LEU A CA 1
ATOM 2362 C C . LEU A 1 306 ? -14.249 -17.217 10.576 1.00 39.41 306 LEU A C 1
ATOM 2364 O O . LEU A 1 306 ? -13.098 -17.371 10.153 1.00 39.41 306 LEU A O 1
ATOM 2368 N N . PRO A 1 307 ? -15.248 -18.028 10.189 1.00 32.62 307 PRO A N 1
ATOM 2369 C CA . PRO A 1 307 ? -15.056 -19.044 9.168 1.00 32.62 307 PRO A CA 1
ATOM 2370 C C . PRO A 1 307 ? -14.755 -18.371 7.826 1.00 32.62 307 PRO A C 1
ATOM 2372 O O . PRO A 1 307 ? -15.477 -17.481 7.382 1.00 32.62 307 PRO A O 1
ATOM 2375 N N . HIS A 1 308 ? -13.681 -18.813 7.172 1.00 34.94 308 HIS A N 1
ATOM 2376 C CA . HIS A 1 308 ? -13.428 -18.484 5.775 1.00 34.94 308 HIS A CA 1
ATOM 2377 C C . HIS A 1 308 ? -14.617 -18.968 4.927 1.00 34.94 308 HIS A C 1
ATOM 2379 O O . HIS A 1 308 ? -14.967 -20.148 5.031 1.00 34.94 308 HIS A O 1
ATOM 2385 N N . PRO A 1 309 ? -15.230 -18.127 4.076 1.00 33.19 309 PRO A N 1
ATOM 2386 C CA . PRO A 1 309 ? -16.182 -18.620 3.097 1.00 33.19 309 PRO A CA 1
ATOM 2387 C C . PRO A 1 309 ? -15.405 -19.405 2.036 1.00 33.19 309 PRO A C 1
ATOM 2389 O O . PRO A 1 309 ? -14.713 -18.834 1.193 1.00 33.19 309 PRO A O 1
ATOM 2392 N N . VAL A 1 310 ? -15.495 -20.732 2.104 1.00 32.47 310 VAL A N 1
ATOM 2393 C CA . VAL A 1 310 ? -15.180 -21.603 0.971 1.00 32.47 310 VAL A CA 1
ATOM 2394 C C . VAL A 1 310 ? -16.260 -21.339 -0.075 1.00 32.47 310 VAL A C 1
ATOM 2396 O O . VAL A 1 310 ? -17.447 -21.460 0.215 1.00 32.47 310 VAL A O 1
ATOM 2399 N N . GLN A 1 311 ? -15.859 -20.927 -1.276 1.00 34.62 311 GLN A N 1
ATOM 2400 C CA . GLN A 1 311 ? -16.762 -20.862 -2.420 1.00 34.62 311 GLN A CA 1
ATOM 2401 C C . GLN A 1 311 ? -17.211 -22.290 -2.767 1.00 34.62 311 GLN A C 1
ATOM 2403 O O . GLN A 1 311 ? -16.464 -23.053 -3.376 1.00 34.62 311 GLN A O 1
ATOM 2408 N N . GLU A 1 312 ? -18.423 -22.664 -2.359 1.00 29.12 312 GLU A N 1
ATOM 2409 C CA . GLU A 1 312 ? -19.139 -23.813 -2.915 1.00 29.12 312 GLU A CA 1
ATOM 2410 C C . GLU A 1 312 ? -19.769 -23.407 -4.250 1.00 29.12 312 GLU A C 1
ATOM 2412 O O . GLU A 1 312 ? -20.544 -22.453 -4.321 1.00 29.12 312 GLU A O 1
ATOM 2417 N N . GLY A 1 313 ? -19.436 -24.131 -5.321 1.00 27.12 313 GLY A N 1
ATOM 2418 C CA . GLY A 1 313 ? -20.042 -23.888 -6.626 1.00 27.12 313 GLY A CA 1
ATOM 2419 C C . GLY A 1 313 ? -19.390 -24.618 -7.795 1.00 27.12 313 GLY A C 1
ATOM 2420 O O . GLY A 1 313 ? -18.979 -23.962 -8.741 1.00 27.12 313 GLY A O 1
ATOM 2421 N N . ALA A 1 314 ? -19.303 -25.951 -7.747 1.00 28.00 314 ALA A N 1
ATOM 2422 C CA . ALA A 1 314 ? -19.295 -26.806 -8.944 1.00 28.00 314 ALA A CA 1
ATOM 2423 C C . ALA A 1 314 ? -19.426 -28.284 -8.542 1.00 28.00 314 ALA A C 1
ATOM 2425 O O . ALA A 1 314 ? -18.445 -29.019 -8.457 1.00 28.00 314 ALA A O 1
ATOM 2426 N N . GLY A 1 315 ? -20.656 -28.724 -8.293 1.00 24.67 315 GLY A N 1
ATOM 2427 C CA . GLY A 1 315 ? -20.992 -30.138 -8.209 1.00 24.67 315 GLY A CA 1
ATOM 2428 C C . GLY A 1 315 ? -22.289 -30.391 -8.956 1.00 24.67 315 GLY A C 1
ATOM 2429 O O . GLY A 1 315 ? -23.344 -30.040 -8.445 1.00 24.67 315 GLY A O 1
ATOM 2430 N N . ALA A 1 316 ? -22.199 -30.968 -10.156 1.00 25.58 316 ALA A N 1
ATOM 2431 C CA . ALA A 1 316 ? -23.089 -32.034 -10.620 1.00 25.58 316 ALA A CA 1
ATOM 2432 C C . ALA A 1 316 ? -22.666 -32.533 -12.013 1.00 25.58 316 ALA A C 1
ATOM 2434 O O . ALA A 1 316 ? -22.393 -31.736 -12.906 1.00 25.58 316 ALA A O 1
ATOM 2435 N N . LEU A 1 317 ? -22.750 -33.861 -12.169 1.00 27.33 317 LEU A N 1
ATOM 2436 C CA . LEU A 1 317 ? -22.711 -34.670 -13.397 1.00 27.33 317 LEU A CA 1
ATOM 2437 C C . LEU A 1 317 ? -21.317 -35.145 -13.850 1.00 27.33 317 LEU A C 1
ATOM 2439 O O . LEU A 1 317 ? -20.665 -34.529 -14.685 1.00 27.33 317 LEU A O 1
ATOM 2443 N N . LEU A 1 318 ? -20.889 -36.316 -13.364 1.00 29.78 318 LEU A N 1
ATOM 2444 C CA . LEU A 1 318 ? -21.182 -37.612 -14.004 1.00 29.78 318 LEU A CA 1
ATOM 2445 C C . LEU A 1 318 ? -20.512 -38.742 -13.199 1.00 29.78 318 LEU A C 1
ATOM 2447 O O . LEU A 1 318 ? -19.290 -38.868 -13.168 1.00 29.78 318 LEU A O 1
ATOM 2451 N N . GLU A 1 319 ? -21.329 -39.575 -12.557 1.00 25.31 319 GLU A N 1
ATOM 2452 C CA . GLU A 1 319 ? -20.919 -40.888 -12.063 1.00 25.31 319 GLU A CA 1
ATOM 2453 C C . GLU A 1 319 ? -20.821 -41.866 -13.240 1.00 25.31 319 GLU A C 1
ATOM 2455 O O . GLU A 1 319 ? -21.753 -41.981 -14.035 1.00 25.31 319 GLU A O 1
ATOM 2460 N N . SER A 1 320 ? -19.717 -42.605 -13.343 1.00 27.39 320 SER A N 1
ATOM 2461 C CA . SER A 1 320 ? -19.734 -44.031 -13.702 1.00 27.39 320 SER A CA 1
ATOM 2462 C C . SER A 1 320 ? -18.332 -44.646 -13.633 1.00 27.39 320 SER A C 1
ATOM 2464 O O . SER A 1 320 ? -17.380 -44.138 -14.214 1.00 27.39 320 SER A O 1
ATOM 2466 N N . GLY A 1 321 ? -18.243 -45.799 -12.961 1.00 25.56 321 GLY A N 1
ATOM 2467 C CA . GLY A 1 321 ? -17.361 -46.892 -13.379 1.00 25.56 321 GLY A CA 1
ATOM 2468 C C . GLY A 1 321 ? -15.969 -46.972 -12.755 1.00 25.56 321 GLY A C 1
ATOM 2469 O O . GLY A 1 321 ? -14.975 -46.638 -13.389 1.00 25.56 321 GLY A O 1
ATOM 2470 N N . VAL A 1 322 ? -15.887 -47.565 -11.563 1.00 26.69 322 VAL A N 1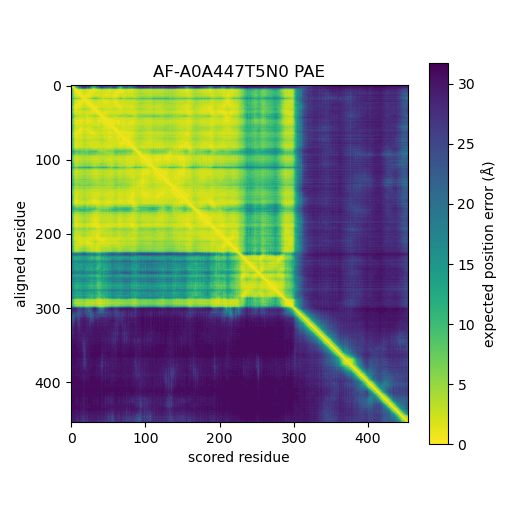
ATOM 2471 C CA . VAL A 1 322 ? -14.693 -48.307 -11.111 1.00 26.69 322 VAL A CA 1
ATOM 2472 C C . VAL A 1 322 ? -14.643 -49.648 -11.865 1.00 26.69 322 VAL A C 1
ATOM 2474 O O . VAL A 1 322 ? -15.695 -50.262 -12.063 1.00 26.69 322 VAL A O 1
ATOM 2477 N N . PRO A 1 323 ? -13.450 -50.146 -12.241 1.00 27.77 323 PRO A N 1
ATOM 2478 C CA . PRO A 1 323 ? -13.055 -51.437 -11.683 1.00 27.77 323 PRO A CA 1
ATOM 2479 C C . PRO A 1 323 ? -11.649 -51.455 -11.072 1.00 27.77 323 PRO A C 1
ATOM 2481 O O . PRO A 1 323 ? -10.683 -50.880 -11.568 1.00 27.77 323 PRO A O 1
ATOM 2484 N N . ASP A 1 324 ? -11.611 -52.196 -9.975 1.00 26.31 324 ASP A N 1
ATOM 2485 C CA . ASP A 1 324 ? -10.496 -52.696 -9.184 1.00 26.31 324 ASP A CA 1
ATOM 2486 C C . ASP A 1 324 ? -9.589 -53.643 -9.993 1.00 26.31 324 ASP A C 1
ATOM 2488 O O . ASP A 1 324 ? -10.092 -54.541 -10.662 1.00 26.31 324 ASP A O 1
ATOM 2492 N N . HIS A 1 325 ? -8.264 -53.502 -9.866 1.00 28.75 325 HIS A N 1
ATOM 2493 C CA . HIS A 1 325 ? -7.340 -54.632 -9.991 1.00 28.75 325 HIS A CA 1
ATOM 2494 C C . HIS A 1 325 ? -6.103 -54.452 -9.098 1.00 28.75 325 HIS A C 1
ATOM 2496 O O . HIS A 1 325 ? -5.233 -53.607 -9.310 1.00 28.75 325 HIS A O 1
ATOM 2502 N N . ARG A 1 326 ? -6.018 -55.330 -8.096 1.00 26.42 326 ARG A N 1
ATOM 2503 C CA . ARG A 1 326 ? -4.837 -55.635 -7.283 1.00 26.42 326 ARG A CA 1
ATOM 2504 C C . ARG A 1 326 ? -3.793 -56.479 -8.042 1.00 26.42 326 ARG A C 1
ATOM 2506 O O . ARG A 1 326 ? -4.160 -57.428 -8.723 1.00 26.42 326 ARG A O 1
ATOM 2513 N N . ARG A 1 327 ? -2.522 -56.252 -7.658 1.00 27.14 327 ARG A N 1
ATOM 2514 C CA . ARG A 1 327 ? -1.339 -57.161 -7.602 1.00 27.14 327 ARG A CA 1
ATOM 2515 C C . ARG A 1 327 ? -0.605 -57.551 -8.900 1.00 27.14 327 ARG A C 1
ATOM 2517 O O . ARG A 1 327 ? -1.125 -58.324 -9.687 1.00 27.14 327 ARG A O 1
ATOM 2524 N N . ALA A 1 328 ? 0.687 -57.196 -8.965 1.00 27.00 328 ALA A N 1
ATOM 2525 C CA . ALA A 1 328 ? 1.871 -58.094 -8.989 1.00 27.00 328 ALA A CA 1
ATOM 2526 C C . ALA A 1 328 ? 3.144 -57.241 -9.235 1.00 27.00 328 ALA A C 1
ATOM 2528 O O . ALA A 1 328 ? 3.106 -56.335 -10.054 1.00 27.00 328 ALA A O 1
ATOM 2529 N N . GLY A 1 329 ? 4.193 -57.332 -8.404 1.00 25.03 329 GLY A N 1
ATOM 2530 C CA . GLY A 1 329 ? 5.427 -58.085 -8.719 1.00 25.03 329 GLY A CA 1
ATOM 2531 C C . GLY A 1 329 ? 6.455 -57.185 -9.434 1.00 25.03 329 GLY A C 1
ATOM 2532 O O . GLY A 1 329 ? 6.270 -56.861 -10.592 1.00 25.03 329 GLY A O 1
ATOM 2533 N N . ALA A 1 330 ? 7.369 -56.529 -8.713 1.00 26.11 330 ALA A N 1
ATOM 2534 C CA . ALA A 1 330 ? 8.769 -56.949 -8.541 1.00 26.11 330 ALA A CA 1
ATOM 2535 C C . ALA A 1 330 ? 9.549 -57.103 -9.863 1.00 26.11 330 ALA A C 1
ATOM 2537 O O . ALA A 1 330 ? 9.353 -58.089 -10.553 1.00 26.11 330 ALA A O 1
ATOM 2538 N N . ASP A 1 331 ? 10.479 -56.176 -10.141 1.00 27.02 331 ASP A N 1
ATOM 2539 C CA . ASP A 1 331 ? 11.836 -56.550 -10.559 1.00 27.02 331 ASP A CA 1
ATOM 2540 C C . ASP A 1 331 ? 12.855 -55.411 -10.390 1.00 27.02 331 ASP A C 1
ATOM 2542 O O . ASP A 1 331 ? 12.583 -54.233 -10.629 1.00 27.02 331 ASP A O 1
ATOM 2546 N N . ARG A 1 332 ? 14.032 -55.809 -9.900 1.00 27.36 332 ARG A N 1
ATOM 2547 C CA . ARG A 1 332 ? 15.261 -55.024 -9.733 1.00 27.36 332 ARG A CA 1
ATOM 2548 C C . ARG A 1 332 ? 16.059 -55.048 -11.038 1.00 27.36 332 ARG A C 1
ATOM 2550 O O . ARG A 1 332 ? 16.190 -56.113 -11.629 1.00 27.36 332 ARG A O 1
ATOM 2557 N N . ALA A 1 333 ? 16.715 -53.941 -11.381 1.00 28.09 333 ALA A N 1
ATOM 2558 C CA . ALA A 1 333 ? 17.973 -53.962 -12.130 1.00 28.09 333 ALA A CA 1
ATOM 2559 C C . ALA A 1 333 ? 18.802 -52.693 -11.848 1.00 28.09 333 ALA A C 1
ATOM 2561 O O . ALA A 1 333 ? 18.266 -51.590 -11.739 1.00 28.09 333 ALA A O 1
ATOM 2562 N N . ASP A 1 334 ? 20.106 -52.904 -11.690 1.00 27.11 334 ASP A N 1
ATOM 2563 C CA . ASP A 1 334 ? 21.152 -51.999 -11.213 1.00 27.11 334 ASP A CA 1
ATOM 2564 C C . ASP A 1 334 ? 21.670 -50.964 -12.251 1.00 27.11 334 ASP A C 1
ATOM 2566 O O . ASP A 1 334 ? 21.836 -51.285 -13.422 1.00 27.11 334 ASP A O 1
ATOM 2570 N N . VAL A 1 335 ? 21.913 -49.721 -11.782 1.00 27.06 335 VAL A N 1
ATOM 2571 C CA . VAL A 1 335 ? 23.173 -48.901 -11.768 1.00 27.06 335 VAL A CA 1
ATOM 2572 C C . VAL A 1 335 ? 24.098 -48.980 -13.023 1.00 27.06 335 VAL A C 1
ATOM 2574 O O . VAL A 1 335 ? 24.457 -50.087 -13.414 1.00 27.06 335 VAL A O 1
ATOM 2577 N N . PRO A 1 336 ? 24.616 -47.853 -13.606 1.00 31.12 336 PRO A N 1
ATOM 2578 C CA . PRO A 1 336 ? 25.581 -47.006 -12.892 1.00 31.12 336 PRO A CA 1
ATOM 2579 C C . PRO A 1 336 ? 25.629 -45.484 -13.098 1.00 31.12 336 PRO A C 1
ATOM 2581 O O . PRO A 1 336 ? 25.166 -44.899 -14.071 1.00 31.12 336 PRO A O 1
ATOM 2584 N N . ALA A 1 337 ? 26.261 -44.885 -12.084 1.00 28.30 337 ALA A N 1
ATOM 2585 C CA . ALA A 1 337 ? 26.661 -43.499 -11.920 1.00 28.30 337 ALA A CA 1
ATOM 2586 C C . ALA A 1 337 ? 28.009 -43.214 -12.596 1.00 28.30 337 ALA A C 1
ATOM 2588 O O . ALA A 1 337 ? 28.922 -44.017 -12.443 1.00 28.30 337 ALA A O 1
ATOM 2589 N N . ASP A 1 338 ? 28.166 -42.037 -13.211 1.00 27.52 338 ASP A N 1
ATOM 2590 C CA . ASP A 1 338 ? 29.416 -41.274 -13.131 1.00 27.52 338 ASP A CA 1
ATOM 2591 C C . ASP A 1 338 ? 29.276 -39.828 -13.645 1.00 27.52 338 ASP A C 1
ATOM 2593 O O . ASP A 1 338 ? 28.345 -39.513 -14.383 1.00 27.52 338 ASP A O 1
ATOM 2597 N N . LEU A 1 339 ? 30.257 -38.994 -13.266 1.00 29.44 339 LEU A N 1
ATOM 2598 C CA . LEU A 1 339 ? 30.555 -37.599 -13.666 1.00 29.44 339 LEU A CA 1
ATOM 2599 C C . LEU A 1 339 ? 30.273 -36.499 -12.621 1.00 29.44 339 LEU A C 1
ATOM 2601 O O . LEU A 1 339 ? 29.385 -35.656 -12.741 1.00 29.44 339 LEU A O 1
ATOM 2605 N N . ARG A 1 340 ? 31.182 -36.431 -11.639 1.00 28.44 340 ARG A N 1
ATOM 2606 C CA . ARG A 1 340 ? 31.658 -35.173 -11.030 1.00 28.44 340 ARG A CA 1
ATOM 2607 C C . ARG A 1 340 ? 32.996 -34.775 -11.668 1.00 28.44 340 ARG A C 1
ATOM 2609 O O . ARG A 1 340 ? 33.808 -35.664 -11.912 1.00 28.44 340 ARG A O 1
ATOM 2616 N N . PRO A 1 341 ? 33.331 -33.476 -11.726 1.00 33.75 341 PRO A N 1
ATOM 2617 C CA . PRO A 1 341 ? 34.725 -33.052 -11.629 1.00 33.75 341 PRO A CA 1
ATOM 2618 C C . PRO A 1 341 ? 34.999 -32.286 -10.329 1.00 33.75 341 PRO A C 1
ATOM 2620 O O . PRO A 1 341 ? 34.293 -31.351 -9.953 1.00 33.75 341 PRO A O 1
ATOM 2623 N N . ARG A 1 342 ? 36.082 -32.691 -9.660 1.00 26.97 342 ARG A N 1
ATOM 2624 C CA . ARG A 1 342 ? 36.800 -31.932 -8.629 1.00 26.97 342 ARG A CA 1
ATOM 2625 C C . ARG A 1 342 ? 37.692 -30.885 -9.305 1.00 26.97 342 ARG A C 1
ATOM 2627 O O . ARG A 1 342 ? 38.429 -31.235 -10.220 1.00 26.97 342 ARG A O 1
ATOM 2634 N N . ALA A 1 343 ? 37.729 -29.666 -8.768 1.00 25.58 343 ALA A N 1
ATOM 2635 C CA . ALA A 1 343 ? 38.832 -28.728 -8.969 1.00 25.58 343 ALA A CA 1
ATOM 2636 C C . ALA A 1 343 ? 39.314 -28.188 -7.611 1.00 25.58 343 ALA A C 1
ATOM 2638 O O . ALA A 1 343 ? 38.669 -27.371 -6.967 1.00 25.58 343 ALA A O 1
ATOM 2639 N N . VAL A 1 344 ? 40.421 -28.791 -7.182 1.00 25.11 344 VAL A N 1
ATOM 2640 C CA . VAL A 1 344 ? 41.626 -28.239 -6.545 1.00 25.11 344 VAL A CA 1
ATOM 2641 C C . VAL A 1 344 ? 41.517 -27.169 -5.444 1.00 25.11 344 VAL A C 1
ATOM 2643 O O . VAL A 1 344 ? 41.178 -26.007 -5.621 1.00 25.11 344 VAL A O 1
ATOM 2646 N N . GLN A 1 345 ? 42.012 -27.642 -4.310 1.00 24.47 345 GLN A N 1
ATOM 2647 C CA . GLN A 1 345 ? 42.482 -27.039 -3.077 1.00 24.47 345 GLN A CA 1
ATOM 2648 C C . GLN A 1 345 ? 43.799 -26.246 -3.263 1.00 24.47 345 GLN A C 1
ATOM 2650 O O . GLN A 1 345 ? 44.818 -26.825 -3.621 1.00 24.47 345 GLN A O 1
ATOM 2655 N N . ALA A 1 346 ? 43.793 -24.948 -2.945 1.00 24.89 346 ALA A N 1
ATOM 2656 C CA . ALA A 1 346 ? 44.938 -24.110 -2.542 1.00 24.89 346 ALA A CA 1
ATOM 2657 C C . ALA A 1 346 ? 44.312 -22.864 -1.873 1.00 24.89 346 ALA A C 1
ATOM 2659 O O . ALA A 1 346 ? 43.488 -22.203 -2.484 1.00 24.89 346 ALA A O 1
ATOM 2660 N N . CYS A 1 347 ? 44.448 -22.576 -0.580 1.00 23.00 347 CYS A N 1
ATOM 2661 C CA . CYS A 1 347 ? 45.672 -22.238 0.130 1.00 23.00 347 CYS A CA 1
ATOM 2662 C C . CYS A 1 347 ? 45.517 -22.565 1.627 1.00 23.00 347 CYS A C 1
ATOM 2664 O O . CYS A 1 347 ? 44.636 -22.039 2.306 1.00 23.00 347 CYS A O 1
ATOM 2666 N N . ARG A 1 348 ? 46.418 -23.393 2.162 1.00 24.41 348 ARG A N 1
ATOM 2667 C CA . ARG A 1 348 ? 46.786 -23.413 3.584 1.00 24.41 348 ARG A CA 1
ATOM 2668 C C . ARG A 1 348 ? 48.235 -22.953 3.664 1.00 24.41 348 ARG A C 1
ATOM 2670 O O . ARG A 1 348 ? 49.093 -23.584 3.060 1.00 24.41 348 ARG A O 1
ATOM 2677 N N . GLY A 1 349 ? 48.505 -21.897 4.422 1.00 23.39 349 GLY A N 1
ATOM 2678 C CA . GLY A 1 349 ? 49.870 -21.474 4.721 1.00 23.39 349 GLY A CA 1
ATOM 2679 C C . GLY A 1 349 ? 49.929 -20.030 5.192 1.00 23.39 349 GLY A C 1
ATOM 2680 O O . GLY A 1 349 ? 49.883 -19.139 4.359 1.00 23.39 349 GLY A O 1
ATOM 2681 N N . LEU A 1 350 ? 49.990 -19.857 6.518 1.00 26.88 350 LEU A N 1
ATOM 2682 C CA . LEU A 1 350 ? 50.522 -18.741 7.329 1.00 26.88 350 LEU A CA 1
ATOM 2683 C C . LEU A 1 350 ? 49.700 -18.715 8.632 1.00 26.88 350 LEU A C 1
ATOM 2685 O O . LEU A 1 350 ? 48.597 -18.194 8.686 1.00 26.88 350 LEU A O 1
ATOM 2689 N N . SER A 1 351 ? 50.010 -19.565 9.610 1.00 25.23 351 SER A N 1
ATOM 2690 C CA . SER A 1 351 ? 51.132 -19.509 10.565 1.00 25.23 351 SER A CA 1
ATOM 2691 C C . SER A 1 351 ? 50.673 -18.957 11.917 1.00 25.23 351 SER A C 1
ATOM 2693 O O . SER A 1 351 ? 50.353 -17.785 12.072 1.00 25.23 351 SER A O 1
ATOM 2695 N N . ARG A 1 352 ? 50.684 -19.878 12.885 1.00 26.45 352 ARG A N 1
ATOM 2696 C CA . ARG A 1 352 ? 50.530 -19.733 14.337 1.00 26.45 352 ARG A CA 1
ATOM 2697 C C . ARG A 1 352 ? 51.297 -18.543 14.932 1.00 26.45 35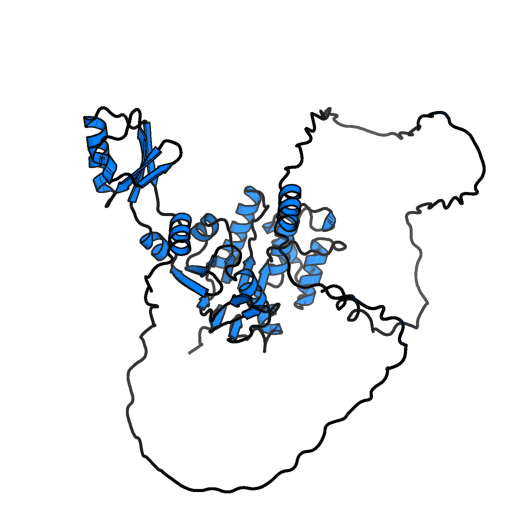2 ARG A C 1
ATOM 2699 O O . ARG A 1 352 ? 52.457 -18.356 14.574 1.00 26.45 352 ARG A O 1
ATOM 2706 N N . ARG A 1 353 ? 50.692 -17.887 15.939 1.00 25.42 353 ARG A N 1
ATOM 2707 C CA . ARG A 1 353 ? 51.262 -17.221 17.151 1.00 25.42 353 ARG A CA 1
ATOM 2708 C C . ARG A 1 353 ? 50.142 -16.327 17.732 1.00 25.42 353 ARG A C 1
ATOM 2710 O O . ARG A 1 353 ? 49.583 -15.564 16.969 1.00 25.42 353 ARG A O 1
ATOM 2717 N N . ARG A 1 354 ? 49.716 -16.316 19.000 1.00 25.61 354 ARG A N 1
ATOM 2718 C CA . ARG A 1 354 ? 50.087 -16.949 20.277 1.00 25.61 354 ARG A CA 1
ATOM 2719 C C . ARG A 1 354 ? 48.785 -17.149 21.072 1.00 25.61 354 ARG A C 1
ATOM 2721 O O . ARG A 1 354 ? 47.984 -16.227 21.148 1.00 25.61 354 ARG A O 1
ATOM 2728 N N . LEU A 1 355 ? 48.617 -18.315 21.689 1.00 24.59 355 LEU A N 1
ATOM 2729 C CA . LEU A 1 355 ? 47.712 -18.515 22.822 1.00 24.59 355 LEU A CA 1
ATOM 2730 C C . LEU A 1 355 ? 48.506 -18.190 24.091 1.00 24.59 355 LEU A C 1
ATOM 2732 O O . LEU A 1 355 ? 49.538 -18.818 24.329 1.00 24.59 355 LEU A O 1
ATOM 2736 N N . HIS A 1 356 ? 48.037 -17.232 24.888 1.00 27.22 356 HIS A N 1
ATOM 2737 C CA . HIS A 1 356 ? 48.372 -17.160 26.307 1.00 27.22 356 HIS A CA 1
ATOM 2738 C C . HIS A 1 356 ? 47.125 -17.488 27.127 1.00 27.22 356 HIS A C 1
ATOM 2740 O O . HIS A 1 356 ? 46.007 -17.134 26.764 1.00 27.22 356 HIS A O 1
ATOM 2746 N N . ARG A 1 357 ? 47.392 -18.266 28.174 1.00 25.38 357 ARG A N 1
ATOM 2747 C CA . ARG A 1 357 ? 46.496 -18.976 29.085 1.00 25.38 357 ARG A CA 1
ATOM 2748 C C . ARG A 1 357 ? 45.456 -18.079 29.766 1.00 25.38 357 ARG A C 1
ATOM 2750 O O . ARG A 1 357 ? 45.787 -16.985 30.210 1.00 25.38 357 ARG A O 1
ATOM 2757 N N . LEU A 1 358 ? 44.257 -18.637 29.924 1.00 27.30 358 LEU A N 1
ATOM 2758 C CA . LEU A 1 358 ? 43.286 -18.300 30.970 1.00 27.30 358 LEU A CA 1
ATOM 2759 C C . LEU A 1 358 ? 43.838 -18.664 32.361 1.00 27.30 358 LEU A C 1
ATOM 2761 O O . LEU A 1 358 ? 44.718 -19.527 32.464 1.00 27.30 358 LEU A O 1
ATOM 2765 N N . PRO A 1 359 ? 43.233 -18.120 33.424 1.00 28.67 359 PRO A N 1
ATOM 2766 C CA . PRO A 1 359 ? 42.825 -18.978 34.524 1.00 28.67 359 PRO A CA 1
ATOM 2767 C C . PRO A 1 359 ? 41.312 -18.920 34.763 1.00 28.67 359 PRO A C 1
ATOM 2769 O O . PRO A 1 359 ? 40.668 -17.887 34.591 1.00 28.67 359 PRO A O 1
ATOM 2772 N N . ASP A 1 360 ? 40.793 -20.081 35.149 1.00 28.53 360 ASP A N 1
ATOM 2773 C CA . ASP A 1 360 ? 39.427 -20.351 35.575 1.00 28.53 360 ASP A CA 1
ATOM 2774 C C . ASP A 1 360 ? 39.048 -19.593 36.855 1.00 28.53 360 ASP A C 1
ATOM 2776 O O . ASP A 1 360 ? 39.799 -19.587 37.832 1.00 28.53 360 ASP A O 1
ATOM 2780 N N . SER A 1 361 ? 37.822 -19.073 36.896 1.00 29.42 361 SER A N 1
ATOM 2781 C CA . SER A 1 361 ? 37.061 -18.889 38.135 1.00 29.42 361 SER A CA 1
ATOM 2782 C C . SER A 1 361 ? 35.564 -18.994 37.832 1.00 29.42 361 SER A C 1
ATOM 2784 O O . SER A 1 361 ? 35.068 -18.356 36.905 1.00 29.42 361 SER A O 1
ATOM 2786 N N . GLY A 1 362 ? 34.890 -19.873 38.580 1.00 30.83 362 GLY A N 1
ATOM 2787 C CA . GLY A 1 362 ? 33.479 -20.239 38.449 1.00 30.83 362 GLY A CA 1
ATOM 2788 C C . GLY A 1 362 ? 32.477 -19.152 38.874 1.00 30.83 362 GLY A C 1
ATOM 2789 O O . GLY A 1 362 ? 32.860 -18.004 39.089 1.00 30.83 362 GLY A O 1
ATOM 2790 N N . PRO A 1 363 ? 31.183 -19.512 38.955 1.00 37.75 363 PRO A N 1
ATOM 2791 C CA . PRO A 1 363 ? 30.064 -18.590 38.805 1.00 37.75 363 PRO A CA 1
ATOM 2792 C C . PRO A 1 363 ? 29.784 -17.828 40.103 1.00 37.75 363 PRO A C 1
ATOM 2794 O O . PRO A 1 363 ? 29.641 -18.434 41.163 1.00 37.75 363 PRO A O 1
ATOM 2797 N N . GLY A 1 364 ? 29.685 -16.506 40.006 1.00 28.78 364 GLY A N 1
ATOM 2798 C CA . GLY A 1 364 ? 29.323 -15.615 41.102 1.00 28.78 364 GLY A CA 1
ATOM 2799 C C . GLY A 1 364 ? 28.624 -14.379 40.550 1.00 28.78 364 GLY A C 1
ATOM 2800 O O . GLY A 1 364 ? 28.994 -13.878 39.492 1.00 28.78 364 GLY A O 1
ATOM 2801 N N . ASP A 1 365 ? 27.570 -13.981 41.246 1.00 40.69 365 ASP A N 1
ATOM 2802 C CA . ASP A 1 365 ? 26.586 -12.961 40.902 1.00 40.69 365 ASP A CA 1
ATOM 2803 C C . ASP A 1 365 ? 27.186 -11.607 40.498 1.00 40.69 365 ASP A C 1
ATOM 2805 O O . ASP A 1 365 ? 28.000 -11.043 41.222 1.00 40.69 365 ASP A O 1
ATOM 2809 N N . ASP A 1 366 ? 26.719 -11.050 39.376 1.00 32.84 366 ASP A N 1
ATOM 2810 C CA . ASP A 1 366 ? 27.049 -9.684 38.953 1.00 32.84 366 ASP A CA 1
ATOM 2811 C C . ASP A 1 366 ? 25.794 -9.007 38.367 1.00 32.84 366 ASP A C 1
ATOM 2813 O O . ASP A 1 366 ? 25.632 -8.806 37.160 1.00 32.84 366 ASP A O 1
ATOM 2817 N N . VAL A 1 367 ? 24.831 -8.719 39.250 1.00 43.25 367 VAL A N 1
ATOM 2818 C CA . VAL A 1 367 ? 23.576 -8.016 38.916 1.00 43.25 367 VAL A CA 1
ATOM 2819 C C . VAL A 1 367 ? 23.790 -6.491 38.807 1.00 43.25 367 VAL A C 1
ATOM 2821 O O . VAL A 1 367 ? 22.981 -5.803 38.197 1.00 43.25 367 VAL A O 1
ATOM 2824 N N . ASP A 1 368 ? 24.933 -5.952 39.242 1.00 42.78 368 ASP A N 1
ATOM 2825 C CA . ASP A 1 368 ? 25.181 -4.498 39.279 1.00 42.78 368 ASP A CA 1
ATOM 2826 C C . ASP A 1 368 ? 25.835 -3.905 38.009 1.00 42.78 368 ASP A C 1
ATOM 2828 O O . ASP A 1 368 ? 25.881 -2.681 37.830 1.00 42.78 368 ASP A O 1
ATOM 2832 N N . GLY A 1 369 ? 26.320 -4.739 37.080 1.00 35.78 369 GLY A N 1
ATOM 2833 C CA . GLY A 1 369 ? 26.950 -4.282 35.830 1.00 35.78 369 GLY A CA 1
ATOM 2834 C C . GLY A 1 369 ? 25.955 -3.924 34.717 1.00 35.78 369 GLY A C 1
ATOM 2835 O O . GLY A 1 369 ? 26.165 -2.976 33.956 1.00 35.78 369 GLY A O 1
ATOM 2836 N N . ALA A 1 370 ? 24.835 -4.648 34.640 1.00 38.00 370 ALA A N 1
ATOM 2837 C CA . ALA A 1 370 ? 23.808 -4.440 33.616 1.00 38.00 370 ALA A CA 1
ATOM 2838 C C . ALA A 1 370 ? 22.902 -3.228 33.912 1.00 38.00 370 ALA A C 1
ATOM 2840 O O . ALA A 1 370 ? 22.320 -2.645 32.993 1.00 38.00 370 ALA A O 1
ATOM 2841 N N . GLU A 1 371 ? 22.810 -2.814 35.177 1.00 37.09 371 GLU A N 1
ATOM 2842 C CA . GLU A 1 371 ? 21.950 -1.711 35.618 1.00 37.09 371 GLU A CA 1
ATOM 2843 C C . GLU A 1 371 ? 22.622 -0.336 35.432 1.00 37.09 371 GLU A C 1
ATOM 2845 O O . GLU A 1 371 ? 21.966 0.633 35.039 1.00 37.09 371 GLU A O 1
ATOM 2850 N N . ARG A 1 372 ? 23.959 -0.270 35.532 1.00 36.31 372 ARG A N 1
ATOM 2851 C CA . ARG A 1 372 ? 24.742 0.944 35.220 1.00 36.31 372 ARG A CA 1
ATOM 2852 C C . ARG A 1 372 ? 24.756 1.292 33.730 1.00 36.31 372 ARG A C 1
ATOM 2854 O O . ARG A 1 372 ? 24.722 2.472 33.385 1.00 36.31 372 ARG A O 1
ATOM 2861 N N . LEU A 1 373 ? 24.732 0.292 32.843 1.00 35.84 373 LEU A N 1
ATOM 2862 C CA . LEU A 1 373 ? 24.631 0.526 31.395 1.00 35.84 373 LEU A CA 1
ATOM 2863 C C . LEU A 1 373 ? 23.216 0.939 30.951 1.00 35.84 373 LEU A C 1
ATOM 2865 O O . LEU A 1 373 ? 23.072 1.622 29.939 1.00 35.84 373 LEU A O 1
ATOM 2869 N N . ARG A 1 374 ? 22.171 0.573 31.708 1.00 38.72 374 ARG A N 1
ATOM 2870 C CA . ARG A 1 374 ? 20.788 1.007 31.438 1.00 38.72 374 ARG A CA 1
ATOM 2871 C C . ARG A 1 374 ? 20.516 2.446 31.880 1.00 38.72 374 ARG A C 1
ATOM 2873 O O . ARG A 1 374 ? 19.808 3.151 31.169 1.00 38.72 374 ARG A O 1
ATOM 2880 N N . GLN A 1 375 ? 21.116 2.912 32.977 1.00 39.44 375 GLN A N 1
ATOM 2881 C CA . GLN A 1 375 ? 20.956 4.303 33.433 1.00 39.44 375 GLN A CA 1
ATOM 2882 C C . GLN A 1 375 ? 21.702 5.334 32.565 1.00 39.44 375 GLN A C 1
ATOM 2884 O O . GLN A 1 375 ? 21.274 6.483 32.487 1.00 39.44 375 GLN A O 1
ATOM 2889 N N . GLN A 1 376 ? 22.767 4.944 31.854 1.00 36.16 376 GLN A N 1
ATOM 2890 C CA . GLN A 1 376 ? 23.481 5.845 30.931 1.00 36.16 376 GLN A CA 1
ATOM 2891 C C . GLN A 1 376 ? 22.778 6.062 29.580 1.00 36.16 376 GLN A C 1
ATOM 2893 O O . GLN A 1 376 ? 23.117 7.004 28.873 1.00 36.16 376 GLN A O 1
ATOM 2898 N N . LEU A 1 377 ? 21.784 5.238 29.228 1.00 36.34 377 LEU A N 1
ATOM 2899 C CA . LEU A 1 377 ? 21.050 5.325 27.956 1.00 36.34 377 LEU A CA 1
ATOM 2900 C C . LEU A 1 377 ? 19.662 5.991 28.084 1.00 36.34 377 LEU A C 1
ATOM 2902 O O . LEU A 1 377 ? 18.903 6.001 27.119 1.00 36.34 377 LEU A O 1
ATOM 2906 N N . GLN A 1 378 ? 19.322 6.552 29.252 1.00 34.38 378 GLN A N 1
ATOM 2907 C CA . GLN A 1 378 ? 18.030 7.204 29.534 1.00 34.38 378 GLN A CA 1
ATOM 2908 C C . GLN A 1 378 ? 18.158 8.674 29.982 1.00 34.38 378 GLN A C 1
ATOM 2910 O O . GLN A 1 378 ? 17.388 9.138 30.821 1.00 34.38 378 GLN A O 1
ATOM 2915 N N . GLN A 1 379 ? 19.097 9.438 29.419 1.00 33.53 379 GLN A N 1
ATOM 2916 C CA . GLN A 1 379 ? 19.071 10.902 29.542 1.00 33.53 379 GLN A CA 1
ATOM 2917 C C . GLN A 1 379 ? 18.619 11.538 28.217 1.00 33.53 379 GLN A C 1
ATOM 2919 O O . GLN A 1 379 ? 19.192 11.211 27.178 1.00 33.53 379 GLN A O 1
ATOM 2924 N N . PRO A 1 380 ? 17.599 12.416 28.216 1.00 32.31 380 PRO A N 1
ATOM 2925 C CA . PRO A 1 380 ? 17.240 13.190 27.035 1.00 32.31 380 PRO A CA 1
ATOM 2926 C C . PRO A 1 380 ? 18.276 14.299 26.805 1.00 32.31 380 PRO A C 1
ATOM 2928 O O . PRO A 1 380 ? 18.591 15.054 27.726 1.00 32.31 380 PRO A O 1
ATOM 2931 N N . ASP A 1 381 ? 18.789 14.410 25.579 1.00 31.70 381 ASP A N 1
ATOM 2932 C CA . ASP A 1 381 ? 19.636 15.538 25.182 1.00 31.70 381 ASP A CA 1
ATOM 2933 C C . ASP A 1 381 ? 18.857 16.866 25.298 1.00 31.70 381 ASP A C 1
ATOM 2935 O O . ASP A 1 381 ? 17.674 16.930 24.939 1.00 31.70 381 ASP A O 1
ATOM 2939 N N . PRO A 1 382 ? 19.490 17.949 25.784 1.00 28.41 382 PRO A N 1
ATOM 2940 C CA . PRO A 1 382 ? 18.832 19.232 25.959 1.00 28.41 382 PRO A CA 1
ATOM 2941 C C . PRO A 1 382 ? 18.586 19.933 24.616 1.00 28.41 382 PRO A C 1
ATOM 2943 O O . PRO A 1 382 ? 19.471 20.070 23.771 1.00 28.41 382 PRO A O 1
ATOM 2946 N N . VAL A 1 383 ? 17.364 20.447 24.477 1.00 32.41 383 VAL A N 1
ATOM 2947 C CA . VAL A 1 383 ? 16.907 21.369 23.431 1.00 32.41 383 VAL A CA 1
ATOM 2948 C C . VAL A 1 383 ? 17.862 22.564 23.323 1.00 32.41 383 VAL A C 1
ATOM 2950 O O . VAL A 1 383 ? 17.971 23.360 24.255 1.00 32.41 383 VAL A O 1
ATOM 2953 N N . GLN A 1 384 ? 18.524 22.726 22.173 1.00 29.69 384 GLN A N 1
ATOM 2954 C CA . GLN A 1 384 ? 19.173 23.988 21.814 1.00 29.69 384 GLN A CA 1
ATOM 2955 C C . GLN A 1 384 ? 18.186 24.888 21.064 1.00 29.69 384 GLN A C 1
ATOM 2957 O O . GLN A 1 384 ? 17.817 24.651 19.916 1.00 29.69 384 GLN A O 1
ATOM 2962 N N . ASP A 1 385 ? 17.765 25.929 21.777 1.00 27.66 385 ASP A N 1
ATOM 2963 C CA . ASP A 1 385 ? 16.984 27.079 21.333 1.00 27.66 385 ASP A CA 1
ATOM 2964 C C . ASP A 1 385 ? 17.767 27.896 20.284 1.00 27.66 385 ASP A C 1
ATOM 2966 O O . ASP A 1 385 ? 18.710 28.622 20.613 1.00 27.66 385 ASP A O 1
ATOM 2970 N N . HIS A 1 386 ? 17.391 27.797 19.005 1.00 29.14 386 HIS A N 1
ATOM 2971 C CA . HIS A 1 386 ? 17.841 28.742 17.982 1.00 29.14 386 HIS A CA 1
ATOM 2972 C C . HIS A 1 386 ? 16.842 29.892 17.851 1.00 29.14 386 HIS A C 1
ATOM 2974 O O . HIS A 1 386 ? 15.943 29.906 17.010 1.00 29.14 386 HIS A O 1
ATOM 2980 N N . ARG A 1 387 ? 17.073 30.907 18.685 1.00 27.08 387 ARG A N 1
ATOM 2981 C CA . ARG A 1 387 ? 16.531 32.256 18.529 1.00 27.08 387 ARG A CA 1
ATOM 2982 C C . ARG A 1 387 ? 16.839 32.823 17.136 1.00 27.08 387 ARG A C 1
ATOM 2984 O O . ARG A 1 387 ? 17.993 32.939 16.740 1.00 27.08 387 ARG A O 1
ATOM 2991 N N . GLN A 1 388 ? 15.768 33.229 16.456 1.00 28.53 388 GLN A N 1
ATOM 2992 C CA . GLN A 1 388 ? 15.642 34.384 15.557 1.00 28.53 388 GLN A CA 1
ATOM 2993 C C . GLN A 1 388 ? 16.885 34.796 14.745 1.00 28.53 388 GLN A C 1
ATOM 2995 O O . GLN A 1 388 ? 17.647 35.670 15.155 1.00 28.53 388 GLN A O 1
ATOM 3000 N N . TYR A 1 389 ? 16.963 34.332 13.497 1.00 24.11 389 TYR A N 1
ATOM 3001 C CA . TYR A 1 389 ? 17.555 35.138 12.428 1.00 24.11 389 TYR A CA 1
ATOM 3002 C C . TYR A 1 389 ? 16.433 35.818 11.638 1.00 24.11 389 TYR A C 1
ATOM 3004 O O . TYR A 1 389 ? 15.726 35.194 10.850 1.00 24.11 389 TYR A O 1
ATOM 3012 N N . ARG A 1 390 ? 16.256 37.122 11.883 1.00 23.89 390 ARG A N 1
ATOM 3013 C CA . ARG A 1 390 ? 15.471 38.015 11.023 1.00 23.89 390 ARG A CA 1
ATOM 3014 C C . ARG A 1 390 ? 16.150 38.094 9.656 1.00 23.89 390 ARG A C 1
ATOM 3016 O O . ARG A 1 390 ? 17.298 38.518 9.564 1.00 23.89 390 ARG A O 1
ATOM 3023 N N . VAL A 1 391 ? 15.417 37.742 8.607 1.00 24.75 391 VAL A N 1
ATOM 3024 C CA . VAL A 1 391 ? 15.778 38.041 7.217 1.00 24.75 391 VAL A CA 1
ATOM 3025 C C . VAL A 1 391 ? 15.358 39.488 6.933 1.00 24.75 391 VAL A C 1
ATOM 3027 O O . VAL A 1 391 ? 14.171 39.789 7.078 1.00 24.75 391 VAL A O 1
ATOM 3030 N N . PRO A 1 392 ? 16.258 40.412 6.552 1.00 25.19 392 PRO A N 1
ATOM 3031 C CA . PRO A 1 392 ? 15.824 41.666 5.965 1.00 25.19 392 PRO A CA 1
ATOM 3032 C C . PRO A 1 392 ? 15.446 41.422 4.502 1.00 25.19 392 PRO A C 1
ATOM 3034 O O . PRO A 1 392 ? 16.198 40.825 3.732 1.00 25.19 392 PRO A O 1
ATOM 3037 N N . ALA A 1 393 ? 14.258 41.891 4.133 1.00 26.22 393 ALA A N 1
ATOM 3038 C CA . ALA A 1 393 ? 13.824 42.000 2.753 1.00 26.22 393 ALA A CA 1
ATOM 3039 C C . ALA A 1 393 ? 14.790 42.897 1.967 1.00 26.22 393 ALA A C 1
ATOM 3041 O O . ALA A 1 393 ? 15.076 44.010 2.406 1.00 26.22 393 ALA A O 1
ATOM 3042 N N . VAL A 1 394 ? 15.240 42.449 0.792 1.00 26.56 394 VAL A N 1
ATOM 3043 C CA . VAL A 1 394 ? 15.799 43.345 -0.226 1.00 26.56 394 VAL A CA 1
ATOM 3044 C C . VAL A 1 394 ? 15.307 42.907 -1.600 1.00 26.56 394 VAL A C 1
ATOM 3046 O O . VAL A 1 394 ? 15.570 41.800 -2.066 1.00 26.56 394 VAL A O 1
ATOM 3049 N N . ALA A 1 395 ? 14.556 43.815 -2.210 1.00 23.20 395 ALA A N 1
ATOM 3050 C CA . ALA A 1 395 ? 14.155 43.808 -3.599 1.00 23.20 395 ALA A CA 1
ATOM 3051 C C . ALA A 1 395 ? 15.320 44.232 -4.513 1.00 23.20 395 ALA A C 1
ATOM 3053 O O . ALA A 1 395 ? 16.142 45.049 -4.120 1.00 23.20 395 ALA A O 1
ATOM 3054 N N . ALA A 1 396 ? 15.303 43.689 -5.732 1.00 25.00 396 ALA A N 1
ATOM 3055 C CA . ALA A 1 396 ? 15.771 44.240 -7.009 1.00 25.00 396 ALA A CA 1
ATOM 3056 C C . ALA A 1 396 ? 17.139 44.967 -7.139 1.00 25.00 396 ALA A C 1
ATOM 3058 O O . ALA A 1 396 ? 17.425 45.962 -6.486 1.00 25.00 396 ALA A O 1
ATOM 3059 N N . ALA A 1 397 ? 17.825 44.563 -8.219 1.00 25.61 397 ALA A N 1
ATOM 3060 C CA . ALA A 1 397 ? 18.669 45.356 -9.125 1.00 25.61 397 ALA A CA 1
ATOM 3061 C C . ALA A 1 397 ? 20.210 45.367 -8.944 1.00 25.61 397 ALA A C 1
ATOM 3063 O O . ALA A 1 397 ? 20.766 45.885 -7.988 1.00 25.61 397 ALA A O 1
ATOM 3064 N N . ASP A 1 398 ? 20.837 44.868 -10.018 1.00 26.72 398 ASP A N 1
ATOM 3065 C CA . ASP A 1 398 ? 21.985 45.400 -10.772 1.00 26.72 398 ASP A CA 1
ATOM 3066 C C . ASP A 1 398 ? 23.437 45.336 -10.229 1.00 26.72 398 ASP A C 1
ATOM 3068 O O . ASP A 1 398 ? 23.763 45.705 -9.110 1.00 26.72 398 ASP A O 1
ATOM 3072 N N . ARG A 1 399 ? 24.311 44.872 -11.140 1.00 28.45 399 ARG A N 1
ATOM 3073 C CA . ARG A 1 399 ? 25.776 45.043 -11.298 1.00 28.45 399 ARG A CA 1
ATOM 3074 C C . ARG A 1 399 ? 26.664 45.305 -10.064 1.00 28.45 399 ARG A C 1
ATOM 3076 O O . ARG A 1 399 ? 26.660 46.387 -9.494 1.00 28.45 399 ARG A O 1
ATOM 3083 N N . GLY A 1 400 ? 27.677 44.446 -9.885 1.00 26.69 400 GLY A N 1
ATOM 3084 C CA . GLY A 1 400 ? 28.992 44.883 -9.381 1.00 26.69 400 GLY A CA 1
ATOM 3085 C C . GLY A 1 400 ? 29.697 43.920 -8.425 1.00 26.69 400 GLY A C 1
ATOM 3086 O O . GLY A 1 400 ? 29.103 43.380 -7.504 1.00 26.69 400 GLY A O 1
ATOM 3087 N N . ARG A 1 401 ? 30.998 43.714 -8.655 1.00 27.27 401 ARG A N 1
ATOM 3088 C CA . ARG A 1 401 ? 31.925 42.888 -7.859 1.00 27.27 401 ARG A CA 1
ATOM 3089 C C . ARG A 1 401 ? 31.908 43.241 -6.365 1.00 27.27 401 ARG A C 1
ATOM 3091 O O . ARG A 1 401 ? 31.976 44.415 -6.022 1.00 27.27 401 ARG A O 1
ATOM 3098 N N . VAL A 1 402 ? 32.025 42.231 -5.498 1.00 26.38 402 VAL A N 1
ATOM 3099 C CA . VAL A 1 402 ? 32.388 42.409 -4.081 1.00 26.38 402 VAL A CA 1
ATOM 3100 C C . VAL A 1 402 ? 33.649 41.596 -3.766 1.00 26.38 402 VAL A C 1
ATOM 3102 O O . VAL A 1 402 ? 33.665 40.373 -3.882 1.00 26.38 402 VAL A O 1
ATOM 3105 N N . LEU A 1 403 ? 34.724 42.303 -3.396 1.00 25.84 403 LEU A N 1
ATOM 3106 C CA . LEU A 1 403 ? 35.953 41.763 -2.805 1.00 25.84 403 LEU A CA 1
ATOM 3107 C C . LEU A 1 403 ? 35.719 41.489 -1.311 1.00 25.84 403 LEU A C 1
ATOM 3109 O O . LEU A 1 403 ? 35.300 42.390 -0.587 1.00 25.84 403 LEU A O 1
ATOM 3113 N N . LEU A 1 404 ? 36.067 40.293 -0.828 1.00 26.12 404 LEU A N 1
ATOM 3114 C CA . LEU A 1 404 ? 36.084 39.977 0.605 1.00 26.12 404 LEU A CA 1
ATOM 3115 C C . LEU A 1 404 ? 37.505 40.093 1.174 1.00 26.12 404 LEU A C 1
ATOM 3117 O O . LEU A 1 404 ? 38.442 39.441 0.716 1.00 26.12 404 LEU A O 1
ATOM 3121 N N . ARG A 1 405 ? 37.641 40.945 2.194 1.00 24.00 405 ARG A N 1
ATOM 3122 C CA . ARG A 1 405 ? 38.847 41.203 2.993 1.00 24.00 405 ARG A CA 1
ATOM 3123 C C . ARG A 1 405 ? 38.711 40.407 4.300 1.00 24.00 405 ARG A C 1
ATOM 3125 O O . ARG A 1 405 ? 37.737 40.607 5.017 1.00 24.00 405 ARG A O 1
ATOM 3132 N N . LEU A 1 406 ? 39.649 39.510 4.613 1.00 27.84 406 LEU A N 1
ATOM 3133 C CA . LEU A 1 406 ? 39.657 38.766 5.886 1.00 27.84 406 LEU A CA 1
ATOM 3134 C C . LEU A 1 406 ? 40.389 39.560 6.990 1.00 27.84 406 LEU A C 1
ATOM 3136 O O . LEU A 1 406 ? 41.404 40.197 6.691 1.00 27.84 406 LEU A O 1
ATOM 3140 N N . PRO A 1 407 ? 39.916 39.535 8.252 1.00 30.00 407 PRO A N 1
ATOM 3141 C CA . PRO A 1 407 ? 40.521 40.285 9.348 1.00 30.00 407 PRO A CA 1
ATOM 3142 C C . PRO A 1 407 ? 41.687 39.536 10.011 1.00 30.00 407 PRO A C 1
ATOM 3144 O O . PRO A 1 407 ? 41.710 38.310 10.106 1.00 30.00 407 PRO A O 1
ATOM 3147 N N . ALA A 1 408 ? 42.657 40.312 10.496 1.00 29.73 408 ALA A N 1
ATOM 3148 C CA . ALA A 1 408 ? 43.847 39.855 11.203 1.00 29.73 408 ALA A CA 1
ATOM 3149 C C . ALA A 1 408 ? 43.594 39.657 12.711 1.00 29.73 408 ALA A C 1
ATOM 3151 O O . ALA A 1 408 ? 42.995 40.515 13.356 1.00 29.73 408 ALA A O 1
ATOM 3152 N N . GLY A 1 409 ? 44.153 38.586 13.286 1.00 28.14 409 GLY A N 1
ATOM 3153 C CA . GLY A 1 409 ? 44.204 38.331 14.731 1.00 28.14 409 GLY A CA 1
ATOM 3154 C C . GLY A 1 409 ? 45.542 37.706 15.156 1.00 28.14 409 GLY A C 1
ATOM 3155 O O . GLY A 1 409 ? 45.910 36.634 14.693 1.00 28.14 409 GLY A O 1
ATOM 3156 N N . ARG A 1 410 ? 46.277 38.435 16.007 1.00 30.56 410 ARG A N 1
ATOM 3157 C CA . ARG A 1 410 ? 47.562 38.138 16.699 1.00 30.56 410 ARG A CA 1
ATOM 3158 C C . ARG A 1 410 ? 47.369 37.039 17.774 1.00 30.56 410 ARG A C 1
ATOM 3160 O O . ARG A 1 410 ? 46.247 36.882 18.220 1.00 30.56 410 ARG A O 1
ATOM 3167 N N . ARG A 1 411 ? 48.337 36.329 18.378 1.00 31.14 411 ARG A N 1
ATOM 3168 C CA . ARG A 1 411 ? 49.804 36.095 18.326 1.00 31.14 411 ARG A CA 1
ATOM 3169 C C . ARG A 1 411 ? 50.063 34.927 19.312 1.00 31.14 411 ARG A C 1
ATOM 3171 O O . ARG A 1 411 ? 49.406 34.875 20.344 1.00 31.14 411 ARG A O 1
ATOM 3178 N N . GLY A 1 412 ? 51.081 34.097 19.075 1.00 28.19 412 GLY A N 1
ATOM 3179 C CA . GLY A 1 412 ? 51.644 33.177 20.079 1.00 28.19 412 GLY A CA 1
ATOM 3180 C C . GLY A 1 412 ? 52.836 32.384 19.527 1.00 28.19 412 GLY A C 1
ATOM 3181 O O . GLY A 1 412 ? 52.645 31.475 18.730 1.00 28.19 412 GLY A O 1
ATOM 3182 N N . ALA A 1 413 ? 54.061 32.776 19.893 1.00 29.78 413 ALA A N 1
ATOM 3183 C CA . ALA A 1 413 ? 55.339 32.162 19.489 1.00 29.78 413 ALA A CA 1
ATOM 3184 C C . ALA A 1 413 ? 55.635 30.901 20.337 1.00 29.78 413 ALA A C 1
ATOM 3186 O O . ALA A 1 413 ? 55.275 30.883 21.507 1.00 29.78 413 ALA A O 1
ATOM 3187 N N . ARG A 1 414 ? 56.264 29.821 19.844 1.00 29.14 414 ARG A N 1
ATOM 3188 C CA . ARG A 1 414 ? 57.705 29.650 19.526 1.00 29.14 414 ARG A CA 1
ATOM 3189 C C . ARG A 1 414 ? 57.957 28.288 18.801 1.00 29.14 414 ARG A C 1
ATOM 3191 O O . ARG A 1 414 ? 57.007 27.533 18.632 1.00 29.14 414 ARG A O 1
ATOM 3198 N N . PRO A 1 415 ? 59.181 27.998 18.298 1.00 35.31 415 PRO A N 1
ATOM 3199 C CA . PRO A 1 415 ? 59.397 27.498 16.936 1.00 35.31 415 PRO A CA 1
ATOM 3200 C C . PRO A 1 415 ? 59.827 26.024 16.832 1.00 35.31 415 PRO A C 1
ATOM 3202 O O . PRO A 1 415 ? 60.336 25.444 17.783 1.00 35.31 415 PRO A O 1
ATOM 3205 N N . GLY A 1 416 ? 59.752 25.483 15.611 1.00 28.45 416 GLY A N 1
ATOM 3206 C CA . GLY A 1 416 ? 60.536 24.318 15.184 1.00 28.45 416 GLY A CA 1
ATOM 3207 C C . GLY A 1 416 ? 59.692 23.126 14.743 1.00 28.45 416 GLY A C 1
ATOM 3208 O O . GLY A 1 416 ? 59.289 22.309 15.558 1.00 28.45 416 GLY A O 1
ATOM 3209 N N . GLY A 1 417 ? 59.454 22.997 13.437 1.00 27.95 417 GLY A N 1
ATOM 3210 C CA . GLY A 1 417 ? 58.837 21.800 12.863 1.00 27.95 417 GLY A CA 1
ATOM 3211 C C . GLY A 1 417 ? 58.237 22.062 11.488 1.00 27.95 417 GLY A C 1
ATOM 3212 O O . GLY A 1 417 ? 57.168 22.653 11.375 1.00 27.95 417 GLY A O 1
ATOM 3213 N N . ARG A 1 418 ? 58.953 21.641 10.441 1.00 32.31 418 ARG A N 1
ATOM 3214 C CA . ARG A 1 418 ? 58.560 21.733 9.026 1.00 32.31 418 ARG A CA 1
ATOM 3215 C C . ARG A 1 418 ? 57.127 21.213 8.820 1.00 32.31 418 ARG A C 1
ATOM 3217 O O . ARG A 1 418 ? 56.857 20.052 9.110 1.00 32.31 418 ARG A O 1
ATOM 3224 N N . ARG A 1 419 ? 56.232 22.041 8.271 1.00 27.83 419 ARG A N 1
ATOM 3225 C CA . ARG A 1 419 ? 54.940 21.606 7.715 1.00 27.83 419 ARG A CA 1
ATOM 3226 C C . ARG A 1 419 ? 54.909 21.921 6.225 1.00 27.83 419 ARG A C 1
ATOM 3228 O O . ARG A 1 419 ? 55.062 23.074 5.832 1.00 27.83 419 ARG A O 1
ATOM 3235 N N . GLY A 1 420 ? 54.752 20.871 5.422 1.00 26.48 420 GLY A N 1
ATOM 3236 C CA . GLY A 1 420 ? 54.504 20.965 3.990 1.00 26.48 420 GLY A CA 1
ATOM 3237 C C . GLY A 1 420 ? 53.141 21.598 3.727 1.00 26.48 420 GLY A C 1
ATOM 3238 O O . GLY A 1 420 ? 52.149 21.254 4.365 1.00 26.48 420 GLY A O 1
ATOM 3239 N N . VAL A 1 421 ? 53.125 22.541 2.793 1.00 24.06 421 VAL A N 1
ATOM 3240 C CA . VAL A 1 421 ? 51.924 23.147 2.226 1.00 24.06 421 VAL A CA 1
ATOM 3241 C C . VAL A 1 421 ? 51.624 22.386 0.939 1.00 24.06 421 VAL A C 1
ATOM 3243 O O . VAL A 1 421 ? 52.428 22.424 0.012 1.00 24.06 421 VAL A O 1
ATOM 3246 N N . ILE A 1 422 ? 50.486 21.696 0.874 1.00 25.14 422 ILE A N 1
ATOM 3247 C CA . ILE A 1 422 ? 49.873 21.310 -0.400 1.00 25.14 422 ILE A CA 1
ATOM 3248 C C . ILE A 1 422 ? 48.661 22.217 -0.567 1.00 25.14 422 ILE A C 1
ATOM 3250 O O . ILE A 1 422 ? 47.651 22.068 0.118 1.00 25.14 422 ILE A O 1
ATOM 3254 N N . ALA A 1 423 ? 48.809 23.201 -1.448 1.00 23.36 423 ALA A N 1
ATOM 3255 C CA . ALA A 1 423 ? 47.707 23.978 -1.978 1.00 23.36 423 ALA A CA 1
ATOM 3256 C C . ALA A 1 423 ? 46.983 23.122 -3.026 1.00 23.36 423 ALA A C 1
ATOM 3258 O O . ALA A 1 423 ? 47.601 22.664 -3.985 1.00 23.36 423 ALA A O 1
ATOM 3259 N N . VAL A 1 424 ? 45.683 22.899 -2.839 1.00 23.47 424 VAL A N 1
ATOM 3260 C CA . VAL A 1 424 ? 44.807 22.347 -3.877 1.00 23.47 424 VAL A CA 1
ATOM 3261 C C . VAL A 1 424 ? 44.135 23.529 -4.560 1.00 23.47 424 VAL A C 1
ATOM 3263 O O . VAL A 1 424 ? 43.196 24.121 -4.033 1.00 23.47 424 VAL A O 1
ATOM 3266 N N . THR A 1 425 ? 44.658 23.903 -5.722 1.00 25.41 425 THR A N 1
ATOM 3267 C CA . THR A 1 425 ? 44.033 24.868 -6.625 1.00 25.41 425 THR A CA 1
ATOM 3268 C C . THR A 1 425 ? 42.997 24.129 -7.468 1.00 25.41 425 THR A C 1
ATOM 3270 O O . THR A 1 425 ? 43.339 23.231 -8.234 1.00 25.41 425 THR A O 1
ATOM 3273 N N . ALA A 1 426 ? 41.727 24.502 -7.325 1.00 24.19 426 ALA A N 1
ATOM 3274 C CA . ALA A 1 426 ? 40.656 24.082 -8.218 1.00 24.19 426 ALA A CA 1
ATOM 3275 C C . ALA A 1 426 ? 40.788 24.803 -9.572 1.00 24.19 426 ALA A C 1
ATOM 3277 O O . ALA A 1 426 ? 40.955 26.021 -9.605 1.00 24.19 426 ALA A O 1
ATOM 3278 N N . TRP A 1 427 ? 40.688 24.061 -10.676 1.00 24.83 427 TRP A N 1
ATOM 3279 C CA . TRP A 1 427 ? 40.517 24.600 -12.028 1.00 24.83 427 TRP A CA 1
ATOM 3280 C C . TRP A 1 427 ? 39.223 24.043 -12.625 1.00 24.83 427 TRP A C 1
ATOM 3282 O O . TRP A 1 427 ? 39.047 22.832 -12.742 1.00 24.83 427 TRP A O 1
ATOM 3292 N N . PHE A 1 428 ? 38.315 24.952 -12.978 1.00 25.72 428 PHE A N 1
ATOM 3293 C CA . PHE A 1 428 ? 37.091 24.696 -13.731 1.00 25.72 428 PHE A CA 1
ATOM 3294 C C . PHE A 1 428 ? 37.355 24.951 -15.226 1.00 25.72 428 PHE A C 1
ATOM 3296 O O . PHE A 1 428 ? 37.771 26.045 -15.586 1.00 25.72 428 PHE A O 1
ATOM 3303 N N . GLY A 1 429 ? 37.057 23.943 -16.054 1.00 26.31 429 GLY A N 1
ATOM 3304 C CA . GLY A 1 429 ? 36.376 24.042 -17.357 1.00 26.31 429 GLY A CA 1
ATOM 3305 C C . GLY A 1 429 ? 37.062 24.707 -18.561 1.00 26.31 429 GLY A C 1
ATOM 3306 O O . GLY A 1 429 ? 37.173 25.925 -18.606 1.00 26.31 429 GLY A O 1
ATOM 3307 N N . LEU A 1 430 ? 37.347 23.913 -19.609 1.00 27.47 430 LEU A N 1
ATOM 3308 C CA . LEU A 1 430 ? 36.716 23.930 -20.960 1.00 27.47 430 LEU A CA 1
ATOM 3309 C C . LEU A 1 430 ? 37.553 23.088 -21.975 1.00 27.47 430 LEU A C 1
ATOM 3311 O O . LEU A 1 430 ? 38.681 22.714 -21.658 1.00 27.47 430 LEU A O 1
ATOM 3315 N N . PRO A 1 431 ? 36.986 22.678 -23.133 1.00 41.44 431 PRO A N 1
ATOM 3316 C CA . PRO A 1 431 ? 37.181 21.357 -23.738 1.00 41.44 431 PRO A CA 1
ATOM 3317 C C . PRO A 1 431 ? 38.106 21.371 -24.961 1.00 41.44 431 PRO A C 1
ATOM 3319 O O . PRO A 1 431 ? 38.188 22.378 -25.657 1.00 41.44 431 PRO A O 1
ATOM 3322 N N . LEU A 1 432 ? 38.713 20.227 -25.299 1.00 29.39 432 LEU A N 1
ATOM 3323 C CA . LEU A 1 432 ? 39.357 20.007 -26.602 1.00 29.39 432 LEU A CA 1
ATOM 3324 C C . LEU A 1 432 ? 39.201 18.547 -27.092 1.00 29.39 432 LEU A C 1
ATOM 3326 O O . LEU A 1 432 ? 38.914 17.661 -26.285 1.00 29.39 432 LEU A O 1
ATOM 3330 N N . PRO A 1 433 ? 39.310 18.302 -28.416 1.00 29.53 433 PRO A N 1
ATOM 3331 C CA . PRO A 1 433 ? 38.568 17.254 -29.109 1.00 29.53 433 PRO A CA 1
ATOM 3332 C C . PRO A 1 433 ? 39.375 15.994 -29.461 1.00 29.53 433 PRO A C 1
ATOM 3334 O O . PRO A 1 433 ? 40.597 15.994 -29.509 1.00 29.53 433 PRO A O 1
ATOM 3337 N N . ALA A 1 434 ? 38.595 14.965 -29.804 1.00 30.67 434 ALA A N 1
ATOM 3338 C CA . ALA A 1 434 ? 38.800 13.912 -30.800 1.00 30.67 434 ALA A CA 1
ATOM 3339 C C . ALA A 1 434 ? 40.108 13.093 -30.853 1.00 30.67 434 ALA A C 1
ATOM 3341 O O . ALA A 1 434 ? 41.196 13.575 -31.140 1.00 30.67 434 ALA A O 1
ATOM 3342 N N . SER A 1 435 ? 39.862 11.780 -30.926 1.00 29.34 435 SER A N 1
ATOM 3343 C CA . SER A 1 435 ? 40.584 10.790 -31.732 1.00 29.34 435 SER A CA 1
ATOM 3344 C C . SER A 1 435 ? 41.907 10.234 -31.187 1.00 29.34 435 SER A C 1
ATOM 3346 O O . SER A 1 435 ? 42.820 10.948 -30.802 1.00 29.34 435 SER A O 1
ATOM 3348 N N . ARG A 1 436 ? 41.992 8.898 -31.268 1.00 28.52 436 ARG A N 1
ATOM 3349 C CA . ARG A 1 436 ? 43.142 8.022 -30.986 1.00 28.52 436 ARG A CA 1
ATOM 3350 C C . ARG A 1 436 ? 43.510 7.833 -29.511 1.00 28.52 436 ARG A C 1
ATOM 3352 O O . ARG A 1 436 ? 44.471 8.395 -29.016 1.00 28.52 436 ARG A O 1
ATOM 3359 N N . CYS A 1 437 ? 42.849 6.864 -28.885 1.00 27.72 437 CYS A N 1
ATOM 3360 C CA . CYS A 1 437 ? 43.564 5.816 -28.157 1.00 27.72 437 CYS A CA 1
ATO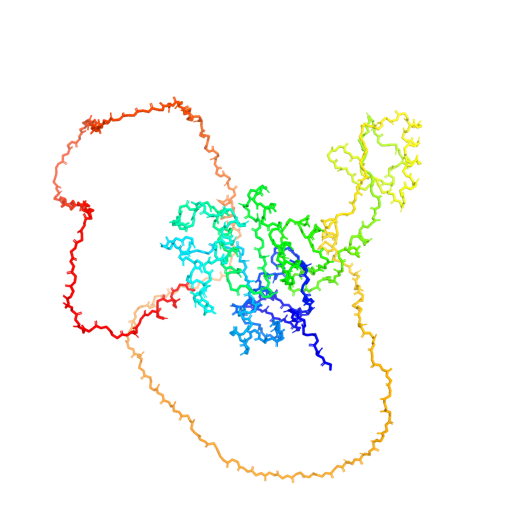M 3361 C C . CYS A 1 437 ? 42.685 4.567 -28.112 1.00 27.72 437 CYS A C 1
ATOM 3363 O O . CYS A 1 437 ? 41.744 4.456 -27.333 1.00 27.72 437 CYS A O 1
ATOM 3365 N N . GLY A 1 438 ? 42.953 3.662 -29.049 1.00 25.64 438 GLY A N 1
ATOM 3366 C CA . GLY A 1 438 ? 42.419 2.315 -29.026 1.00 25.64 438 GLY A CA 1
ATOM 3367 C C . GLY A 1 438 ? 43.308 1.404 -28.186 1.00 25.64 438 GLY A C 1
ATOM 3368 O O . GLY A 1 438 ? 44.523 1.586 -28.136 1.00 25.64 438 GLY A O 1
ATOM 3369 N N . ARG A 1 439 ? 42.657 0.354 -27.678 1.00 30.06 439 ARG A N 1
ATOM 3370 C CA . ARG A 1 439 ? 43.182 -0.850 -27.018 1.00 30.06 439 ARG A CA 1
ATOM 3371 C C . ARG A 1 439 ? 43.413 -0.716 -25.513 1.00 30.06 439 ARG A C 1
ATOM 3373 O O . ARG A 1 439 ? 44.033 0.226 -25.048 1.00 30.06 439 ARG A O 1
ATOM 3380 N N . TRP A 1 440 ? 42.953 -1.770 -24.833 1.00 28.05 440 TRP A N 1
ATOM 3381 C CA . TRP A 1 440 ? 42.978 -2.066 -23.396 1.00 28.05 440 TRP A CA 1
ATOM 3382 C C . TRP A 1 440 ? 41.770 -1.580 -22.597 1.00 28.05 440 TRP A C 1
ATOM 3384 O O . TRP A 1 440 ? 41.895 -0.658 -21.819 1.00 28.05 440 TRP A O 1
ATOM 3394 N N . PHE A 1 441 ? 40.625 -2.256 -22.746 1.00 25.36 441 PHE A N 1
ATOM 3395 C CA . PHE A 1 441 ? 39.752 -2.635 -21.623 1.00 25.36 441 PHE A CA 1
ATOM 3396 C C . PHE A 1 441 ? 38.804 -3.754 -22.089 1.00 25.36 441 PHE A C 1
ATOM 3398 O O . PHE A 1 441 ? 37.958 -3.544 -22.953 1.00 25.36 441 PHE A O 1
ATOM 3405 N N . SER A 1 442 ? 38.982 -4.964 -21.549 1.00 26.55 442 SER A N 1
ATOM 3406 C CA . SER A 1 442 ? 37.948 -6.009 -21.571 1.00 26.55 442 SER A CA 1
ATOM 3407 C C . SER A 1 442 ? 36.999 -5.807 -20.378 1.00 26.55 442 SER A C 1
ATOM 3409 O O . SER A 1 442 ? 37.450 -5.338 -19.329 1.00 26.55 442 SER A O 1
ATOM 3411 N N . PRO A 1 443 ? 35.705 -6.152 -20.500 1.00 32.12 443 PRO A N 1
ATOM 3412 C CA . PRO A 1 443 ? 34.690 -5.851 -19.499 1.00 32.12 443 PRO A CA 1
ATOM 3413 C C . PRO A 1 443 ? 34.641 -6.960 -18.444 1.00 32.12 443 PRO A C 1
ATOM 3415 O O . PRO A 1 443 ? 33.971 -7.970 -18.623 1.00 32.12 443 PRO A O 1
ATOM 3418 N N . CYS A 1 444 ? 35.353 -6.793 -17.332 1.00 28.67 444 CYS A N 1
ATOM 3419 C CA . CYS A 1 444 ? 35.247 -7.722 -16.207 1.00 28.67 444 CYS A CA 1
ATOM 3420 C C . CYS A 1 444 ? 35.574 -7.016 -14.884 1.00 28.67 444 CYS A C 1
ATOM 3422 O O . CYS A 1 444 ? 36.674 -7.179 -14.374 1.00 28.67 444 CYS A O 1
ATOM 3424 N N . SER A 1 445 ? 34.641 -6.219 -14.337 1.00 34.22 445 SER A N 1
ATOM 3425 C CA . SER A 1 445 ? 34.674 -5.806 -12.910 1.00 34.22 445 SER A CA 1
ATOM 3426 C C . SER A 1 445 ? 33.499 -4.939 -12.408 1.00 34.22 445 SER A C 1
ATOM 3428 O O . SER A 1 445 ? 33.619 -4.334 -11.351 1.00 34.22 445 SER A O 1
ATOM 3430 N N . ALA A 1 446 ? 32.327 -4.901 -13.057 1.00 29.00 446 ALA A N 1
ATOM 3431 C CA . ALA A 1 446 ? 31.151 -4.243 -12.450 1.00 29.00 446 ALA A CA 1
ATOM 3432 C C . ALA A 1 446 ? 30.371 -5.158 -11.476 1.00 29.00 446 ALA A C 1
ATOM 3434 O O . ALA A 1 446 ? 29.686 -4.674 -10.582 1.00 29.00 446 ALA A O 1
ATOM 3435 N N . ALA A 1 447 ? 30.513 -6.483 -11.594 1.00 29.12 447 ALA A N 1
ATOM 3436 C CA . ALA A 1 447 ? 29.775 -7.454 -10.776 1.00 29.12 447 ALA A CA 1
ATOM 3437 C C . ALA A 1 447 ? 30.462 -7.828 -9.442 1.00 29.12 447 ALA A C 1
ATOM 3439 O O . ALA A 1 447 ? 29.851 -8.485 -8.606 1.00 29.12 447 ALA A O 1
ATOM 3440 N N . ALA A 1 448 ? 31.716 -7.418 -9.215 1.00 27.44 448 ALA A N 1
ATOM 3441 C CA . ALA A 1 448 ? 32.499 -7.851 -8.049 1.00 27.44 448 ALA A CA 1
ATOM 3442 C C . ALA A 1 448 ? 32.518 -6.846 -6.878 1.00 27.44 448 ALA A C 1
ATOM 3444 O O . ALA A 1 448 ? 32.862 -7.228 -5.763 1.00 27.44 448 ALA A O 1
ATOM 3445 N N . CYS A 1 449 ? 32.114 -5.586 -7.085 1.00 25.28 449 CYS A N 1
ATOM 3446 C CA . CYS A 1 449 ? 32.094 -4.580 -6.010 1.00 25.28 449 CYS A CA 1
ATOM 3447 C C . CYS A 1 449 ? 30.800 -4.563 -5.180 1.00 25.28 449 CYS A C 1
ATOM 3449 O O . CYS A 1 449 ? 30.787 -3.970 -4.107 1.00 25.28 449 CYS A O 1
ATOM 3451 N N . TRP A 1 450 ? 29.731 -5.234 -5.618 1.00 27.25 450 TRP A N 1
ATOM 3452 C CA . TRP A 1 450 ? 28.453 -5.259 -4.889 1.00 27.25 450 TRP A CA 1
ATOM 3453 C C . TRP A 1 450 ? 28.393 -6.317 -3.771 1.00 27.25 450 TRP A C 1
ATOM 3455 O O . TRP A 1 450 ? 27.540 -6.249 -2.897 1.00 27.25 450 TRP A O 1
ATOM 3465 N N . ALA A 1 451 ? 29.327 -7.272 -3.738 1.00 25.97 451 ALA A N 1
ATOM 3466 C CA . ALA A 1 451 ? 29.301 -8.401 -2.801 1.00 25.97 451 ALA A CA 1
ATOM 3467 C C . ALA A 1 451 ? 30.027 -8.149 -1.461 1.00 25.97 451 ALA A C 1
ATOM 3469 O O . ALA A 1 451 ? 30.347 -9.100 -0.752 1.00 25.97 451 ALA A O 1
ATOM 3470 N N . ARG A 1 452 ? 30.335 -6.893 -1.104 1.00 25.05 452 ARG A N 1
ATOM 3471 C CA . ARG A 1 452 ? 31.077 -6.577 0.135 1.00 25.05 452 ARG A CA 1
ATOM 3472 C C . ARG A 1 452 ? 30.442 -5.498 1.016 1.00 25.05 452 ARG A C 1
ATOM 3474 O O . ARG A 1 452 ? 31.119 -4.961 1.886 1.00 25.05 452 ARG A O 1
ATOM 3481 N N . TRP A 1 453 ? 29.167 -5.201 0.781 1.00 27.36 453 TRP A N 1
ATOM 3482 C CA . TRP A 1 453 ? 28.362 -4.226 1.528 1.00 27.36 453 TRP A CA 1
ATOM 3483 C C . TRP A 1 453 ? 26.944 -4.768 1.818 1.00 27.36 453 TRP A C 1
ATOM 3485 O O . TRP A 1 453 ? 25.959 -4.041 1.729 1.00 27.36 453 TRP A O 1
ATOM 3495 N N . VAL A 1 454 ? 26.855 -6.065 2.136 1.00 30.75 454 VAL A N 1
ATOM 3496 C CA . VAL A 1 454 ? 25.684 -6.720 2.750 1.00 30.75 454 VAL A CA 1
ATOM 3497 C C . VAL A 1 454 ? 26.131 -7.370 4.046 1.00 30.75 454 VAL A C 1
ATOM 3499 O O . VAL A 1 454 ? 27.221 -7.992 4.017 1.00 30.75 454 VAL A O 1
#

Nearest PDB structures (foldseek):
  5x40-assembly1_B  TM=7.598E-01  e=6.064E-26  Rhodobacter capsulatus
  4zir-assembly1_A  TM=8.890E-01  e=1.469E-19  Thermotoga maritima MSB8
  7w7b-assembly2_G  TM=8.881E-01  e=2.657E-19  Corynebacterium diphtheriae NCTC 13129
  8w9m-assembly1_D  TM=9.018E-01  e=5.411E-19  Nostoc sp. PCC 7120 = FACHB-418
  7w7a-assembly2_E  TM=8.708E-01  e=7.794E-18  Corynebacterium diphtheriae NCTC 13129